Protein 4FUK (pdb70)

Radius of gyration: 26.74 Å; Cα contacts (8 Å, |Δi|>4): 1663; chains: 2; bounding box: 51×77×83 Å

Solvent-accessible surface area: 25919 Å² total; per-residue (Å²): 10,31,91,51,52,127,65,40,16,122,20,116,60,22,70,71,53,117,72,64,88,22,57,100,126,5,66,78,8,74,3,14,118,107,68,36,0,47,2,54,49,15,80,94,48,175,82,56,99,45,91,88,13,78,21,122,27,16,147,72,100,102,56,71,63,4,28,56,0,9,56,0,0,102,43,0,12,76,0,0,41,63,0,16,65,32,8,125,55,38,25,32,7,15,73,0,1,78,32,2,10,88,6,1,16,136,58,81,0,3,1,0,8,10,15,21,59,21,5,21,1,2,0,12,7,6,7,14,5,5,2,4,21,2,15,0,14,53,52,100,3,96,123,17,8,1,0,7,0,14,2,4,0,32,27,93,28,17,3,0,4,0,2,0,1,2,2,0,10,148,16,74,122,60,0,7,51,0,0,10,0,0,31,38,0,0,54,25,0,34,70,28,8,32,35,90,18,77,8,80,81,0,0,64,31,0,60,61,4,0,70,58,6,108,14,27,8,0,93,29,3,1,0,0,0,1,0,77,20,14,29,32,38,7,63,0,42,0,44,43,114,134,45,95,0,26,47,0,11,6,0,0,0,0,0,0,0,0,19,18,38,101,63,30,33,40,12,69,43,46,30,3,0,1,0,112,63,11,112,54,4,3,3,0,1,5,0,0,0,0,19,114,69,17,40,51,47,14,0,59,12,136,88,33,56,5,30,0,40,73,36,3,79,149,72,63,48,176,86,36,92,105,50,144,160,102,127,103,202,11,33,78,50,50,128,63,45,17,116,17,122,63,25,136,61,56,111,64,80,91,18,49,114,121,4,125,74,9,68,4,14,119,104,70,31,0,51,2,54,39,6,79,141,38,152,80,61,148,42,98,92,16,104,30,128,71,2,144,51,60,86,82,110,104,26,72,1,2,65,0,30,40,0,0,87,40,0,10,80,0,0,45,68,0,12,73,29,6,116,48,43,52,16,6,22,82,0,0,129,50,2,6,75,6,1,21,134,58,84,0,4,1,0,8,10,15,18,43,22,4,27,1,1,0,14,6,5,7,12,4,6,3,3,18,3,13,0,16,56,47,101,3,98,125,23,5,1,0,6,0,15,1,4,0,23,27,78,17,13,3,0,4,0,1,0,1,4,4,1,14,150,14,87,125,63,1,5,47,0,0,12,0,0,29,34,0,1,51,26,0,27,52,21,4,103,35,113,11,71,5,67,71,0,0,52,29,0,58,60,3,0,67,63,5,98,12,24,6,0,101,28,4,0,0,0,0,1,0,99,20,15,31,26,36,9,56,0,11,0,49,22,135,9,118,19,169,45,71,0,109,44,0,10,5,0,0,0,0,0,0,0,0,15,23,70,76,62,28,30,43,16,72,46,47,37,3,0,2,0,106,62,13,101,54,5,3,2,0,1,6,0,0,0,0,16,127,68,19,48,36,47,7,0,61,12,140,86,32,56,4,32,0,41,87,35,3,132,114,74,62,48,164,87,35,94,112,185

B-factor: mean 33.9, std 15.57, range [10.21, 88.0]

InterPro domains:
  IPR000994 Peptidase M24 [PF00557] (129-356)
  IPR001714 Peptidase M24, methionine aminopeptidase [PR00599] (184-197)
  IPR001714 Peptidase M24, methionine aminopeptidase [PR00599] (206-222)
  IPR001714 Peptidase M24, methionine aminopeptidase [PR00599] (276-288)
  IPR001714 Peptidase M24, methionine aminopeptidase [PR00599] (307-319)
  IPR002467 Peptidase M24A, methionine aminopeptidase, subfamily 1 [MF_01974] (119-365)
  IPR002467 Peptidase M24A, methionine aminopeptidase, subfamily 1 [PS00680] (282-300)
  IPR002467 Peptidase M24A, methionine aminopeptidase, subfamily 1 [TIGR00500] (122-364)
  IPR002467 Peptidase M24A, methionine aminopeptidase, subfamily 1 [cd01086] (127-364)
  IPR031615 MYND-like zinc finger [PF15801] (4-46)
  IPR031615 MYND-like zinc finger [PS52013] (1-52)
  IPR036005 Creatinase/aminopeptidase-like [G3DSA:3.90.230.10] (64-370)
  IPR036005 Creatinase/aminopeptidase-like [SSF55920] (62-363)

Foldseek 3Di:
DDDDDDDQADDDFAAADAFDDFDPPFDDAPQQPDVQSDHVVQVVFPPPDFDFADCPCVVVCPDHQNNQQLVQLALQLVLVVQLVVPQEFQAFLVNSLVSSRCSQSVVSWQLVQPSNSYLRTSKWKAKWQWLTQHHGHPDGHHAQIKIKIWTWIGDPQFIFTWIAIAHHHDHDPLVLLQRVLQVVLQVQLLVQFAFFGFLQVSLVRSQVSLVQSQKHWAFPQFKAFTGSDRHHDDTRGNHHDDDTAHFRRKIKGKIKIFNDDNAWDADPVRGTIGHNNHGTITITMFIWGHHNGGIDTSNANPVNDRPNVVVCVVVPHDRDDTHDPDDDD/DDDDDDDQADDDFAAADFADDFDPVFDDAQQQPDDQSEHPVQVVFAPDDFDFADCPCVPPLVPCVGQNNVQLVQLQLQLVLQVQLVVPQAFFQFLVNSLVSSCVSQSVVSWQQVQPCNSYLGYRKWKAKFQWQTQHHGHGDGDHAAIKIKIWTWIGHPQFIFIKIAIAHHHDHDPLVLLQRLLQVVLQVQLQVQFAFFRWLQVSQVRSQVSLVQSQKGWAFPDFKAATGSHRHHDDTRGNHHPDPGGDTAHFRGKIKGKIKIFNDYNDWDDDPVRGTIGHNNHGTITITMFIWGHHNGGIDTSNANPVNDDVNVVVCVVVVNDRDDTD

Sequence (657 aa):
AMMKTFDFTGPLRPGKITTPRRAVPSHILRPDYADRAGGVSASEEKDRGSKVKVYNIQFLHDDSKAEIQRIKTVCQLSREVLDIATAAAKPGITTDELDRIVHEATVERNMYPSPLNYYGFPKSVCTSVNEVICHGIPDSRRELEEGDILNIDVSSYLNGFHGDLNETVFIGRPDDDSVRLVHAAYECLCAGIGVVKPEALYKQVGDAIEACASQYQCSSVVRTYTGHGVGHLFHTSPTVCHYANLGMMRPGHVFTIEPMINLGTWQDVTWPDKWTSTTKDGRRSAQFEHTMVVTNGGVEIFTDWVDGVPTYQKQLKEWGIMLPQRKESATAVAMKTTFDFTGPLRPGKKITPRRAVPSHILRRPDYADRAGGVSASEEKDRGSKVKVYNIQFLHDDSKKTAEIQRRIKTVCQLSREVLDIATAAAKKPGITTDELDRIVHEATVERNMMYPSPLNYYGFPKSVCTSVNEVICHGIPDSRELEEGDILNIDVSSYLNGFHGDLNETVFIGRPDDDSVRLVHAAYECLCAGIGVVKPEALYKQVGDAIEACASQYQCSVVRTYTGHGVGHLFHTSPTVCHYANNKSLGMMRPGHVFTIEPMINLGTWQDVTWPDKWTSTTKDGRRRSAQFEHTMVVTNGGVEIFTDWVDGVPTYQKQLKEWGIMLPQRK

Nearest PDB structures (foldseek):
  4fuk-assembly1_A  TM=1.003E+00  e=2.151E-70  Trypanosoma brucei brucei TREU927
  4fuk-assembly1_B  TM=1.001E+00  e=5.564E-64  Trypanosoma brucei brucei TREU927
  3mr1-assembly2_B  TM=9.571E-01  e=1.205E-31  Rickettsia prowazekii
  5cdl-assembly1_A  TM=8.784E-01  e=1.317E-17  Deinococcus radiodurans R1 = ATCC 13939 = DSM 20539
  5giq-assembly1_A-2  TM=8.749E-01  e=3.892E-17  Deinococcus radiodurans R1 = ATCC 13939 = DSM 20539

CATH classification: 3.90.230.10

Secondary structure (DSSP, 8-state):
-EE-----SS------PPPPP--TTS---TTSSSTT---HHHHHHTTPPPPPPP-TTTT-TT--HHHHHHHHHHHHHHHHHHHHHH--TT-BHHHHHHHHHHHHHHTT-EETTTTGGG--SSSEEEETTEEE-PPP-SPBP-TT-EEEEEEEEEETTEEEEEEEEEESSS--HHHHHHHHHHHHHHHHHHTT-STT-BTTHHHHHHHHHHHTTT-EE-SSEEEEE-SSSSSEEEEE--S----B--TT-EEEE--EEESS-S-EEE-TTSS-EEETT---EEE-BEEEEE-SSSEEESS--SSS--HHHHHHHHHT-PPPP--------/-EE----SSS------PPPPPPPTTSPPPTTSSSTT---HHHHHHTTPPPP----TTTT-TT-TTSHHHHHHHHHHHHHHHHHHHHHH--TT-BHHHHHHHHHHHHHHTT-EETTTTGGG--SSSEEEETTEEE-PPP-SPBP-TTEEEEEEEEEEETTEEEEEEEEEEESSPPHHHHHHHHHHHHHHHHHHTT-STT-BTHHHHHHHHHHHHHTT-EE-SSEEEEE-SSSSSEEEEE--SSS-----B--TT-EEEE--EEESS-S-EEE-TTSS-EEETT---EEE-BEEEEE-SSSEEESS--TTS--HHHHHHHHHTPPPPPP-

GO terms:
  GO:0005730 nucleolus (C, HTP)
  GO:0005737 cytoplasm (C, HTP)
  GO:0005730 nucleolus (C, IDA)
  GO:0005737 cytoplasm (C, IDA)

Organism: Trypanosoma brucei brucei (strain 927/4 GUTat10.1) (NCBI:txid185431)

Structure (mmCIF, N/CA/C/O backbone):
data_4FUK
#
_entry.id   4FUK
#
_cell.length_a   48.385
_cell.length_b   75.545
_cell.length_c   180.997
_cell.angle_alpha   90.000
_cell.angle_beta   90.000
_cell.angle_gamma   90.000
#
_symmetry.space_group_name_H-M   'P 21 21 21'
#
loop_
_entity.id
_entity.type
_entity.pdbx_description
1 polymer 'Methionine aminopeptidase'
2 non-polymer 'ZINC ION'
3 non-polymer 'UNKNOWN ATOM OR ION'
4 non-polymer GLYCEROL
5 water water
#
loop_
_atom_site.group_PDB
_atom_site.id
_atom_site.type_symbol
_atom_site.label_atom_id
_atom_site.label_alt_id
_atom_site.label_comp_id
_atom_site.label_asym_id
_atom_site.label_entity_id
_atom_site.label_seq_id
_atom_site.pdbx_PDB_ins_code
_atom_site.Cartn_x
_atom_site.Cartn_y
_atom_site.Cartn_z
_atom_site.occupancy
_atom_site.B_iso_or_equiv
_atom_site.auth_seq_id
_atom_site.auth_comp_id
_atom_site.auth_asym_id
_atom_site.auth_atom_id
_atom_site.pdbx_PDB_model_num
ATOM 1 N N . ALA A 1 2 ? 45.389 61.038 32.042 1.00 21.85 60 ALA A N 1
ATOM 2 C CA . ALA A 1 2 ? 44.866 62.138 31.185 1.00 22.01 60 ALA A CA 1
ATOM 3 C C . ALA A 1 2 ? 43.714 61.664 30.306 1.00 22.16 60 ALA A C 1
ATOM 4 O O . ALA A 1 2 ? 43.491 60.437 30.151 1.00 23.64 60 ALA A O 1
ATOM 6 N N . MET A 1 3 ? 43.010 62.625 29.705 1.00 21.92 61 MET A N 1
ATOM 7 C CA A MET A 1 3 ? 41.953 62.315 28.732 0.50 23.47 61 MET A CA 1
ATOM 8 C CA B MET A 1 3 ? 41.959 62.295 28.734 0.50 22.20 61 MET A CA 1
ATOM 9 C C . MET A 1 3 ? 42.598 62.125 27.361 1.00 23.33 61 MET A C 1
ATOM 10 O O . MET A 1 3 ? 43.495 62.872 27.004 1.00 24.45 61 MET A O 1
ATOM 19 N N . LYS A 1 4 ? 42.167 61.110 26.604 1.00 22.29 62 LYS A N 1
ATOM 20 C CA . LYS A 1 4 ? 42.728 60.879 25.268 1.00 23.52 62 LYS A CA 1
ATOM 21 C C . LYS A 1 4 ? 41.778 61.475 24.231 1.00 23.94 62 LYS A C 1
ATOM 22 O O . LYS A 1 4 ? 40.572 61.267 24.334 1.00 25.00 62 LYS A O 1
ATOM 28 N N . THR A 1 5 ? 42.317 62.220 23.266 1.00 24.88 63 THR A N 1
ATOM 29 C CA . THR A 1 5 ? 41.513 62.765 22.147 1.00 27.39 63 THR A CA 1
ATOM 30 C C . THR A 1 5 ? 41.788 61.978 20.885 1.00 25.46 63 THR A C 1
ATOM 31 O O . THR A 1 5 ? 42.857 61.431 20.735 1.00 25.76 63 THR A O 1
ATOM 35 N N . PHE A 1 6 ? 40.802 61.905 19.997 1.00 28.15 64 PHE A N 1
ATOM 36 C CA . PHE A 1 6 ? 40.975 61.189 18.733 1.00 28.20 64 PHE A CA 1
ATOM 37 C C . PHE A 1 6 ? 40.207 61.886 17.603 1.00 29.82 64 PHE A C 1
ATOM 38 O O . PHE A 1 6 ? 39.064 62.260 17.797 1.00 27.89 64 PHE A O 1
ATOM 46 N N . ASP A 1 7 ? 40.846 62.038 16.446 1.00 32.16 65 ASP A N 1
ATOM 47 C CA . ASP A 1 7 ? 40.179 62.577 15.240 1.00 36.77 65 ASP A CA 1
ATOM 48 C C . ASP A 1 7 ? 39.820 61.452 14.266 1.00 35.50 65 ASP A C 1
ATOM 49 O O . ASP A 1 7 ? 40.713 60.789 13.748 1.00 36.38 65 ASP A O 1
ATOM 54 N N . PHE A 1 8 ? 38.525 61.236 14.047 1.00 37.27 66 PHE A N 1
ATOM 55 C CA . PHE A 1 8 ? 38.062 60.243 13.069 1.00 40.45 66 PHE A CA 1
ATOM 56 C C . PHE A 1 8 ? 38.560 60.586 11.660 1.00 42.95 66 PHE A C 1
ATOM 57 O O . PHE A 1 8 ? 38.553 61.756 11.272 1.00 47.07 66 PHE A O 1
ATOM 65 N N . THR A 1 9 ? 39.047 59.583 10.924 1.00 43.17 67 THR A N 1
ATOM 66 C CA . THR A 1 9 ? 39.769 59.829 9.665 1.00 43.66 67 THR A CA 1
ATOM 67 C C . THR A 1 9 ? 38.885 59.653 8.426 1.00 45.85 67 THR A C 1
ATOM 68 O O . THR A 1 9 ? 39.284 60.003 7.318 1.00 47.50 67 THR A O 1
ATOM 72 N N . GLY A 1 10 ? 37.692 59.106 8.634 1.00 45.48 68 GLY A N 1
ATOM 73 C CA . GLY A 1 10 ? 36.734 58.847 7.570 1.00 49.82 68 GLY A CA 1
ATOM 74 C C . GLY A 1 10 ? 35.322 58.991 8.094 1.00 49.46 68 GLY A C 1
ATOM 75 O O . GLY A 1 10 ? 35.115 59.518 9.187 1.00 54.22 68 GLY A O 1
ATOM 76 N N . PRO A 1 11 ? 34.332 58.537 7.315 1.00 51.47 69 PRO A N 1
ATOM 77 C CA . PRO A 1 11 ? 32.937 58.749 7.710 1.00 50.14 69 PRO A CA 1
ATOM 78 C C . PRO A 1 11 ? 32.385 57.839 8.808 1.00 49.53 69 PRO A C 1
ATOM 79 O O . PRO A 1 11 ? 31.371 58.188 9.424 1.00 50.42 69 PRO A O 1
ATOM 83 N N . LEU A 1 12 ? 33.017 56.690 9.055 1.00 45.19 70 LEU A N 1
ATOM 84 C CA . LEU A 1 12 ? 32.463 55.737 10.018 1.00 46.60 70 LEU A CA 1
ATOM 85 C C . LEU A 1 12 ? 32.618 56.236 11.453 1.00 45.70 70 LEU A C 1
ATOM 86 O O . LEU A 1 12 ? 33.551 56.968 11.770 1.00 42.73 70 LEU A O 1
ATOM 91 N N . ARG A 1 13 ? 31.673 55.844 12.297 1.00 44.98 71 ARG A N 1
ATOM 92 C CA . ARG A 1 13 ? 31.657 56.234 13.691 1.00 46.39 71 ARG A CA 1
ATOM 93 C C . ARG A 1 13 ? 31.255 55.010 14.509 1.00 46.96 71 ARG A C 1
ATOM 94 O O . ARG A 1 13 ? 30.502 54.164 14.028 1.00 48.55 71 ARG A O 1
ATOM 102 N N . PRO A 1 14 ? 31.759 54.901 15.750 1.00 44.98 72 PRO A N 1
ATOM 103 C CA . PRO A 1 14 ? 31.327 53.781 16.565 1.00 46.96 72 PRO A CA 1
ATOM 104 C C . PRO A 1 14 ? 29.838 53.902 16.909 1.00 50.11 72 PRO A C 1
ATOM 105 O O . PRO A 1 14 ? 29.323 55.008 17.087 1.00 53.72 72 PRO A O 1
ATOM 109 N N . GLY A 1 15 ? 29.157 52.768 16.969 1.00 48.16 73 GLY A N 1
ATOM 110 C CA . GLY A 1 15 ? 27.779 52.717 17.418 1.00 50.58 73 GLY A CA 1
ATOM 111 C C . GLY A 1 15 ? 27.769 52.316 18.872 1.00 52.55 73 GLY A C 1
ATOM 112 O O . GLY A 1 15 ? 28.827 52.231 19.502 1.00 55.34 73 GLY A O 1
ATOM 113 N N . LYS A 1 16 ? 26.578 52.075 19.410 1.00 53.91 74 LYS A N 1
ATOM 114 C CA . LYS A 1 16 ? 26.441 51.526 20.753 1.00 53.63 74 LYS A CA 1
ATOM 115 C C . LYS A 1 16 ? 26.884 50.063 20.766 1.00 52.34 74 LYS A C 1
ATOM 116 O O . LYS A 1 16 ? 26.707 49.347 19.787 1.00 56.41 74 LYS A O 1
ATOM 118 N N . ILE A 1 17 ? 27.469 49.633 21.878 1.00 51.33 75 ILE A N 1
ATOM 119 C CA . ILE A 1 17 ? 27.982 48.270 22.030 1.00 49.37 75 ILE A CA 1
ATOM 120 C C . ILE A 1 17 ? 27.171 47.528 23.097 1.00 53.22 75 ILE A C 1
ATOM 121 O O . ILE A 1 17 ? 27.166 47.929 24.262 1.00 57.45 75 ILE A O 1
ATOM 126 N N . THR A 1 18 ? 26.484 46.459 22.682 1.00 52.51 76 THR A N 1
ATOM 127 C CA A THR A 1 18 ? 25.606 45.710 23.596 0.50 52.38 76 THR A CA 1
ATOM 128 C CA B THR A 1 18 ? 25.611 45.625 23.529 0.50 53.15 76 THR A CA 1
ATOM 129 C C . THR A 1 18 ? 26.380 44.980 24.701 1.00 52.26 76 THR A C 1
ATOM 130 O O . THR A 1 18 ? 27.596 44.831 24.616 1.00 51.59 76 THR A O 1
ATOM 137 N N . PRO A 1 19 ? 25.670 44.566 25.788 1.00 54.94 77 PRO A N 1
ATOM 138 C CA . PRO A 1 19 ? 26.351 43.797 26.842 1.00 54.37 77 PRO A CA 1
ATOM 139 C C . PRO A 1 19 ? 27.016 42.521 26.330 1.00 57.69 77 PRO A C 1
ATOM 140 O O . PRO A 1 19 ? 26.752 42.080 25.202 1.00 57.79 77 PRO A O 1
ATOM 144 N N . ARG A 1 20 ? 27.855 41.922 27.169 1.00 58.81 78 ARG A N 1
ATOM 145 C CA . ARG A 1 20 ? 28.638 40.763 26.761 1.00 62.00 78 ARG A CA 1
ATOM 146 C C . ARG A 1 20 ? 27.872 39.446 26.820 1.00 61.81 78 ARG A C 1
ATOM 147 O O . ARG A 1 20 ? 27.141 39.174 27.775 1.00 62.35 78 ARG A O 1
ATOM 155 N N . ARG A 1 21 ? 28.055 38.634 25.782 1.00 60.68 79 ARG A N 1
ATOM 156 C CA . ARG A 1 21 ? 27.350 37.362 25.650 1.00 60.54 79 ARG A CA 1
ATOM 157 C C . ARG A 1 21 ? 28.003 36.260 26.456 1.00 63.46 79 ARG A C 1
ATOM 158 O O . ARG A 1 21 ? 29.233 36.201 26.578 1.00 64.71 79 ARG A O 1
ATOM 166 N N . ALA A 1 22 ? 27.155 35.402 27.018 1.00 64.94 80 ALA A N 1
ATOM 167 C CA . ALA A 1 22 ? 27.594 34.265 27.811 1.00 61.25 80 ALA A CA 1
ATOM 168 C C . ALA A 1 22 ? 27.735 33.052 26.910 1.00 58.49 80 ALA A C 1
ATOM 169 O O . ALA A 1 22 ? 27.066 32.947 25.885 1.00 57.70 80 ALA A O 1
ATOM 171 N N . VAL A 1 23 ? 28.625 32.149 27.295 1.00 59.93 81 VAL A N 1
ATOM 172 C CA . VAL A 1 23 ? 28.830 30.894 26.584 1.00 63.47 81 VAL A CA 1
ATOM 173 C C . VAL A 1 23 ? 28.329 29.731 27.453 1.00 70.02 81 VAL A C 1
ATOM 174 O O . VAL A 1 23 ? 28.697 29.654 28.630 1.00 72.54 81 VAL A O 1
ATOM 178 N N . PRO A 1 24 ? 27.484 28.832 26.884 1.00 73.00 82 PRO A N 1
ATOM 179 C CA . PRO A 1 24 ? 26.956 27.679 27.624 1.00 72.58 82 PRO A CA 1
ATOM 180 C C . PRO A 1 24 ? 27.995 27.009 28.524 1.00 71.29 82 PRO A C 1
ATOM 181 O O . PRO A 1 24 ? 29.171 26.922 28.154 1.00 74.14 82 PRO A O 1
ATOM 185 N N . SER A 1 25 ? 27.550 26.550 29.694 1.00 70.16 83 SER A N 1
ATOM 186 C CA . SER A 1 25 ? 28.440 26.044 30.755 1.00 67.35 83 SER A CA 1
ATOM 187 C C . SER A 1 25 ? 29.373 24.896 30.335 1.00 63.26 83 SER A C 1
ATOM 188 O O . SER A 1 25 ? 30.506 24.805 30.821 1.00 61.57 83 SER A O 1
ATOM 190 N N . HIS A 1 26 ? 28.895 24.051 29.421 1.00 61.86 84 HIS A N 1
ATOM 191 C CA . HIS A 1 26 ? 29.572 22.811 29.020 1.00 58.57 84 HIS A CA 1
ATOM 192 C C . HIS A 1 26 ? 30.696 22.989 28.003 1.00 59.72 84 HIS A C 1
ATOM 193 O O . HIS A 1 26 ? 31.498 22.075 27.801 1.00 59.56 84 HIS A O 1
ATOM 200 N N . ILE A 1 27 ? 30.737 24.144 27.343 1.00 60.81 85 ILE A N 1
ATOM 201 C CA . ILE A 1 27 ? 31.773 24.417 26.345 1.00 58.43 85 ILE A CA 1
ATOM 202 C C . ILE A 1 27 ? 33.111 24.733 27.024 1.00 55.40 85 ILE A C 1
ATOM 203 O O . ILE A 1 27 ? 33.179 25.564 27.937 1.00 55.62 85 ILE A O 1
ATOM 208 N N . LEU A 1 28 ? 34.159 24.050 26.570 1.00 49.61 86 LEU A N 1
ATOM 209 C CA . LEU A 1 28 ? 35.528 24.276 27.027 1.00 48.23 86 LEU A CA 1
ATOM 210 C C . LEU A 1 28 ? 35.996 25.700 26.662 1.00 49.68 86 LEU A C 1
ATOM 211 O O . LEU A 1 28 ? 35.749 26.178 25.551 1.00 44.69 86 LEU A O 1
ATOM 213 N N . ARG A 1 29 ? 36.660 26.358 27.610 1.00 49.82 87 ARG A N 1
ATOM 214 C CA . ARG A 1 29 ? 37.148 27.724 27.438 1.00 51.31 87 ARG A CA 1
ATOM 215 C C . ARG A 1 29 ? 38.675 27.760 27.421 1.00 45.63 87 ARG A C 1
ATOM 216 O O . ARG A 1 29 ? 39.306 27.027 28.177 1.00 48.01 87 ARG A O 1
ATOM 224 N N . PRO A 1 30 ? 39.276 28.608 26.551 1.00 43.20 88 PRO A N 1
ATOM 225 C CA . PRO A 1 30 ? 40.720 28.862 26.602 1.00 39.31 88 PRO A CA 1
ATOM 226 C C . PRO A 1 30 ? 41.067 29.689 27.851 1.00 37.86 88 PRO A C 1
ATOM 227 O O . PRO A 1 30 ? 40.181 30.319 28.426 1.00 40.70 88 PRO A O 1
ATOM 231 N N . ASP A 1 31 ? 42.332 29.694 28.259 1.00 38.36 89 ASP A N 1
ATOM 232 C CA . ASP A 1 31 ? 42.720 30.259 29.566 1.00 41.66 89 ASP A CA 1
ATOM 233 C C . ASP A 1 31 ? 42.318 31.712 29.829 1.00 43.10 89 ASP A C 1
ATOM 234 O O . ASP A 1 31 ? 41.999 32.079 30.966 1.00 48.11 89 ASP A O 1
ATOM 239 N N . TYR A 1 32 ? 42.295 32.531 28.787 1.00 39.27 90 TYR A N 1
ATOM 240 C CA . TYR A 1 32 ? 41.971 33.956 28.934 1.00 38.30 90 TYR A CA 1
ATOM 241 C C . TYR A 1 32 ? 40.483 34.274 29.117 1.00 38.90 90 TYR A C 1
ATOM 242 O O . TYR A 1 32 ? 40.133 35.419 29.400 1.00 38.51 90 TYR A O 1
ATOM 251 N N . ALA A 1 33 ? 39.610 33.271 28.968 1.00 40.06 91 ALA A N 1
ATOM 252 C CA . ALA A 1 33 ? 38.154 33.496 28.851 1.00 40.81 91 ALA A CA 1
ATOM 253 C C . ALA A 1 33 ? 37.464 34.103 30.068 1.00 41.45 91 ALA A C 1
ATOM 254 O O . ALA A 1 33 ? 36.552 34.917 29.917 1.00 40.61 91 ALA A O 1
ATOM 256 N N . ASP A 1 34 ? 37.879 33.700 31.263 1.00 45.57 92 ASP A N 1
ATOM 257 C CA . ASP A 1 34 ? 37.145 34.094 32.471 1.00 50.59 92 ASP A CA 1
ATOM 258 C C . ASP A 1 34 ? 37.945 35.077 33.308 1.00 51.20 92 ASP A C 1
ATOM 259 O O . ASP A 1 34 ? 37.478 35.547 34.346 1.00 53.70 92 ASP A O 1
ATOM 264 N N . ARG A 1 35 ? 39.139 35.393 32.816 1.00 47.25 93 ARG A N 1
ATOM 265 C CA . ARG A 1 35 ? 40.110 36.236 33.494 1.00 47.54 93 ARG A CA 1
ATOM 266 C C . ARG A 1 35 ? 39.867 37.719 33.200 1.00 46.69 93 ARG A C 1
ATOM 267 O O . ARG A 1 35 ? 39.735 38.102 32.032 1.00 42.67 93 ARG A O 1
ATOM 275 N N . ALA A 1 36 ? 39.792 38.546 34.254 1.00 43.32 94 ALA A N 1
ATOM 276 C CA . ALA A 1 36 ? 39.627 39.999 34.086 1.00 40.58 94 ALA A CA 1
ATOM 277 C C . ALA A 1 36 ? 40.814 40.551 33.301 1.00 41.33 94 ALA A C 1
ATOM 278 O O . ALA A 1 36 ? 41.969 40.289 33.640 1.00 43.50 94 ALA A O 1
ATOM 280 N N . GLY A 1 37 ? 40.520 41.276 32.225 1.00 38.97 95 GLY A N 1
ATOM 281 C CA . GLY A 1 37 ? 41.550 41.742 31.298 1.00 37.91 95 GLY A CA 1
ATOM 282 C C . GLY A 1 37 ? 41.884 40.783 30.162 1.00 38.18 95 GLY A C 1
ATOM 283 O O . GLY A 1 37 ? 42.631 41.139 29.240 1.00 35.85 95 GLY A O 1
ATOM 284 N N . GLY A 1 38 ? 41.368 39.557 30.250 1.00 37.60 96 GLY A N 1
ATOM 285 C CA . GLY A 1 38 ? 41.594 38.524 29.234 1.00 34.57 96 GLY A CA 1
ATOM 286 C C . GLY A 1 38 ? 43.025 38.205 28.852 1.00 32.30 96 GLY A C 1
ATOM 287 O O . GLY A 1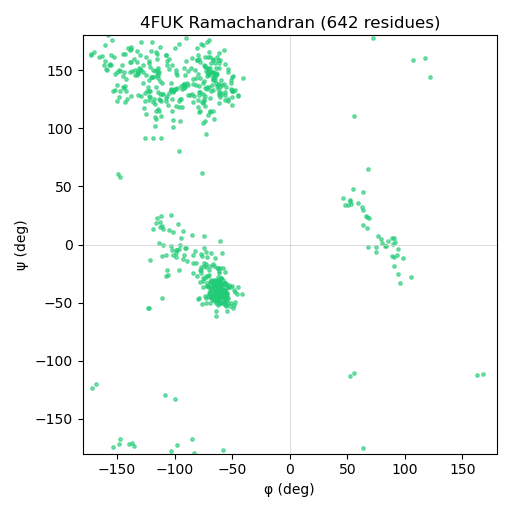 38 ? 43.306 37.910 27.683 1.00 35.10 96 GLY A O 1
ATOM 288 N N . VAL A 1 39 ? 43.956 38.273 29.805 1.00 31.06 97 VAL A N 1
ATOM 289 C CA . VAL A 1 39 ? 45.328 37.878 29.508 1.00 32.66 97 VAL A CA 1
ATOM 290 C C . VAL A 1 39 ? 45.368 36.363 29.352 1.00 33.20 97 VAL A C 1
ATOM 291 O O . VAL A 1 39 ? 44.578 35.672 29.989 1.00 33.76 97 VAL A O 1
ATOM 295 N N . SER A 1 40 ? 46.277 35.874 28.507 1.00 35.92 98 SER A N 1
ATOM 296 C CA . SER A 1 40 ? 46.473 34.445 28.312 1.00 35.88 98 SER A CA 1
ATOM 297 C C . SER A 1 40 ? 47.840 34.060 28.830 1.00 34.23 98 SER A C 1
ATOM 298 O O . SER A 1 40 ? 48.856 34.499 28.301 1.00 32.77 98 SER A O 1
ATOM 301 N N . ALA A 1 41 ? 47.869 33.240 29.876 1.00 38.25 99 ALA A N 1
ATOM 302 C CA . ALA A 1 41 ? 49.150 32.826 30.469 1.00 38.74 99 ALA A CA 1
ATOM 303 C C . ALA A 1 41 ? 49.981 31.968 29.522 1.00 40.55 99 ALA A C 1
ATOM 304 O O . ALA A 1 41 ? 51.215 32.091 29.472 1.00 41.69 99 ALA A O 1
ATOM 306 N N . SER A 1 42 ? 49.306 31.104 28.763 1.00 43.31 100 SER A N 1
ATOM 307 C CA . SER A 1 42 ? 49.988 30.251 27.782 1.00 43.75 100 SER A CA 1
ATOM 308 C C . SER A 1 42 ? 50.724 31.054 26.712 1.00 43.51 100 SER A C 1
ATOM 309 O O . SER A 1 42 ? 51.876 30.746 26.377 1.00 42.45 100 SER A O 1
ATOM 312 N N . GLU A 1 43 ? 50.065 32.086 26.180 1.00 44.14 101 GLU A N 1
ATOM 313 C CA . GLU A 1 43 ? 50.724 33.002 25.250 1.00 42.90 101 GLU A CA 1
ATOM 314 C C . GLU A 1 43 ? 51.845 33.791 25.915 1.00 44.44 101 GLU A C 1
ATOM 315 O O . GLU A 1 43 ? 52.863 34.061 25.276 1.00 45.17 101 GLU A O 1
ATOM 321 N N . GLU A 1 44 ? 51.679 34.137 27.191 1.00 45.82 102 GLU A N 1
ATOM 322 C CA . GLU A 1 44 ? 52.727 34.901 27.889 1.00 49.06 102 GLU A CA 1
ATOM 323 C C . GLU A 1 44 ? 53.987 34.052 28.092 1.00 48.59 102 GLU A C 1
ATOM 324 O O . GLU A 1 44 ? 55.090 34.524 27.824 1.00 51.23 102 GLU A O 1
ATOM 330 N N . LYS A 1 45 ? 53.806 32.803 28.533 1.00 48.49 103 LYS A N 1
ATOM 331 C CA . LYS A 1 45 ? 54.901 31.833 28.702 1.00 50.44 103 LYS A CA 1
ATOM 332 C C . LYS A 1 45 ? 55.613 31.504 27.386 1.00 53.74 103 LYS A C 1
ATOM 333 O O . LYS A 1 45 ? 56.825 31.289 27.357 1.00 54.35 103 LYS A O 1
ATOM 335 N N . ASP A 1 46 ? 54.854 31.477 26.291 1.00 59.88 104 ASP A N 1
ATOM 336 C CA . ASP A 1 46 ? 55.391 31.091 24.986 1.00 61.54 104 ASP A CA 1
ATOM 337 C C . ASP A 1 46 ? 56.259 32.156 24.305 1.00 64.20 104 ASP A C 1
ATOM 338 O O . ASP A 1 46 ? 57.184 31.809 23.572 1.00 66.60 104 ASP A O 1
ATOM 343 N N . ARG A 1 47 ? 55.968 33.436 24.548 1.00 65.28 105 ARG A N 1
ATOM 344 C CA . ARG A 1 47 ? 56.561 34.544 23.770 1.00 68.78 105 ARG A CA 1
ATOM 345 C C . ARG A 1 47 ? 58.087 34.486 23.646 1.00 66.87 105 ARG A C 1
ATOM 346 O O . ARG A 1 47 ? 58.804 34.527 24.647 1.00 67.05 105 ARG A O 1
ATOM 354 N N . GLY A 1 48 ? 58.564 34.401 22.408 1.00 65.01 106 GLY A N 1
ATOM 355 C CA . GLY A 1 48 ? 59.995 34.325 22.126 1.00 66.31 106 GLY A CA 1
ATOM 356 C C . GLY A 1 48 ? 60.462 32.940 21.711 1.00 68.31 106 GLY A C 1
ATOM 357 O O . GLY A 1 48 ? 61.433 32.816 20.967 1.00 67.64 106 GLY A O 1
ATOM 358 N N . SER A 1 49 ? 59.762 31.905 22.184 1.00 66.78 107 SER A N 1
ATOM 359 C CA . SER A 1 49 ? 60.123 30.506 21.922 1.00 66.67 107 SER A CA 1
ATOM 360 C C . SER A 1 49 ? 60.080 30.137 20.431 1.00 70.07 107 SER A C 1
ATOM 361 O O . SER A 1 49 ? 59.419 30.815 19.633 1.00 66.78 107 SER A O 1
ATOM 363 N N . LYS A 1 50 ? 60.788 29.063 20.067 1.00 68.48 108 LYS A N 1
ATOM 364 C CA . LYS A 1 50 ? 60.876 28.609 18.672 1.00 64.41 108 LYS A CA 1
ATOM 365 C C . LYS A 1 50 ? 59.516 28.155 18.133 1.00 59.08 108 LYS A C 1
ATOM 366 O O . LYS A 1 50 ? 58.696 27.610 18.876 1.00 58.13 108 LYS A O 1
ATOM 368 N N . VAL A 1 51 ? 59.283 28.395 16.845 1.00 57.50 109 VAL A N 1
ATOM 369 C CA . VAL A 1 51 ? 58.066 27.935 16.147 1.00 51.88 109 VAL A CA 1
ATOM 370 C C . VAL A 1 51 ? 57.810 26.432 16.379 1.00 53.32 109 VAL A C 1
ATOM 371 O O . VAL A 1 51 ? 58.729 25.622 16.284 1.00 53.75 109 VAL A O 1
ATOM 375 N N . LYS A 1 52 ? 56.572 26.052 16.691 1.00 55.02 110 LYS A N 1
ATOM 376 C CA . LYS A 1 52 ? 56.254 24.630 16.844 1.00 56.98 110 LYS A CA 1
ATOM 377 C C . LYS A 1 52 ? 56.094 23.927 15.490 1.00 58.74 110 LYS A C 1
ATOM 378 O O . LYS A 1 52 ? 55.392 24.415 14.602 1.00 56.24 110 LYS A O 1
ATOM 384 N N . VAL A 1 53 ? 56.765 22.786 15.342 1.00 60.21 111 VAL A N 1
ATOM 385 C CA . VAL A 1 53 ? 56.568 21.906 14.193 1.00 55.48 111 VAL A CA 1
ATOM 386 C C . VAL A 1 53 ? 55.523 20.861 14.594 1.00 54.98 111 VAL A C 1
ATOM 387 O O . VAL A 1 53 ? 55.733 20.102 15.540 1.00 56.09 111 VAL A O 1
ATOM 391 N N . TYR A 1 54 ? 54.388 20.845 13.895 1.00 55.84 112 TYR A N 1
ATOM 392 C CA . TYR A 1 54 ? 53.348 19.837 14.128 1.00 54.19 112 TYR A CA 1
ATOM 393 C C . TYR A 1 54 ? 53.634 18.562 13.322 1.00 57.23 112 TYR A C 1
ATOM 394 O O . TYR A 1 54 ? 54.266 18.623 12.261 1.00 55.29 112 TYR A O 1
ATOM 403 N N . ASN A 1 55 ? 53.170 17.418 13.824 1.00 58.06 113 ASN A N 1
ATOM 404 C CA . ASN A 1 55 ? 53.360 16.137 13.134 1.00 59.48 113 ASN A CA 1
ATOM 405 C C . ASN A 1 55 ? 52.343 16.002 12.011 1.00 59.64 113 ASN A C 1
ATOM 406 O O . ASN A 1 55 ? 51.137 16.010 12.268 1.00 63.06 113 ASN A O 1
ATOM 408 N N . ILE A 1 56 ? 52.821 15.904 10.769 1.00 57.79 114 ILE A N 1
ATOM 409 C CA . ILE A 1 56 ? 51.908 15.822 9.619 1.00 56.26 114 ILE A CA 1
ATOM 410 C C . ILE A 1 56 ? 51.680 14.419 9.019 1.00 59.19 114 ILE A C 1
ATOM 411 O O . ILE A 1 56 ? 51.068 14.298 7.950 1.00 55.58 114 ILE A O 1
ATOM 416 N N . GLN A 1 57 ? 52.138 13.374 9.713 1.00 61.75 115 GLN A N 1
ATOM 417 C CA . GLN A 1 57 ? 51.925 11.989 9.260 1.00 61.26 115 GLN A CA 1
ATOM 418 C C . GLN A 1 57 ? 50.442 11.685 9.000 1.00 60.31 115 GLN A C 1
ATOM 419 O O . GLN A 1 57 ? 50.116 10.965 8.057 1.00 58.57 115 GLN A O 1
ATOM 422 N N . PHE A 1 58 ? 49.558 12.251 9.826 1.00 58.50 116 PHE A N 1
ATOM 423 C CA . PHE A 1 58 ? 48.118 12.017 9.720 1.00 54.38 116 PHE A CA 1
ATOM 424 C C . PHE A 1 58 ? 47.355 13.189 9.066 1.00 55.51 116 PHE A C 1
ATOM 425 O O . PHE A 1 58 ? 46.147 13.362 9.288 1.00 51.75 116 PHE A O 1
ATOM 428 N N . LEU A 1 59 ? 48.064 13.966 8.243 1.00 54.73 117 LEU A N 1
ATOM 429 C CA . LEU A 1 59 ? 47.512 15.165 7.593 1.00 55.42 117 LEU A CA 1
ATOM 430 C C . LEU A 1 59 ? 46.331 14.857 6.670 1.00 60.93 117 LEU A C 1
ATOM 431 O O . LEU A 1 59 ? 45.332 15.583 6.669 1.00 60.30 117 LEU A O 1
ATOM 436 N N . HIS A 1 60 ? 46.437 13.781 5.893 1.00 64.72 118 HIS A N 1
ATOM 437 C CA . HIS A 1 60 ? 45.324 13.358 5.039 1.00 68.16 118 HIS A CA 1
ATOM 438 C C . HIS A 1 60 ? 44.559 12.132 5.549 1.00 69.30 118 HIS A C 1
ATOM 439 O O . HIS A 1 60 ? 43.740 11.557 4.829 1.00 70.82 118 HIS A O 1
ATOM 446 N N . ASP A 1 61 ? 44.813 11.750 6.798 1.00 69.46 119 ASP A N 1
ATOM 447 C CA . ASP A 1 61 ? 44.071 10.662 7.419 1.00 70.30 119 ASP A CA 1
ATOM 448 C C . ASP A 1 61 ? 42.926 11.222 8.261 1.00 69.56 119 ASP A C 1
ATOM 449 O O . ASP A 1 61 ? 43.034 11.327 9.485 1.00 66.87 119 ASP A O 1
ATOM 454 N N . ASP A 1 62 ? 41.829 11.571 7.590 1.00 70.49 120 ASP A N 1
ATOM 455 C CA . ASP A 1 62 ? 40.657 12.179 8.238 1.00 72.35 120 ASP A CA 1
ATOM 456 C C . ASP A 1 62 ? 40.005 11.299 9.326 1.00 72.67 120 ASP A C 1
ATOM 457 O O . ASP A 1 62 ? 38.988 11.680 9.916 1.00 71.68 120 ASP A O 1
ATOM 459 N N . SER A 1 63 ? 40.601 10.135 9.587 1.00 73.35 121 SER A N 1
ATOM 460 C CA . SER A 1 63 ? 40.167 9.242 10.664 1.00 73.76 121 SER A CA 1
ATOM 461 C C . SER A 1 63 ? 41.146 9.253 11.842 1.00 72.48 121 SER A C 1
ATOM 462 O O . SER A 1 63 ? 40.769 8.910 12.963 1.00 72.68 121 SER A O 1
ATOM 464 N N . LYS A 1 64 ? 42.395 9.644 11.581 1.00 70.67 122 LYS A N 1
ATOM 465 C CA . LYS A 1 64 ? 43.449 9.644 12.600 1.00 71.74 122 LYS A CA 1
ATOM 466 C C . LYS A 1 64 ? 43.657 11.022 13.220 1.00 73.85 122 LYS A C 1
ATOM 467 O O . LYS A 1 64 ? 42.785 11.542 13.922 1.00 77.28 122 LYS A O 1
ATOM 469 N N . ALA A 1 67 ? 44.243 13.570 16.949 1.00 51.05 125 ALA A N 1
ATOM 470 C CA . ALA A 1 67 ? 45.492 14.069 16.367 1.00 55.62 125 ALA A CA 1
ATOM 471 C C . ALA A 1 67 ? 45.492 15.600 16.209 1.00 56.08 125 ALA A C 1
ATOM 472 O O . ALA A 1 67 ? 44.458 16.204 15.883 1.00 56.77 125 ALA A O 1
ATOM 474 N N . GLU A 1 68 ? 46.660 16.210 16.419 1.00 54.38 126 GLU A N 1
ATOM 475 C CA . GLU A 1 68 ? 46.783 17.668 16.505 1.00 54.06 126 GLU A CA 1
ATOM 476 C C . GLU A 1 68 ? 46.417 18.366 15.196 1.00 51.70 126 GLU A C 1
ATOM 477 O O . GLU A 1 68 ? 45.506 19.197 15.184 1.00 53.15 126 GLU A O 1
ATOM 483 N N . ILE A 1 69 ? 47.102 18.010 14.107 1.00 49.03 127 ILE A N 1
ATOM 484 C CA . ILE A 1 69 ? 46.788 18.550 12.770 1.00 47.47 127 ILE A CA 1
ATOM 485 C C . ILE A 1 69 ? 45.317 18.395 12.357 1.00 47.64 127 ILE A C 1
ATOM 486 O O . ILE A 1 69 ? 44.776 19.272 11.676 1.00 48.52 127 ILE A O 1
ATOM 488 N N . GLN A 1 70 ? 44.676 17.297 12.771 1.00 44.02 128 GLN A N 1
ATOM 489 C CA . GLN A 1 70 ? 43.251 17.062 12.480 1.00 45.42 128 GLN A CA 1
ATOM 490 C C . GLN A 1 70 ? 42.312 17.872 13.385 1.00 45.80 128 GLN A C 1
ATOM 491 O O . GLN A 1 70 ? 41.218 18.252 12.970 1.00 44.85 128 GLN A O 1
ATOM 497 N N . ARG A 1 71 ? 42.726 18.106 14.626 1.00 45.83 129 ARG A N 1
ATOM 498 C CA . ARG A 1 71 ? 41.961 18.976 15.530 1.00 48.59 129 ARG A CA 1
ATOM 499 C C . ARG A 1 71 ? 41.953 20.406 14.980 1.00 46.58 129 ARG A C 1
ATOM 500 O O . ARG A 1 71 ? 40.921 21.084 15.006 1.00 49.22 129 ARG A O 1
ATOM 505 N N . ILE A 1 72 ? 43.104 20.833 14.456 1.00 44.98 130 ILE A N 1
ATOM 506 C CA . ILE A 1 72 ? 43.243 22.120 13.780 1.00 43.22 130 ILE A CA 1
ATOM 507 C C . ILE A 1 72 ? 42.390 22.189 12.511 1.00 46.20 130 ILE A C 1
ATOM 508 O O . ILE A 1 72 ? 41.646 23.158 12.306 1.00 42.66 130 ILE A O 1
ATOM 513 N N . LYS A 1 73 ? 42.469 21.143 11.684 1.00 46.82 131 LYS A N 1
ATOM 514 C CA . LYS A 1 73 ? 41.631 21.057 10.487 1.00 46.84 131 LYS A CA 1
ATOM 515 C C . LYS A 1 73 ? 40.151 21.131 10.833 1.00 44.85 131 LYS A C 1
ATOM 516 O O . LYS A 1 73 ? 39.413 21.892 10.201 1.00 44.20 131 LYS A O 1
ATOM 519 N N . THR A 1 74 ? 39.737 20.381 11.861 1.00 42.64 132 THR A N 1
ATOM 520 C CA . THR A 1 74 ? 38.339 20.346 12.304 1.00 43.77 132 THR A CA 1
ATOM 521 C C . THR A 1 74 ? 37.807 21.729 12.674 1.00 42.52 132 THR A C 1
ATOM 522 O O . THR A 1 74 ? 36.748 22.132 12.203 1.00 41.51 132 THR A O 1
ATOM 526 N N . VAL A 1 75 ? 38.544 22.445 13.527 1.00 42.67 133 VAL A N 1
ATOM 527 C CA . VAL A 1 75 ? 38.045 23.716 14.060 1.00 40.63 133 VAL A CA 1
ATOM 528 C C . VAL A 1 75 ? 38.061 24.765 12.955 1.00 39.64 133 VAL A C 1
ATOM 529 O O . VAL A 1 75 ? 37.155 25.599 12.869 1.00 42.04 133 VAL A O 1
ATOM 533 N N . CYS A 1 76 ? 39.067 24.679 12.089 1.00 38.76 134 CYS A N 1
ATOM 534 C CA . CYS A 1 76 ? 39.093 25.437 10.838 1.00 39.82 134 CYS A CA 1
ATOM 535 C C . CYS A 1 76 ? 37.865 25.194 9.943 1.00 42.59 134 CYS A C 1
ATOM 536 O O . CYS A 1 76 ? 37.273 26.152 9.433 1.00 40.91 134 CYS A O 1
ATOM 539 N N . GLN A 1 77 ? 37.480 23.922 9.751 1.00 44.27 135 GLN A N 1
ATOM 540 C CA . GLN A 1 77 ? 36.333 23.592 8.874 1.00 43.37 135 GLN A CA 1
ATOM 541 C C . GLN A 1 77 ? 35.021 24.031 9.488 1.00 42.48 135 GLN A C 1
ATOM 542 O O . GLN A 1 77 ? 34.165 24.585 8.802 1.00 43.11 135 GLN A O 1
ATOM 548 N N . LEU A 1 78 ? 34.879 23.806 10.790 1.00 43.40 136 LEU A N 1
ATOM 549 C CA . LEU A 1 78 ? 33.697 24.253 11.516 1.00 45.44 136 LEU A CA 1
ATOM 550 C C . LEU A 1 78 ? 33.619 25.781 11.554 1.00 45.26 136 LEU A C 1
ATOM 551 O O . LEU A 1 78 ? 32.526 26.364 11.556 1.00 44.07 136 LEU A O 1
ATOM 556 N N . SER A 1 79 ? 34.788 26.424 11.567 1.00 44.04 137 SER A N 1
ATOM 557 C CA . SER A 1 79 ? 34.863 27.889 11.566 1.00 44.48 137 SER A CA 1
ATOM 558 C C . SER A 1 79 ? 34.460 28.473 10.222 1.00 42.53 137 SER A C 1
ATOM 559 O O . SER A 1 79 ? 33.863 29.547 10.161 1.00 44.94 137 SER A O 1
ATOM 562 N N . ARG A 1 80 ? 34.770 27.747 9.149 1.00 45.53 138 ARG A N 1
ATOM 563 C CA . ARG A 1 80 ? 34.267 28.069 7.815 1.00 42.00 138 ARG A CA 1
ATOM 564 C C . ARG A 1 80 ? 32.734 28.058 7.772 1.00 43.51 138 ARG A C 1
ATOM 565 O O . ARG A 1 80 ? 32.118 28.931 7.146 1.00 43.03 138 ARG A O 1
ATOM 573 N N . GLU A 1 81 ? 32.128 27.077 8.440 1.00 45.46 139 GLU A N 1
ATOM 574 C CA . GLU A 1 81 ? 30.671 26.963 8.488 1.00 47.00 139 GLU A CA 1
ATOM 575 C C . GLU A 1 81 ? 30.078 28.204 9.131 1.00 50.19 139 GLU A C 1
ATOM 576 O O . GLU A 1 81 ? 29.091 28.770 8.633 1.00 51.31 139 GLU A O 1
ATOM 582 N N . VAL A 1 82 ? 30.698 28.620 10.241 1.00 49.63 140 VAL A N 1
ATOM 583 C CA . VAL A 1 82 ? 30.207 29.742 11.042 1.00 48.22 140 VAL A CA 1
ATOM 584 C C . VAL A 1 82 ? 30.306 31.032 10.239 1.00 45.75 140 VAL A C 1
ATOM 585 O O . VAL A 1 82 ? 29.370 31.845 10.245 1.00 49.40 140 VAL A O 1
ATOM 589 N N . LEU A 1 83 ? 31.424 31.200 9.531 1.00 42.44 141 LEU A N 1
ATOM 590 C CA . LEU A 1 83 ? 31.647 32.371 8.699 1.00 41.55 141 LEU A CA 1
ATOM 591 C C . LEU A 1 83 ? 30.687 32.414 7.511 1.00 44.69 141 LEU A C 1
ATOM 592 O O . LEU A 1 83 ? 30.288 33.492 7.064 1.00 46.09 141 LEU A O 1
ATOM 597 N N . ASP A 1 84 ? 30.327 31.239 6.998 1.00 47.88 142 ASP A N 1
ATOM 598 C CA . ASP A 1 84 ? 29.331 31.135 5.930 1.00 45.53 142 ASP A CA 1
ATOM 599 C C . ASP A 1 84 ? 27.938 31.533 6.429 1.00 45.35 142 ASP A C 1
ATOM 600 O O . ASP A 1 84 ? 27.236 32.280 5.744 1.00 47.17 142 ASP A O 1
ATOM 605 N N . ILE A 1 85 ? 27.550 31.045 7.613 1.00 46.91 143 ILE A N 1
ATOM 606 C CA . ILE A 1 85 ? 26.278 31.440 8.234 1.00 48.60 143 ILE A CA 1
ATOM 607 C C . ILE A 1 85 ? 26.243 32.952 8.457 1.00 49.57 143 ILE A C 1
ATOM 608 O O . ILE A 1 85 ? 25.200 33.588 8.274 1.00 52.79 143 ILE A O 1
ATOM 613 N N . ALA A 1 86 ? 27.396 33.514 8.838 1.00 49.44 144 ALA A N 1
ATOM 614 C CA . ALA A 1 86 ? 27.533 34.944 9.138 1.00 46.03 144 ALA A CA 1
ATOM 615 C C . ALA A 1 86 ? 27.485 35.817 7.896 1.00 41.77 144 ALA A C 1
ATOM 616 O O . ALA A 1 86 ? 26.796 36.833 7.886 1.00 42.76 144 ALA A O 1
ATOM 618 N N . THR A 1 87 ? 28.212 35.432 6.851 1.00 42.02 145 THR A N 1
ATOM 619 C CA . THR A 1 87 ? 28.172 36.183 5.593 1.00 42.22 145 THR A CA 1
ATOM 620 C C . THR A 1 87 ? 26.773 36.107 4.940 1.00 45.71 145 THR A C 1
ATOM 621 O O . THR A 1 87 ? 26.303 37.094 4.378 1.00 46.59 145 THR A O 1
ATOM 625 N N . ALA A 1 88 ? 26.106 34.953 5.039 1.00 46.77 146 ALA A N 1
ATOM 626 C CA . ALA A 1 88 ? 24.713 34.828 4.561 1.00 51.44 146 ALA A CA 1
ATOM 627 C C . ALA A 1 88 ? 23.799 35.898 5.184 1.00 54.98 146 ALA A C 1
ATOM 628 O O . ALA A 1 88 ? 23.027 36.548 4.474 1.00 56.77 146 ALA A O 1
ATOM 630 N N . ALA A 1 89 ? 23.921 36.093 6.502 1.00 56.19 147 ALA A N 1
ATOM 631 C CA . ALA A 1 89 ? 23.108 37.062 7.252 1.00 56.11 147 ALA A CA 1
ATOM 632 C C . ALA A 1 89 ? 23.432 38.533 6.953 1.00 56.32 147 ALA A C 1
ATOM 633 O O . ALA A 1 89 ? 22.597 39.411 7.173 1.00 57.56 147 ALA A O 1
ATOM 635 N N . ALA A 1 90 ? 24.630 38.803 6.441 1.00 55.79 148 ALA A N 1
ATOM 636 C CA . ALA A 1 90 ? 25.091 40.180 6.267 1.00 56.86 148 ALA A CA 1
ATOM 637 C C . ALA A 1 90 ? 24.390 40.918 5.121 1.00 59.27 148 ALA A C 1
ATOM 638 O O . ALA A 1 90 ? 24.805 40.821 3.964 1.00 61.29 148 ALA A O 1
ATOM 640 N N . LYS A 1 91 ? 23.332 41.659 5.457 1.00 61.51 149 LYS A N 1
ATOM 641 C CA . LYS A 1 91 ? 22.577 42.465 4.481 1.00 64.00 149 LYS A CA 1
ATOM 642 C C . LYS A 1 91 ? 22.508 43.932 4.923 1.00 65.82 149 LYS A C 1
ATOM 643 O O . LYS A 1 91 ? 22.722 44.233 6.106 1.00 65.32 149 LYS A O 1
ATOM 649 N N . PRO A 1 92 ? 22.197 44.853 3.984 1.00 66.46 150 PRO A N 1
ATOM 650 C CA . PRO A 1 92 ? 21.957 46.244 4.388 1.00 67.67 150 PRO A CA 1
ATOM 651 C C . PRO A 1 92 ? 20.807 46.326 5.394 1.00 71.52 150 PRO A C 1
ATOM 652 O O . PRO A 1 92 ? 19.795 45.637 5.229 1.00 74.63 150 PRO A O 1
ATOM 656 N N . GLY A 1 93 ? 20.975 47.141 6.435 1.00 70.87 151 GLY A N 1
ATOM 657 C CA . GLY A 1 93 ? 19.989 47.238 7.515 1.00 67.46 151 GLY A CA 1
ATOM 658 C C . GLY A 1 93 ? 20.259 46.349 8.725 1.00 65.29 151 GLY A C 1
ATOM 659 O O . GLY A 1 93 ? 19.800 46.654 9.830 1.00 67.53 151 GLY A O 1
ATOM 660 N N . ILE A 1 94 ? 20.983 45.245 8.521 1.00 58.95 152 ILE A N 1
ATOM 661 C CA . ILE A 1 94 ? 21.390 44.360 9.617 1.00 57.91 152 ILE A CA 1
ATOM 662 C C . ILE A 1 94 ? 22.544 45.005 10.396 1.00 55.85 152 ILE A C 1
ATOM 663 O O . ILE A 1 94 ? 23.440 45.604 9.798 1.00 52.95 152 ILE A O 1
ATOM 665 N N . THR A 1 95 ? 22.508 44.907 11.723 1.00 56.19 153 THR A N 1
ATOM 666 C CA . THR A 1 95 ? 23.599 45.453 12.548 1.00 55.28 153 THR A CA 1
ATOM 667 C C . THR A 1 95 ? 24.701 44.421 12.759 1.00 57.72 153 THR A C 1
ATOM 668 O O . THR A 1 95 ? 24.434 43.209 12.798 1.00 56.80 153 THR A O 1
ATOM 672 N N . THR A 1 96 ? 25.934 44.909 12.903 1.00 59.07 154 THR A N 1
ATOM 673 C CA . THR A 1 96 ? 27.072 44.033 13.193 1.00 53.56 154 THR A CA 1
ATOM 674 C C . THR A 1 96 ? 26.885 43.325 14.527 1.00 51.83 154 THR A C 1
ATOM 675 O O . THR A 1 96 ? 27.376 42.210 14.697 1.00 51.72 154 THR A O 1
ATOM 679 N N . ASP A 1 97 ? 26.151 43.944 15.459 1.00 50.19 155 ASP A N 1
ATOM 680 C CA . ASP A 1 97 ? 25.829 43.254 16.714 1.00 54.69 155 ASP A CA 1
ATOM 681 C C . ASP A 1 97 ? 24.917 42.051 16.471 1.00 53.28 155 ASP A C 1
ATOM 682 O O . ASP A 1 97 ? 25.111 40.993 17.078 1.00 50.88 155 ASP A O 1
ATOM 687 N N . GLU A 1 98 ? 23.938 42.212 15.576 1.00 56.39 156 GLU A N 1
ATOM 688 C CA . GLU A 1 98 ? 23.108 41.087 15.114 1.00 55.80 156 GLU A CA 1
ATOM 689 C C . GLU A 1 98 ? 23.993 39.957 14.591 1.00 51.96 156 GLU A C 1
ATOM 690 O O . GLU A 1 98 ? 23.831 38.802 15.000 1.00 49.95 156 GLU A O 1
ATOM 696 N N . LEU A 1 99 ? 24.932 40.297 13.701 1.00 47.68 157 LEU A N 1
ATOM 697 C CA . LEU A 1 99 ? 25.952 39.339 13.242 1.00 47.65 157 LEU A CA 1
ATOM 698 C C . LEU A 1 99 ? 26.769 38.715 14.384 1.00 47.59 157 LEU A C 1
ATOM 699 O O . LEU A 1 99 ? 27.046 37.515 14.363 1.00 49.85 157 LEU A O 1
ATOM 704 N N . ASP A 1 100 ? 27.151 39.514 15.386 1.00 47.99 158 ASP A N 1
ATOM 705 C CA . ASP A 1 100 ? 27.837 38.949 16.556 1.00 47.99 158 ASP A CA 1
ATOM 706 C C . ASP A 1 100 ? 26.960 37.878 17.224 1.00 46.68 158 ASP A C 1
ATOM 707 O O . ASP A 1 100 ? 27.421 36.759 17.472 1.00 46.92 158 ASP A O 1
ATOM 712 N N . ARG A 1 101 ? 25.696 38.215 17.485 1.00 45.07 159 ARG A N 1
ATOM 713 C CA . ARG A 1 101 ? 24.730 37.222 17.964 1.00 48.85 159 ARG A CA 1
ATOM 714 C C . ARG A 1 101 ? 24.738 35.931 17.125 1.00 48.10 159 ARG A C 1
ATOM 715 O O . ARG A 1 101 ? 24.868 34.835 17.675 1.00 52.01 159 ARG A O 1
ATOM 723 N N . ILE A 1 102 ? 24.620 36.069 15.805 1.00 48.61 160 ILE A N 1
ATOM 724 C CA . ILE A 1 102 ? 24.565 34.899 14.916 1.00 52.24 160 ILE A CA 1
ATOM 725 C C . ILE A 1 102 ? 25.845 34.045 14.983 1.00 51.95 160 ILE A C 1
ATOM 726 O O . ILE A 1 102 ? 25.766 32.830 15.186 1.00 53.16 160 ILE A O 1
ATOM 731 N N . VAL A 1 103 ? 27.010 34.680 14.853 1.00 51.37 161 VAL A N 1
ATOM 732 C CA . VAL A 1 103 ? 28.296 33.979 15.033 1.00 45.63 161 VAL A CA 1
ATOM 733 C C . VAL A 1 103 ? 28.383 33.308 16.404 1.00 47.71 161 VAL A C 1
ATOM 734 O O . VAL A 1 103 ? 28.708 32.122 16.490 1.00 47.39 161 VAL A O 1
ATOM 738 N N . HIS A 1 104 ? 28.092 34.057 17.469 1.00 47.69 162 HIS A N 1
ATOM 739 C CA . HIS A 1 104 ? 28.175 33.498 18.822 1.00 50.75 162 HIS A CA 1
ATOM 740 C C . HIS A 1 104 ? 27.312 32.238 18.913 1.00 53.12 162 HIS A C 1
ATOM 741 O O . HIS A 1 104 ? 27.791 31.171 19.319 1.00 50.77 162 HIS A O 1
ATOM 748 N N . GLU A 1 105 ? 26.048 32.378 18.508 1.00 52.91 163 GLU A N 1
ATOM 749 C CA . GLU A 1 105 ? 25.079 31.281 18.553 1.00 52.38 163 GLU A CA 1
ATOM 750 C C . GLU A 1 105 ? 25.484 30.080 17.685 1.00 50.33 163 GLU A C 1
ATOM 751 O O . GLU A 1 105 ? 25.443 28.944 18.160 1.00 49.79 163 GLU A O 1
ATOM 757 N N . ALA A 1 106 ? 25.895 30.348 16.441 1.00 45.35 164 ALA A N 1
ATOM 758 C CA . ALA A 1 106 ? 26.408 29.324 15.523 1.00 44.27 164 ALA A CA 1
ATOM 759 C C . ALA A 1 106 ? 27.636 28.579 16.056 1.00 45.32 164 ALA A C 1
ATOM 760 O O . ALA A 1 106 ? 27.789 27.382 15.823 1.00 44.16 164 ALA A O 1
ATOM 762 N N . THR A 1 107 ? 28.509 29.299 16.770 1.00 47.85 165 THR A N 1
ATOM 763 C CA . THR A 1 107 ? 29.736 28.751 17.367 1.00 42.23 165 THR A CA 1
ATOM 764 C C . THR A 1 107 ? 29.435 27.884 18.593 1.00 44.75 165 THR A C 1
ATOM 765 O O . THR A 1 107 ? 30.022 26.805 18.768 1.00 45.98 165 THR A O 1
ATOM 769 N N . VAL A 1 108 ? 28.543 28.380 19.450 1.00 47.94 166 VAL A N 1
ATOM 770 C CA . VAL A 1 108 ? 28.085 27.645 20.630 1.00 52.19 166 VAL A CA 1
ATOM 771 C C . VAL A 1 108 ? 27.333 26.391 20.164 1.00 55.61 166 VAL A C 1
ATOM 772 O O . VAL A 1 108 ? 27.555 25.287 20.684 1.00 56.75 166 VAL A O 1
ATOM 774 N N . GLU A 1 109 ? 26.467 26.580 19.164 1.00 58.85 167 GLU A N 1
ATOM 775 C CA . GLU A 1 109 ? 25.730 25.497 18.497 1.00 61.23 167 GLU A CA 1
ATOM 776 C C . GLU A 1 109 ? 26.627 24.296 18.165 1.00 57.89 167 GLU A C 1
ATOM 777 O O . GLU A 1 109 ? 26.187 23.156 18.278 1.00 57.08 167 GLU A O 1
ATOM 783 N N . ARG A 1 110 ? 27.881 24.565 17.782 1.00 56.22 168 ARG A N 1
ATOM 784 C CA . ARG A 1 110 ? 28.866 23.531 17.421 1.00 54.05 168 ARG A CA 1
ATOM 785 C C . ARG A 1 110 ? 29.812 23.167 18.566 1.00 52.24 168 ARG A C 1
ATOM 786 O O . ARG A 1 110 ? 30.874 22.578 18.340 1.00 49.66 168 ARG A O 1
ATOM 794 N N . ASN A 1 111 ? 29.415 23.520 19.792 1.00 55.66 169 ASN A N 1
ATOM 795 C CA . ASN A 1 111 ? 30.199 23.260 21.017 1.00 55.99 169 ASN A CA 1
ATOM 796 C C . ASN A 1 111 ? 31.668 23.753 20.995 1.00 50.40 169 ASN A C 1
ATOM 797 O O . ASN A 1 111 ? 32.572 23.079 21.509 1.00 48.15 169 ASN A O 1
ATOM 802 N N . MET A 1 112 ? 31.880 24.925 20.389 1.00 49.33 170 MET A N 1
ATOM 803 C CA . MET A 1 112 ? 33.190 25.600 20.371 1.00 44.74 170 MET A CA 1
ATOM 804 C C . MET A 1 112 ? 33.122 26.930 21.139 1.00 46.54 170 MET A C 1
ATOM 805 O O . MET A 1 112 ? 32.029 27.496 21.341 1.00 47.23 170 MET A O 1
ATOM 810 N N . TYR A 1 113 ? 34.285 27.428 21.556 1.00 43.68 171 TYR A N 1
ATOM 811 C CA . TYR A 1 113 ? 34.388 28.779 22.130 1.00 42.01 171 TYR A CA 1
ATOM 812 C C . TYR A 1 113 ? 34.763 29.791 21.035 1.00 38.38 171 TYR A C 1
ATOM 813 O O . TYR A 1 113 ? 35.670 29.519 20.237 1.00 36.77 171 TYR A O 1
ATOM 822 N N . PRO A 1 114 ? 34.065 30.953 20.981 1.00 36.95 172 PRO A N 1
ATOM 823 C CA . PRO A 1 114 ? 34.477 31.989 20.036 1.00 35.00 172 PRO A CA 1
ATOM 824 C C . PRO A 1 114 ? 35.738 32.706 20.531 1.00 36.25 172 PRO A C 1
ATOM 825 O O . PRO A 1 114 ? 35.657 33.535 21.448 1.00 34.52 172 PRO A O 1
ATOM 829 N N . SER A 1 115 ? 36.870 32.372 19.908 1.00 33.16 173 SER A N 1
ATOM 830 C CA . SER A 1 115 ? 38.216 32.838 20.287 1.00 33.70 173 SER A CA 1
ATOM 831 C C . SER A 1 115 ? 38.386 34.336 20.597 1.00 32.57 173 SER A C 1
ATOM 832 O O . SER A 1 115 ? 39.068 34.662 21.571 1.00 33.80 173 SER A O 1
ATOM 835 N N . PRO A 1 116 ? 37.776 35.245 19.801 1.00 30.73 174 PRO A N 1
ATOM 836 C CA . PRO A 1 116 ? 37.972 36.666 20.139 1.00 29.65 174 PRO A CA 1
ATOM 837 C C . PRO A 1 116 ? 37.369 37.095 21.474 1.00 32.21 174 PRO A C 1
ATOM 838 O O . PRO A 1 116 ? 37.772 38.132 22.007 1.00 31.94 174 PRO A O 1
ATOM 842 N N . LEU A 1 117 ? 36.428 36.321 22.021 1.00 32.60 175 LEU A N 1
ATOM 843 C CA . LEU A 1 117 ? 35.644 36.795 23.167 1.00 32.31 175 LEU A CA 1
ATOM 844 C C . LEU A 1 117 ? 36.497 36.890 24.430 1.00 31.32 175 LEU A C 1
ATOM 845 O O . LEU A 1 117 ? 36.978 35.891 24.948 1.00 30.07 175 LEU A O 1
ATOM 850 N N . ASN A 1 118 ? 36.678 38.123 24.902 1.00 32.24 176 ASN A N 1
ATOM 851 C CA . ASN A 1 118 ? 37.538 38.443 26.051 1.00 32.27 176 ASN A CA 1
ATOM 852 C C . ASN A 1 118 ? 39.024 38.213 25.801 1.00 30.26 176 ASN A C 1
ATOM 853 O O . ASN A 1 118 ? 39.813 38.214 26.737 1.00 33.46 176 ASN A O 1
ATOM 858 N N . TYR A 1 119 ? 39.418 38.034 24.541 1.00 29.69 177 TYR A N 1
ATOM 859 C CA . TYR A 1 119 ? 40.833 37.951 24.218 1.00 25.54 177 TYR A CA 1
ATOM 860 C C . TYR A 1 119 ? 41.479 39.307 24.509 1.00 26.81 177 TYR A C 1
ATOM 861 O O . TYR A 1 119 ? 41.234 40.288 23.807 1.00 26.09 177 TYR A O 1
ATOM 870 N N . TYR A 1 120 ? 42.281 39.368 25.564 1.00 27.85 178 TYR A N 1
ATOM 871 C CA . TYR A 1 120 ? 42.870 40.644 26.008 1.00 29.27 178 TYR A CA 1
ATOM 872 C C . TYR A 1 120 ? 41.835 41.749 26.159 1.00 29.10 178 TYR A C 1
ATOM 873 O O . TYR A 1 120 ? 42.117 42.924 25.923 1.00 31.30 178 TYR A O 1
ATOM 882 N N . GLY A 1 121 ? 40.633 41.348 26.572 1.00 29.00 179 GLY A N 1
ATOM 883 C CA . GLY A 1 121 ? 39.533 42.252 26.851 1.00 28.61 179 GLY A CA 1
ATOM 884 C C . GLY A 1 121 ? 38.622 42.581 25.691 1.00 30.55 179 GLY A C 1
ATOM 885 O O . GLY A 1 121 ? 37.689 43.374 25.841 1.00 32.68 179 GLY A O 1
ATOM 886 N N . PHE A 1 122 ? 38.890 42.009 24.515 1.00 30.71 180 PHE A N 1
ATOM 887 C CA . PHE A 1 122 ? 38.027 42.269 23.349 1.00 31.10 180 PHE A CA 1
ATOM 888 C C . PHE A 1 122 ? 36.580 41.889 23.707 1.00 29.62 180 PHE A C 1
ATOM 889 O O . PHE A 1 122 ? 36.364 40.798 24.199 1.00 29.96 180 PHE A O 1
ATOM 897 N N . PRO A 1 123 ? 35.598 42.798 23.490 1.00 32.79 181 PRO A N 1
ATOM 898 C CA . PRO A 1 123 ? 34.253 42.638 24.078 1.00 34.85 181 PRO A CA 1
ATOM 899 C C . PRO A 1 123 ? 33.266 41.719 23.347 1.00 37.69 181 PRO A C 1
ATOM 900 O O . PRO A 1 123 ? 32.169 41.447 23.871 1.00 40.82 181 PRO A O 1
ATOM 904 N N . LYS A 1 124 ? 33.649 41.226 22.173 1.00 35.11 182 LYS A N 1
ATOM 905 C CA . LYS A 1 124 ? 32.704 40.526 21.292 1.00 35.76 182 LYS A CA 1
ATOM 906 C C . LYS A 1 124 ? 33.244 39.172 20.829 1.00 36.20 182 LYS A C 1
ATOM 907 O O . LYS A 1 124 ? 34.380 38.830 21.139 1.00 31.96 182 LYS A O 1
ATOM 913 N N . SER A 1 125 ? 32.416 38.390 20.121 1.00 34.89 183 SER A N 1
ATOM 914 C CA . SER A 1 125 ? 32.760 37.000 19.774 1.00 35.03 183 SER A CA 1
ATOM 915 C C . SER A 1 125 ? 33.358 36.905 18.362 1.00 34.24 183 SER A C 1
ATOM 916 O O . SER A 1 125 ? 33.765 35.841 17.916 1.00 34.00 183 SER A O 1
ATOM 919 N N . VAL A 1 126 ? 33.393 38.036 17.672 1.00 34.93 184 VAL A N 1
ATOM 920 C CA . VAL A 1 126 ? 33.790 38.105 16.277 1.00 32.64 184 VAL A CA 1
ATOM 921 C C . VAL A 1 126 ? 34.225 39.540 15.979 1.00 32.91 184 VAL A C 1
ATOM 922 O O . VAL A 1 126 ? 33.738 40.488 16.630 1.00 34.17 184 VAL A O 1
ATOM 926 N N . CYS A 1 127 ? 35.155 39.712 15.039 1.00 30.56 185 CYS A N 1
ATOM 927 C CA . CYS A 1 127 ? 35.500 41.043 14.533 1.00 30.31 185 CYS A CA 1
ATOM 928 C C . CYS A 1 127 ? 34.741 41.382 13.249 1.00 33.69 185 CYS A C 1
ATOM 929 O O . CYS A 1 127 ? 34.797 40.629 12.270 1.00 31.81 185 CYS A O 1
ATOM 932 N N . THR A 1 128 ? 34.049 42.520 13.273 1.00 34.47 186 THR A N 1
ATOM 933 C CA . THR A 1 128 ? 33.291 43.021 12.129 1.00 35.73 186 THR A CA 1
ATOM 934 C C . THR A 1 128 ? 33.880 44.348 11.696 1.00 35.75 186 THR A C 1
ATOM 935 O O . THR A 1 128 ? 33.640 45.386 12.317 1.00 36.54 186 THR A O 1
ATOM 939 N N . SER A 1 129 ? 34.670 44.311 10.627 1.00 34.65 187 SER A N 1
ATOM 940 C CA . SER A 1 129 ? 35.364 45.487 10.135 1.00 33.95 187 SER A CA 1
ATOM 941 C C . SER A 1 129 ? 34.702 46.007 8.856 1.00 37.80 187 SER A C 1
ATOM 942 O O . SER A 1 129 ? 34.638 45.292 7.861 1.00 38.34 187 SER A O 1
ATOM 945 N N . VAL A 1 130 ? 34.236 47.252 8.900 1.00 39.57 188 VAL A N 1
ATOM 946 C CA . VAL A 1 130 ? 33.475 47.889 7.812 1.00 41.94 188 VAL A CA 1
ATOM 947 C C . VAL A 1 130 ? 34.265 49.058 7.192 1.00 42.90 188 VAL A C 1
ATOM 948 O O . VAL A 1 130 ? 34.789 49.908 7.924 1.00 42.82 188 VAL A O 1
ATOM 952 N N . ASN A 1 131 ? 34.348 49.090 5.856 1.00 41.80 189 ASN A N 1
ATOM 953 C CA . ASN A 1 131 ? 34.948 50.205 5.082 1.00 39.77 189 ASN A CA 1
ATOM 954 C C . ASN A 1 131 ? 36.401 50.596 5.430 1.00 41.06 189 ASN A C 1
ATOM 955 O O . ASN A 1 131 ? 37.321 49.840 5.147 1.00 39.44 189 ASN A O 1
ATOM 960 N N . GLU A 1 132 ? 36.606 51.776 6.030 1.00 39.29 190 GLU A N 1
ATOM 961 C CA . GLU A 1 132 ? 37.952 52.261 6.372 1.00 37.22 190 GLU A CA 1
ATOM 962 C C . GLU A 1 132 ? 38.613 51.488 7.555 1.00 35.42 190 GLU A C 1
ATOM 963 O O . GLU A 1 132 ? 39.803 51.642 7.813 1.00 32.89 190 GLU A O 1
ATOM 969 N N . VAL A 1 133 ? 37.825 50.658 8.234 1.00 35.59 191 VAL A N 1
ATOM 970 C CA . VAL A 1 133 ? 38.317 49.788 9.313 1.00 34.88 191 VAL A CA 1
ATOM 971 C C . VAL A 1 133 ? 39.211 48.691 8.727 1.00 34.76 191 VAL A C 1
ATOM 972 O O . VAL A 1 133 ? 38.761 47.868 7.951 1.00 35.13 191 VAL A O 1
ATOM 976 N N . ILE A 1 134 ? 40.486 48.725 9.095 1.00 33.66 192 ILE A N 1
ATOM 977 C CA . ILE A 1 134 ? 41.507 47.755 8.686 1.00 31.40 192 ILE A CA 1
ATOM 978 C C . ILE A 1 134 ? 41.307 46.385 9.344 1.00 31.51 192 ILE A C 1
ATOM 979 O O . ILE A 1 134 ? 41.432 45.335 8.677 1.00 30.29 192 ILE A O 1
ATOM 984 N N . CYS A 1 135 ? 41.026 46.407 10.652 1.00 27.95 193 CYS A N 1
ATOM 985 C CA . CYS A 1 135 ? 40.831 45.201 11.454 1.00 27.48 193 CYS A CA 1
ATOM 986 C C . CYS A 1 135 ? 40.347 45.516 12.868 1.00 27.51 193 CYS A C 1
ATOM 987 O O . CYS A 1 135 ? 40.368 46.681 13.317 1.00 27.91 193 CYS A O 1
ATOM 990 N N . HIS A 1 136 ? 39.842 44.475 13.525 1.00 25.27 194 HIS A N 1
ATOM 991 C CA . HIS A 1 136 ? 39.466 44.498 14.929 1.00 27.55 194 HIS A CA 1
ATOM 992 C C . HIS A 1 136 ? 38.245 45.360 15.212 1.00 28.17 194 HIS A C 1
ATOM 993 O O . HIS A 1 136 ? 38.043 45.806 16.332 1.00 26.80 194 HIS A O 1
ATOM 1000 N N . GLY A 1 137 ? 37.418 45.582 14.188 1.00 29.62 195 GLY A N 1
ATOM 1001 C CA . GLY A 1 137 ? 36.124 46.241 14.385 1.00 28.63 195 GLY A CA 1
ATOM 1002 C C . GLY A 1 137 ? 35.264 45.534 15.427 1.00 32.94 195 GLY A C 1
ATOM 1003 O O . GLY A 1 137 ? 35.154 44.297 15.459 1.00 31.22 195 GLY A O 1
ATOM 1004 N N . ILE A 1 138 ? 34.649 46.325 16.304 1.00 32.17 196 ILE A N 1
ATOM 1005 C CA . ILE A 1 138 ? 33.773 45.780 17.331 1.00 33.83 196 ILE A CA 1
ATOM 1006 C C . ILE A 1 138 ? 32.325 45.843 16.856 1.00 34.67 196 ILE A C 1
ATOM 1007 O O . ILE A 1 138 ? 31.831 46.918 16.530 1.00 34.51 196 ILE A O 1
ATOM 1012 N N . PRO A 1 139 ? 31.645 44.688 16.833 1.00 36.28 197 PRO A N 1
ATOM 1013 C CA . PRO A 1 139 ? 30.218 44.651 16.512 1.00 37.76 197 PRO A CA 1
ATOM 1014 C C . PRO A 1 139 ? 29.444 45.673 17.350 1.00 40.83 197 PRO A C 1
ATOM 1015 O O . PRO A 1 139 ? 29.571 45.686 18.590 1.00 37.37 197 PRO A O 1
ATOM 1019 N N . ASP A 1 140 ? 28.675 46.525 16.668 1.00 46.83 198 ASP A N 1
ATOM 1020 C CA . ASP A 1 140 ? 27.955 47.625 17.325 1.00 51.77 198 ASP A CA 1
ATOM 1021 C C . ASP A 1 140 ? 26.502 47.833 16.839 1.00 55.22 198 ASP A C 1
ATOM 1022 O O . ASP A 1 140 ? 25.955 47.009 16.096 1.00 57.79 198 ASP A O 1
ATOM 1027 N N . SER A 1 141 ? 25.901 48.941 17.275 1.00 55.09 199 SER A N 1
ATOM 1028 C CA . SER A 1 141 ? 24.493 49.270 17.022 1.00 52.78 199 SER A CA 1
ATOM 1029 C C . SER A 1 141 ? 24.222 49.691 15.586 1.00 51.63 199 SER A C 1
ATOM 1030 O O . SER A 1 141 ? 23.067 49.672 15.145 1.00 51.16 199 SER A O 1
ATOM 1033 N N . ARG A 1 142 ? 25.284 50.097 14.882 1.00 48.95 200 ARG A N 1
ATOM 1034 C CA A ARG A 1 142 ? 25.176 50.592 13.515 0.50 47.99 200 ARG A CA 1
ATOM 1035 C CA B ARG A 1 142 ? 25.182 50.590 13.511 0.50 50.08 200 ARG A CA 1
ATOM 1036 C C . ARG A 1 142 ? 24.588 49.538 12.583 1.00 51.81 200 ARG A C 1
ATOM 1037 O O . ARG A 1 142 ? 24.947 48.357 12.660 1.00 51.23 200 ARG A O 1
ATOM 1052 N N . GLU A 1 143 ? 23.675 49.981 11.716 1.00 55.32 201 GLU A N 1
ATOM 1053 C CA . GLU A 1 143 ? 23.140 49.144 10.650 1.00 56.87 201 GLU A CA 1
ATOM 1054 C C . GLU A 1 143 ? 24.102 49.213 9.481 1.00 54.03 201 GLU A C 1
ATOM 1055 O O . GLU A 1 143 ? 24.625 50.283 9.163 1.00 53.39 201 GLU A O 1
ATOM 1061 N N . LEU A 1 144 ? 24.348 48.063 8.854 1.00 55.85 202 LEU A N 1
ATOM 1062 C CA . LEU A 1 144 ? 25.156 48.010 7.640 1.00 54.48 202 LEU A CA 1
ATOM 1063 C C . LEU A 1 144 ? 24.412 48.745 6.542 1.00 59.48 202 LEU A C 1
ATOM 1064 O O . LEU A 1 144 ? 23.178 48.726 6.500 1.00 62.25 202 LEU A O 1
ATOM 1069 N N . GLU A 1 145 ? 25.158 49.406 5.667 1.00 60.81 203 GLU A N 1
ATOM 1070 C CA . GLU A 1 145 ? 24.556 50.278 4.679 1.00 61.32 203 GLU A CA 1
ATOM 1071 C C . GLU A 1 145 ? 24.904 49.853 3.258 1.00 65.86 203 GLU A C 1
ATOM 1072 O O . GLU A 1 145 ? 25.950 49.233 3.018 1.00 62.08 203 GLU A O 1
ATOM 1078 N N . GLU A 1 146 ? 24.005 50.188 2.330 1.00 62.39 204 GLU A N 1
ATOM 1079 C CA . GLU A 1 146 ? 24.214 49.984 0.900 1.00 57.36 204 GLU A CA 1
ATOM 1080 C C . GLU A 1 146 ? 25.521 50.617 0.436 1.00 51.32 204 GLU A C 1
ATOM 1081 O O . GLU A 1 146 ? 25.731 51.810 0.634 1.00 52.00 204 GLU A O 1
ATOM 1087 N N . GLY A 1 147 ? 26.392 49.813 -0.175 1.00 46.36 205 GLY A N 1
ATOM 1088 C CA . GLY A 1 147 ? 27.680 50.294 -0.668 1.00 44.81 205 GLY A CA 1
ATOM 1089 C C . GLY A 1 147 ? 28.848 50.003 0.274 1.00 45.61 205 GLY A C 1
ATOM 1090 O O . GLY A 1 147 ? 30.012 50.163 -0.105 1.00 46.22 205 GLY A O 1
ATOM 1091 N N . ASP A 1 148 ? 28.538 49.584 1.501 1.00 48.57 206 ASP A N 1
ATOM 1092 C CA . ASP A 1 148 ? 29.575 49.202 2.477 1.00 50.88 206 ASP A CA 1
ATOM 1093 C C . ASP A 1 148 ? 30.280 47.918 2.058 1.00 52.33 206 ASP A C 1
ATOM 1094 O O . ASP A 1 148 ? 29.729 47.104 1.299 1.00 52.33 206 ASP A O 1
ATOM 1099 N N . ILE A 1 149 ? 31.502 47.742 2.555 1.00 51.41 207 ILE A N 1
ATOM 1100 C CA . ILE A 1 149 ? 32.159 46.436 2.532 1.00 46.38 207 ILE A CA 1
ATOM 1101 C C . ILE A 1 149 ? 32.334 45.974 3.981 1.00 47.57 207 ILE A C 1
ATOM 1102 O O . ILE A 1 149 ? 32.536 46.807 4.872 1.00 47.81 207 ILE A O 1
ATOM 1107 N N . LEU A 1 150 ? 32.238 44.665 4.213 1.00 41.60 208 LEU A N 1
ATOM 1108 C CA . LEU A 1 150 ? 32.309 44.091 5.558 1.00 41.34 208 LEU A CA 1
ATOM 1109 C C . LEU A 1 150 ? 33.276 42.924 5.592 1.00 41.29 208 LEU A C 1
ATOM 1110 O O . LEU A 1 150 ? 33.180 42.027 4.756 1.00 41.57 208 LEU A O 1
ATOM 1115 N N . ASN A 1 151 ? 34.212 42.953 6.547 1.00 37.23 209 ASN A N 1
ATOM 1116 C CA . ASN A 1 151 ? 35.060 41.807 6.839 1.00 34.62 209 ASN A CA 1
ATOM 1117 C C . ASN A 1 151 ? 34.560 41.184 8.137 1.00 37.11 209 ASN A C 1
ATOM 1118 O O . ASN A 1 151 ? 34.328 41.894 9.127 1.00 33.86 209 ASN A O 1
ATOM 1123 N N . ILE A 1 152 ? 34.359 39.870 8.109 1.00 32.80 210 ILE A N 1
ATOM 1124 C CA . ILE A 1 152 ? 34.036 39.103 9.291 1.00 36.63 210 ILE A CA 1
ATOM 1125 C C . ILE A 1 152 ? 35.249 38.213 9.549 1.00 36.38 210 ILE A C 1
ATOM 1126 O O . ILE A 1 152 ? 35.682 37.477 8.655 1.00 33.74 210 ILE A O 1
ATOM 1131 N N . ASP A 1 153 ? 35.825 38.317 10.752 1.00 32.81 211 ASP A N 1
ATOM 1132 C CA . ASP A 1 153 ? 37.037 37.561 11.075 1.00 32.30 211 ASP A CA 1
ATOM 1133 C C . ASP A 1 153 ? 36.688 36.612 12.192 1.00 33.62 211 ASP A C 1
ATOM 1134 O O . ASP A 1 153 ? 36.456 37.032 13.320 1.00 33.84 211 ASP A O 1
ATOM 1139 N N . VAL A 1 154 ? 36.612 35.329 11.857 1.00 32.12 212 VAL A N 1
ATOM 1140 C CA . VAL A 1 154 ? 36.130 34.299 12.789 1.00 32.05 212 VAL A CA 1
ATOM 1141 C C . VAL A 1 154 ? 37.320 33.518 13.333 1.00 32.12 212 VAL A C 1
ATOM 1142 O O . VAL A 1 154 ? 38.279 33.215 12.614 1.00 32.03 212 VAL A O 1
ATOM 1146 N N . SER A 1 155 ? 37.279 33.230 14.626 1.00 34.13 213 SER A N 1
ATOM 1147 C CA . SER A 1 155 ? 38.222 32.312 15.211 1.00 32.27 213 SER A CA 1
ATOM 1148 C C . SER A 1 155 ? 37.496 31.520 16.267 1.00 34.65 213 SER A C 1
ATOM 1149 O O . SER A 1 155 ? 36.706 32.058 17.049 1.00 34.26 213 SER A O 1
ATOM 1152 N N . SER A 1 156 ? 37.759 30.222 16.259 1.00 33.69 214 SER A N 1
ATOM 1153 C CA . SER A 1 156 ? 37.071 29.296 17.137 1.00 35.54 214 SER A CA 1
ATOM 1154 C C . SER A 1 156 ? 38.052 28.433 17.885 1.00 35.39 214 SER A C 1
ATOM 1155 O O . SER A 1 156 ? 39.144 28.148 17.413 1.00 36.89 214 SER A O 1
ATOM 1158 N N . TYR A 1 157 ? 37.643 28.027 19.074 1.00 39.76 215 TYR A N 1
ATOM 1159 C CA . TYR A 1 157 ? 38.471 27.221 19.923 1.00 40.30 215 TYR A CA 1
ATOM 1160 C C . TYR A 1 157 ? 37.710 25.945 20.233 1.00 41.43 215 TYR A C 1
ATOM 1161 O O . TYR A 1 157 ? 36.572 25.983 20.726 1.00 38.09 215 TYR A O 1
ATOM 1170 N N . LEU A 1 158 ? 38.338 24.816 19.934 1.00 39.87 216 LEU A N 1
ATOM 1171 C CA . LEU A 1 158 ? 37.688 23.527 20.150 1.00 44.14 216 LEU A CA 1
ATOM 1172 C C . LEU A 1 158 ? 38.744 22.461 20.374 1.00 41.68 216 LEU A C 1
ATOM 1173 O O . LEU A 1 158 ? 39.735 22.385 19.637 1.00 43.68 216 LEU A O 1
ATOM 1178 N N . ASN A 1 159 ? 38.528 21.664 21.418 1.00 42.25 217 ASN A N 1
ATOM 1179 C CA . ASN A 1 159 ? 39.468 20.620 21.844 1.00 43.91 217 ASN A CA 1
ATOM 1180 C C . ASN A 1 159 ? 40.936 21.036 21.921 1.00 44.32 217 ASN A C 1
ATOM 1181 O O . ASN A 1 159 ? 41.837 20.282 21.559 1.00 41.40 217 ASN A O 1
ATOM 1186 N N . GLY A 1 160 ? 41.168 22.248 22.413 1.00 44.05 218 GLY A N 1
ATOM 1187 C CA . GLY A 1 160 ? 42.523 22.722 22.667 1.00 44.67 218 GLY A CA 1
ATOM 1188 C C . GLY A 1 160 ? 43.189 23.466 21.530 1.00 42.83 218 GLY A C 1
ATOM 1189 O O . GLY A 1 160 ? 44.360 23.871 21.644 1.00 43.78 218 GLY A O 1
ATOM 1190 N N . PHE A 1 161 ? 42.471 23.650 20.425 1.00 42.66 219 PHE A N 1
ATOM 1191 C CA . PHE A 1 161 ? 43.077 24.316 19.268 1.00 42.19 219 PHE A CA 1
ATOM 1192 C C . PHE A 1 161 ? 42.216 25.410 18.679 1.00 39.21 219 PHE A C 1
ATOM 1193 O O . PHE A 1 161 ? 40.984 25.322 18.720 1.00 41.31 219 PHE A O 1
ATOM 1201 N N . HIS A 1 162 ? 42.875 26.440 18.148 1.00 37.03 220 HIS A N 1
ATOM 1202 C CA . HIS A 1 162 ? 42.188 27.531 17.453 1.00 37.07 220 HIS A CA 1
ATOM 1203 C C . HIS A 1 162 ? 42.227 27.362 15.941 1.00 34.23 220 HIS A C 1
ATOM 1204 O O . HIS A 1 162 ? 43.193 26.849 15.404 1.00 35.82 220 HIS A O 1
ATOM 1211 N N . GLY A 1 163 ? 41.179 27.824 15.271 1.00 34.30 221 GLY A N 1
ATOM 1212 C CA . GLY A 1 163 ? 41.184 27.957 13.819 1.00 36.31 221 GLY A CA 1
ATOM 1213 C C . GLY A 1 163 ? 40.837 29.394 13.492 1.00 36.04 221 GLY A C 1
ATOM 1214 O O . GLY A 1 163 ? 40.040 30.006 14.204 1.00 37.35 221 GLY A O 1
ATOM 1215 N N . ASP A 1 164 ? 41.410 29.941 12.419 1.00 33.06 222 ASP A N 1
ATOM 1216 C CA . ASP A 1 164 ? 41.333 31.383 12.192 1.00 32.35 222 ASP A CA 1
ATOM 1217 C C . ASP A 1 164 ? 41.146 31.711 10.708 1.00 30.22 222 ASP A C 1
ATOM 1218 O O . ASP A 1 164 ? 41.933 31.283 9.891 1.00 32.18 222 ASP A O 1
ATOM 1223 N N . LEU A 1 165 ? 40.110 32.477 10.370 1.00 30.57 223 LEU A N 1
ATOM 1224 C CA . LEU A 1 165 ? 39.849 32.827 8.976 1.00 31.30 223 LEU A CA 1
ATOM 1225 C C . LEU A 1 165 ? 38.981 34.054 8.861 1.00 31.15 223 LEU A C 1
ATOM 1226 O O . LEU A 1 165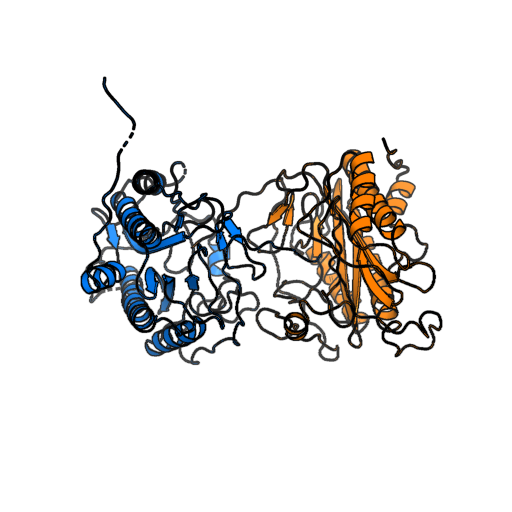 ? 38.138 34.339 9.731 1.00 30.77 223 LEU A O 1
ATOM 1231 N N . ASN A 1 166 ? 39.165 34.772 7.765 1.00 29.60 224 ASN A N 1
ATOM 1232 C CA . ASN A 1 166 ? 38.318 35.923 7.491 1.00 31.87 224 ASN A CA 1
ATOM 1233 C C . ASN A 1 166 ? 38.181 36.222 6.014 1.00 32.28 224 ASN A C 1
ATOM 1234 O O . ASN A 1 166 ? 38.997 35.790 5.193 1.00 33.62 224 ASN A O 1
ATOM 1239 N N . GLU A 1 167 ? 37.144 36.981 5.690 1.00 33.08 225 GLU A N 1
ATOM 1240 C CA . GLU A 1 167 ? 36.915 37.423 4.327 1.00 35.67 225 GLU A CA 1
ATOM 1241 C C . GLU A 1 167 ? 36.083 38.682 4.366 1.00 35.76 225 GLU A C 1
ATOM 1242 O O . GLU A 1 167 ? 35.336 38.923 5.327 1.00 37.03 225 GLU A O 1
ATOM 1248 N N . THR A 1 168 ? 36.224 39.459 3.301 1.00 33.85 226 THR A N 1
ATOM 1249 C CA . THR A 1 168 ? 35.461 40.660 3.067 1.00 36.74 226 THR A CA 1
ATOM 1250 C C . THR A 1 168 ? 34.387 40.340 2.013 1.00 41.22 226 THR A C 1
ATOM 1251 O O . THR A 1 168 ? 34.685 39.721 0.979 1.00 38.28 226 THR A O 1
ATOM 1255 N N . VAL A 1 169 ? 33.147 40.753 2.286 1.00 40.66 227 VAL A N 1
ATOM 1256 C CA . VAL A 1 169 ? 32.053 40.676 1.320 1.00 43.77 227 VAL A CA 1
ATOM 1257 C C . VAL A 1 169 ? 31.488 42.073 1.013 1.00 48.28 227 VAL A C 1
ATOM 1258 O O . VAL A 1 169 ? 31.891 43.076 1.632 1.00 48.88 227 VAL A O 1
ATOM 1262 N N . PHE A 1 170 ? 30.564 42.153 0.057 1.00 47.93 228 PHE A N 1
ATOM 1263 C CA . PHE A 1 170 ? 29.904 43.431 -0.237 1.00 46.44 228 PHE A CA 1
ATOM 1264 C C . PHE A 1 170 ? 28.553 43.512 0.467 1.00 48.99 228 PHE A C 1
ATOM 1265 O O . PHE A 1 170 ? 27.880 42.492 0.667 1.00 49.07 228 PHE A O 1
ATOM 1273 N N . ILE A 1 171 ? 28.180 44.717 0.883 1.00 50.04 229 ILE A N 1
ATOM 1274 C CA . ILE A 1 171 ? 26.849 44.960 1.435 1.00 54.43 229 ILE A CA 1
ATOM 1275 C C . ILE A 1 171 ? 26.116 45.833 0.428 1.00 56.03 229 ILE A C 1
ATOM 1276 O O . ILE A 1 171 ? 26.469 46.996 0.226 1.00 57.71 229 ILE A O 1
ATOM 1281 N N . GLY A 1 172 ? 25.114 45.250 -0.227 1.00 64.33 230 GLY A N 1
ATOM 1282 C CA . GLY A 1 172 ? 24.488 45.874 -1.403 1.00 61.29 230 GLY A CA 1
ATOM 1283 C C . GLY A 1 172 ? 25.483 46.002 -2.551 1.00 58.94 230 GLY A C 1
ATOM 1284 O O . GLY A 1 172 ? 26.630 45.531 -2.455 1.00 54.32 230 GLY A O 1
ATOM 1285 N N . ARG A 1 173 ? 25.057 46.652 -3.630 1.00 60.72 231 ARG A N 1
ATOM 1286 C CA . ARG A 1 173 ? 25.861 46.687 -4.848 1.00 62.68 231 ARG A CA 1
ATOM 1287 C C . ARG A 1 173 ? 27.072 47.614 -4.739 1.00 64.19 231 ARG A C 1
ATOM 1288 O O . ARG A 1 173 ? 26.923 48.802 -4.448 1.00 69.08 231 ARG A O 1
ATOM 1296 N N . PRO A 1 174 ? 28.277 47.060 -4.968 1.00 65.26 232 PRO A N 1
ATOM 1297 C CA . PRO A 1 174 ? 29.559 47.746 -4.808 1.00 67.18 232 PRO A CA 1
ATOM 1298 C C . PRO A 1 174 ? 29.960 48.683 -5.942 1.00 71.49 232 PRO A C 1
ATOM 1299 O O . PRO A 1 174 ? 29.838 48.332 -7.115 1.00 73.44 232 PRO A O 1
ATOM 1303 N N . ASP A 1 175 ? 30.472 49.853 -5.569 1.00 69.69 233 ASP A N 1
ATOM 1304 C CA . ASP A 1 175 ? 31.052 50.799 -6.514 1.00 68.64 233 ASP A CA 1
ATOM 1305 C C . ASP A 1 175 ? 32.365 50.248 -7.062 1.00 66.60 233 ASP A C 1
ATOM 1306 O O . ASP A 1 175 ? 32.823 49.188 -6.630 1.00 68.12 233 ASP A O 1
ATOM 1311 N N . ASP A 1 176 ? 32.967 50.977 -8.001 1.00 66.40 234 ASP A N 1
ATOM 1312 C CA . ASP A 1 176 ? 34.167 50.525 -8.707 1.00 66.60 234 ASP A CA 1
ATOM 1313 C C . ASP A 1 176 ? 35.366 50.360 -7.790 1.00 64.46 234 ASP A C 1
ATOM 1314 O O . ASP A 1 176 ? 36.133 49.404 -7.925 1.00 60.44 234 ASP A O 1
ATOM 1319 N N . ASP A 1 177 ? 35.523 51.302 -6.865 1.00 64.15 235 ASP A N 1
ATOM 1320 C CA . ASP A 1 177 ? 36.671 51.315 -5.960 1.00 59.93 235 ASP A CA 1
ATOM 1321 C C . ASP A 1 177 ? 36.680 50.160 -4.958 1.00 53.24 235 ASP A C 1
ATOM 1322 O O . ASP A 1 177 ? 37.701 49.496 -4.793 1.00 52.00 235 ASP A O 1
ATOM 1327 N N . SER A 1 178 ? 35.538 49.913 -4.319 1.00 52.51 236 SER A N 1
ATOM 1328 C CA . SER A 1 178 ? 35.395 48.784 -3.394 1.00 55.08 236 SER A CA 1
ATOM 1329 C C . SER A 1 178 ? 35.629 47.455 -4.106 1.00 57.05 236 SER A C 1
ATOM 1330 O O . SER A 1 178 ? 36.138 46.498 -3.512 1.00 57.66 236 SER A O 1
ATOM 1333 N N . VAL A 1 179 ? 35.254 47.410 -5.386 1.00 56.69 237 VAL A N 1
ATOM 1334 C CA . VAL A 1 179 ? 35.468 46.238 -6.229 1.00 51.87 237 VAL A CA 1
ATOM 1335 C C . VAL A 1 179 ? 36.961 45.933 -6.395 1.00 45.99 237 VAL A C 1
ATOM 1336 O O . VAL A 1 179 ? 37.387 44.807 -6.142 1.00 41.79 237 VAL A O 1
ATOM 1340 N N . ARG A 1 180 ? 37.747 46.932 -6.792 1.00 45.86 238 ARG A N 1
ATOM 1341 C CA . ARG A 1 180 ? 39.175 46.736 -6.990 1.00 45.99 238 ARG A CA 1
ATOM 1342 C C . ARG A 1 180 ? 39.913 46.435 -5.663 1.00 48.57 238 ARG A C 1
ATOM 1343 O O . ARG A 1 180 ? 40.888 45.672 -5.639 1.00 47.04 238 ARG A O 1
ATOM 1351 N N . LEU A 1 181 ? 39.442 47.043 -4.576 1.00 46.48 239 LEU A N 1
ATOM 1352 C CA . LEU A 1 181 ? 40.011 46.815 -3.240 1.00 44.02 239 LEU A CA 1
ATOM 1353 C C . LEU A 1 181 ? 39.826 45.363 -2.797 1.00 40.58 239 LEU A C 1
ATOM 1354 O O . LEU A 1 181 ? 40.806 44.642 -2.555 1.00 44.53 239 LEU A O 1
ATOM 1359 N N . VAL A 1 182 ? 38.566 44.945 -2.694 1.00 41.10 240 VAL A N 1
ATOM 1360 C CA . VAL A 1 182 ? 38.219 43.612 -2.197 1.00 40.32 240 VAL A CA 1
ATOM 1361 C C . VAL A 1 182 ? 38.917 42.554 -3.051 1.00 40.98 240 VAL A C 1
ATOM 1362 O O . VAL A 1 182 ? 39.462 41.589 -2.526 1.00 39.18 240 VAL A O 1
ATOM 1366 N N . HIS A 1 183 ? 38.948 42.766 -4.369 1.00 45.35 241 HIS A N 1
ATOM 1367 C CA . HIS A 1 183 ? 39.628 41.813 -5.255 1.00 44.26 241 HIS A CA 1
ATOM 1368 C C . HIS A 1 183 ? 41.145 41.816 -5.084 1.00 41.06 241 HIS A C 1
ATOM 1369 O O . HIS A 1 183 ? 41.759 40.747 -5.060 1.00 37.82 241 HIS A O 1
ATOM 1376 N N . ALA A 1 184 ? 41.738 43.008 -4.959 1.00 40.66 242 ALA A N 1
ATOM 1377 C CA . ALA A 1 184 ? 43.175 43.136 -4.655 1.00 40.99 242 ALA A CA 1
ATOM 1378 C C . ALA A 1 184 ? 43.555 42.415 -3.355 1.00 41.13 242 ALA A C 1
ATOM 1379 O O . ALA A 1 184 ? 44.537 41.655 -3.322 1.00 40.50 242 ALA A O 1
ATOM 1381 N N . ALA A 1 185 ? 42.767 42.650 -2.298 1.00 45.09 243 ALA A N 1
ATOM 1382 C CA . ALA A 1 185 ? 42.985 41.974 -1.008 1.00 41.88 243 ALA A CA 1
ATOM 1383 C C . ALA A 1 185 ? 43.017 40.463 -1.197 1.00 43.47 243 ALA A C 1
ATOM 1384 O O . ALA A 1 185 ? 43.936 39.804 -0.704 1.00 38.99 243 ALA A O 1
ATOM 1386 N N . TYR A 1 186 ? 42.033 39.921 -1.927 1.00 42.29 244 TYR A N 1
ATOM 1387 C CA . TYR A 1 186 ? 41.997 38.477 -2.179 1.00 42.42 244 TYR A CA 1
ATOM 1388 C C . TYR A 1 186 ? 43.194 38.001 -2.999 1.00 42.33 244 TYR A C 1
ATOM 1389 O O . TYR A 1 186 ? 43.809 36.989 -2.676 1.00 41.20 244 TYR A O 1
ATOM 1398 N N . GLU A 1 187 ? 43.519 38.746 -4.050 1.00 44.26 245 GLU A N 1
ATOM 1399 C CA . GLU A 1 187 ? 44.658 38.419 -4.903 1.00 44.05 245 GLU A CA 1
ATOM 1400 C C . GLU A 1 187 ? 45.968 38.435 -4.121 1.00 41.77 245 GLU A C 1
ATOM 1401 O O . GLU A 1 187 ? 46.859 37.605 -4.348 1.00 40.23 245 GLU A O 1
ATOM 1407 N N . CYS A 1 188 ? 46.062 39.362 -3.171 1.00 40.45 246 CYS A N 1
ATOM 1408 C CA . CYS A 1 188 ? 47.220 39.441 -2.275 1.00 40.52 246 CYS A CA 1
ATOM 1409 C C . CYS A 1 188 ? 47.336 38.225 -1.379 1.00 35.71 246 CYS A C 1
ATOM 1410 O O . CYS A 1 188 ? 48.442 37.730 -1.144 1.00 36.12 246 CYS A O 1
ATOM 1413 N N . LEU A 1 189 ? 46.201 37.726 -0.897 1.00 36.13 247 LEU A N 1
ATOM 1414 C CA . LEU A 1 189 ? 46.249 36.513 -0.102 1.00 36.36 247 LEU A CA 1
ATOM 1415 C C . LEU A 1 189 ? 46.811 35.354 -0.936 1.00 40.68 247 LEU A C 1
ATOM 1416 O O . LEU A 1 189 ? 47.707 34.632 -0.483 1.00 41.24 247 LEU A O 1
ATOM 1421 N N . CYS A 1 190 ? 46.289 35.194 -2.153 1.00 39.67 248 CYS A N 1
ATOM 1422 C CA . CYS A 1 190 ? 46.778 34.144 -3.057 1.00 41.66 248 CYS A CA 1
ATOM 1423 C C . CYS A 1 190 ? 48.268 34.304 -3.343 1.00 41.18 248 CYS A C 1
ATOM 1424 O O . CYS A 1 190 ? 49.017 33.320 -3.322 1.00 41.23 248 CYS A O 1
ATOM 1427 N N . ALA A 1 191 ? 48.694 35.542 -3.599 1.00 43.67 249 ALA A N 1
ATOM 1428 C CA . ALA A 1 191 ? 50.111 35.838 -3.849 1.00 42.08 249 ALA A CA 1
ATOM 1429 C C . ALA A 1 191 ? 50.995 35.399 -2.683 1.00 44.06 249 ALA A C 1
ATOM 1430 O O . ALA A 1 191 ? 52.063 34.809 -2.871 1.00 40.55 249 ALA A O 1
ATOM 1432 N N . GLY A 1 192 ? 50.546 35.687 -1.465 1.00 44.35 250 GLY A N 1
ATOM 1433 C CA . GLY A 1 192 ? 51.277 35.259 -0.278 1.00 40.91 250 GLY A CA 1
ATOM 1434 C C . GLY A 1 192 ? 51.284 33.752 -0.116 1.00 38.36 250 GLY A C 1
ATOM 1435 O O . GLY A 1 192 ? 52.323 33.156 0.187 1.00 33.85 250 GLY A O 1
ATOM 1436 N N . ILE A 1 193 ? 50.122 33.133 -0.317 1.00 36.88 251 ILE A N 1
ATOM 1437 C CA . ILE A 1 193 ? 50.016 31.684 -0.171 1.00 39.23 251 ILE A CA 1
ATOM 1438 C C . ILE A 1 193 ? 50.955 30.989 -1.174 1.00 41.98 251 ILE A C 1
ATOM 1439 O O . ILE A 1 193 ? 51.489 29.912 -0.894 1.00 38.79 251 ILE A O 1
ATOM 1444 N N . GLY A 1 194 ? 51.176 31.650 -2.311 1.00 43.86 252 GLY A N 1
ATOM 1445 C CA . GLY A 1 194 ? 51.983 31.098 -3.401 1.00 49.29 252 GLY A CA 1
ATOM 1446 C C . GLY A 1 194 ? 53.483 31.092 -3.171 1.00 49.45 252 GLY A C 1
ATOM 1447 O O . GLY A 1 194 ? 54.236 30.785 -4.086 1.00 55.51 252 GLY A O 1
ATOM 1448 N N . VAL A 1 195 ? 53.932 31.440 -1.969 1.00 48.72 253 VAL A N 1
ATOM 1449 C CA . VAL A 1 195 ? 55.354 31.337 -1.622 1.00 45.27 253 VAL A CA 1
ATOM 1450 C C . VAL A 1 195 ? 55.587 30.228 -0.596 1.00 43.79 253 VAL A C 1
ATOM 1451 O O . VAL A 1 195 ? 56.726 29.850 -0.325 1.00 41.73 253 VAL A O 1
ATOM 1453 N N . VAL A 1 196 ? 54.501 29.700 -0.037 1.00 44.08 254 VAL A N 1
ATOM 1454 C CA . VAL A 1 196 ? 54.584 28.793 1.114 1.00 43.32 254 VAL A CA 1
ATOM 1455 C C . VAL A 1 196 ? 54.972 27.374 0.671 1.00 48.50 254 VAL A C 1
ATOM 1456 O O . VAL A 1 196 ? 54.213 26.713 -0.043 1.00 49.21 254 VAL A O 1
ATOM 1460 N N . LYS A 1 197 ? 56.158 26.932 1.091 1.00 48.69 255 LYS A N 1
ATOM 1461 C CA . LYS A 1 197 ? 56.656 25.574 0.844 1.00 49.40 255 LYS A CA 1
ATOM 1462 C C . LYS A 1 197 ? 57.845 25.364 1.764 1.00 51.43 255 LYS A C 1
ATOM 1463 O O . LYS A 1 197 ? 58.413 26.343 2.248 1.00 50.64 255 LYS A O 1
ATOM 1465 N N . PRO A 1 198 ? 58.236 24.095 2.014 1.00 53.79 256 PRO A N 1
ATOM 1466 C CA . PRO A 1 198 ? 59.440 23.860 2.824 1.00 53.05 256 PRO A CA 1
ATOM 1467 C C . PRO A 1 198 ? 60.651 24.666 2.354 1.00 52.59 256 PRO A C 1
ATOM 1468 O O . PRO A 1 198 ? 60.800 24.913 1.158 1.00 53.19 256 PRO A O 1
ATOM 1472 N N . GLU A 1 199 ? 61.468 25.105 3.314 1.00 52.59 257 GLU A N 1
ATOM 1473 C CA . GLU A 1 199 ? 62.715 25.856 3.079 1.00 52.62 257 GLU A CA 1
ATOM 1474 C C . GLU A 1 199 ? 62.573 27.289 2.511 1.00 53.64 257 GLU A C 1
ATOM 1475 O O . GLU A 1 199 ? 63.574 27.995 2.350 1.00 57.97 257 GLU A O 1
ATOM 1478 N N . ALA A 1 200 ? 61.344 27.726 2.228 1.00 56.14 258 ALA A N 1
ATOM 1479 C CA . ALA A 1 200 ? 61.094 29.136 1.889 1.00 53.43 258 ALA A CA 1
ATOM 1480 C C . ALA A 1 200 ? 61.262 30.026 3.138 1.00 53.22 258 ALA A C 1
ATOM 1481 O O . ALA A 1 200 ? 61.074 29.569 4.270 1.00 50.38 258 ALA A O 1
ATOM 1483 N N . LEU A 1 201 ? 61.651 31.280 2.933 1.00 52.09 259 LEU A N 1
ATOM 1484 C CA . LEU A 1 201 ? 61.821 32.212 4.047 1.00 53.61 259 LEU A CA 1
ATOM 1485 C C . LEU A 1 201 ? 60.516 32.937 4.330 1.00 53.76 259 LEU A C 1
ATOM 1486 O O . LEU A 1 201 ? 59.804 33.337 3.394 1.00 51.15 259 LEU A O 1
ATOM 1491 N N . TYR A 1 202 ? 60.208 33.113 5.618 1.00 48.03 260 TYR A N 1
ATOM 1492 C CA . TYR A 1 202 ? 58.985 33.813 6.008 1.00 45.48 260 TYR A CA 1
ATOM 1493 C C . TYR A 1 202 ? 58.911 35.210 5.379 1.00 45.99 260 TYR A C 1
ATOM 1494 O O . TYR A 1 202 ? 57.832 35.646 4.975 1.00 47.16 260 TYR A O 1
ATOM 1503 N N . LYS A 1 203 ? 60.060 35.866 5.211 1.00 46.38 261 LYS A N 1
ATOM 1504 C CA . LYS A 1 203 ? 60.108 37.214 4.615 1.00 48.65 261 LYS A CA 1
ATOM 1505 C C . LYS A 1 203 ? 59.586 37.332 3.170 1.00 49.65 261 LYS A C 1
ATOM 1506 O O . LYS A 1 203 ? 59.135 38.407 2.741 1.00 47.76 261 LYS A O 1
ATOM 1510 N N . GLN A 1 204 ? 59.621 36.231 2.428 1.00 50.98 262 GLN A N 1
ATOM 1511 C CA . GLN A 1 204 ? 59.253 36.282 1.017 1.00 51.33 262 GLN A CA 1
ATOM 1512 C C . GLN A 1 204 ? 57.745 36.458 0.815 1.00 51.63 262 GLN A C 1
ATOM 1513 O O . GLN A 1 204 ? 57.298 36.838 -0.264 1.00 50.11 262 GLN A O 1
ATOM 1519 N N . VAL A 1 205 ? 56.971 36.193 1.866 1.00 48.62 263 VAL A N 1
ATOM 1520 C CA . VAL A 1 205 ? 55.517 36.362 1.825 1.00 47.48 263 VAL A CA 1
ATOM 1521 C C . VAL A 1 205 ? 55.112 37.822 1.511 1.00 47.69 263 VAL A C 1
ATOM 1522 O O . VAL A 1 205 ? 54.223 38.073 0.683 1.00 44.91 263 VAL A O 1
ATOM 1526 N N . GLY A 1 206 ? 55.769 38.777 2.169 1.00 45.25 264 GLY A N 1
ATOM 1527 C CA . GLY A 1 206 ? 55.451 40.194 2.001 1.00 43.84 264 GLY A CA 1
ATOM 1528 C C . GLY A 1 206 ? 55.964 40.747 0.691 1.00 46.16 264 GLY A C 1
ATOM 1529 O O . GLY A 1 206 ? 55.406 41.699 0.141 1.00 45.32 264 GLY A O 1
ATOM 1530 N N . ASP A 1 207 ? 57.053 40.152 0.209 1.00 50.29 265 ASP A N 1
ATOM 1531 C CA . ASP A 1 207 ? 57.581 40.445 -1.123 1.00 53.44 265 ASP A CA 1
ATOM 1532 C C . ASP A 1 207 ? 56.482 40.234 -2.155 1.00 49.14 265 ASP A C 1
ATOM 1533 O O . ASP A 1 207 ? 56.108 41.173 -2.859 1.00 49.38 265 ASP A O 1
ATOM 1538 N N . ALA A 1 208 ? 55.929 39.020 -2.179 1.00 45.82 266 ALA A N 1
ATOM 1539 C CA . ALA A 1 208 ? 54.847 38.667 -3.095 1.00 46.22 266 ALA A CA 1
ATOM 1540 C C . ALA A 1 208 ? 53.587 39.517 -2.884 1.00 47.01 266 ALA A C 1
ATOM 1541 O O . ALA A 1 208 ? 52.965 39.985 -3.859 1.00 46.95 266 ALA A O 1
ATOM 1543 N N . ILE A 1 209 ? 53.216 39.735 -1.617 1.00 46.30 267 ILE A N 1
ATOM 1544 C CA . ILE A 1 209 ? 51.972 40.450 -1.314 1.00 42.19 267 ILE A CA 1
ATOM 1545 C C . ILE A 1 209 ? 52.034 41.882 -1.820 1.00 43.09 267 ILE A C 1
ATOM 1546 O O . ILE A 1 209 ? 51.111 42.340 -2.512 1.00 39.21 267 ILE A O 1
ATOM 1551 N N . GLU A 1 210 ? 53.119 42.582 -1.481 1.00 44.26 268 GLU A N 1
ATOM 1552 C CA . GLU A 1 210 ? 53.265 43.985 -1.884 1.00 50.15 268 GLU A CA 1
ATOM 1553 C C . GLU A 1 210 ? 53.348 44.130 -3.408 1.00 49.87 268 GLU A C 1
ATOM 1554 O O . GLU A 1 210 ? 52.681 44.997 -3.993 1.00 50.03 268 GLU A O 1
ATOM 1560 N N . ALA A 1 211 ? 54.156 43.276 -4.039 1.00 51.64 269 ALA A N 1
ATOM 1561 C CA . ALA A 1 211 ? 54.253 43.240 -5.498 1.00 50.87 269 ALA A CA 1
ATOM 1562 C C . ALA A 1 211 ? 52.849 43.186 -6.099 1.00 50.68 269 ALA A C 1
ATOM 1563 O O . ALA A 1 211 ? 52.483 44.049 -6.904 1.00 51.48 269 ALA A O 1
ATOM 1565 N N . CYS A 1 212 ? 52.053 42.204 -5.670 1.00 49.71 270 CYS A N 1
ATOM 1566 C CA . CYS A 1 212 ? 50.666 42.063 -6.121 1.00 49.81 270 CYS A CA 1
ATOM 1567 C C . CYS A 1 212 ? 49.787 43.272 -5.761 1.00 52.47 270 CYS A C 1
ATOM 1568 O O . CYS A 1 212 ? 48.928 43.688 -6.563 1.00 48.43 270 CYS A O 1
ATOM 1571 N N . ALA A 1 213 ? 50.006 43.836 -4.568 1.00 51.21 271 ALA A N 1
ATOM 1572 C CA . ALA A 1 213 ? 49.231 44.992 -4.108 1.00 51.29 271 ALA A CA 1
ATOM 1573 C C . ALA A 1 213 ? 49.429 46.222 -4.992 1.00 52.32 271 ALA A C 1
ATOM 1574 O O . ALA A 1 213 ? 48.454 46.911 -5.326 1.00 52.33 271 ALA A O 1
ATOM 1576 N N . SER A 1 214 ? 50.682 46.496 -5.357 1.00 53.60 272 SER A N 1
ATOM 1577 C CA . SER A 1 214 ? 51.004 47.602 -6.275 1.00 62.53 272 SER A CA 1
ATOM 1578 C C . SER A 1 214 ? 50.094 47.594 -7.508 1.00 63.35 272 SER A C 1
ATOM 1579 O O . SER A 1 214 ? 49.485 48.613 -7.845 1.00 63.98 272 SER A O 1
ATOM 1582 N N . GLN A 1 215 ? 49.982 46.424 -8.138 1.00 66.04 273 GLN A N 1
ATOM 1583 C CA . GLN A 1 215 ? 49.243 46.237 -9.395 1.00 66.91 273 GLN A CA 1
ATOM 1584 C C . GLN A 1 215 ? 47.754 46.602 -9.356 1.00 67.76 273 GLN A C 1
ATOM 1585 O O . GLN A 1 215 ? 47.086 46.607 -10.396 1.00 64.37 273 GLN A O 1
ATOM 1591 N N . TYR A 1 216 ? 47.235 46.903 -8.168 1.00 64.13 274 TYR A N 1
ATOM 1592 C CA . TYR A 1 216 ? 45.857 47.381 -8.047 1.00 63.51 274 TYR A CA 1
ATOM 1593 C C . TYR A 1 216 ? 45.761 48.797 -7.454 1.00 60.62 274 TYR A C 1
ATOM 1594 O O . TYR A 1 216 ? 44.668 49.245 -7.081 1.00 61.81 274 TYR A O 1
ATOM 1603 N N . GLN A 1 217 ? 46.900 49.493 -7.398 1.00 56.10 275 GLN A N 1
ATOM 1604 C CA . GLN A 1 217 ? 47.005 50.858 -6.841 1.00 59.26 275 GLN A CA 1
ATOM 1605 C C . GLN A 1 217 ? 46.669 50.874 -5.341 1.00 56.05 275 GLN A C 1
ATOM 1606 O O . GLN A 1 217 ? 45.928 51.742 -4.858 1.00 56.11 275 GLN A O 1
ATOM 1612 N N . CYS A 1 218 ? 47.226 49.904 -4.619 1.00 51.75 276 CYS A N 1
ATOM 1613 C CA . CYS A 1 218 ? 46.885 49.673 -3.215 1.00 46.72 276 CYS A CA 1
ATOM 1614 C C . CYS A 1 218 ? 48.146 49.529 -2.362 1.00 45.95 276 CYS A C 1
ATOM 1615 O O . CYS A 1 218 ? 49.170 49.015 -2.839 1.00 47.06 276 CYS A O 1
ATOM 1618 N N . SER A 1 219 ? 48.067 49.979 -1.103 1.00 43.59 277 SER A N 1
ATOM 1619 C CA A SER A 1 219 ? 49.175 49.890 -0.144 0.50 41.60 277 SER A CA 1
ATOM 1620 C CA B SER A 1 219 ? 49.201 49.845 -0.182 0.50 43.12 277 SER A CA 1
ATOM 1621 C C . SER A 1 219 ? 48.944 48.742 0.843 1.00 40.40 277 SER A C 1
ATOM 1622 O O . SER A 1 219 ? 47.810 48.266 0.984 1.00 41.21 277 SER A O 1
ATOM 1627 N N . VAL A 1 220 ? 50.005 48.330 1.539 1.00 39.15 278 VAL A N 1
ATOM 1628 C CA . VAL A 1 220 ? 49.929 47.234 2.514 1.00 39.21 278 VAL A CA 1
ATOM 1629 C C . VAL A 1 220 ? 50.162 47.692 3.968 1.00 41.14 278 VAL A C 1
ATOM 1630 O O . VAL A 1 220 ? 51.184 48.309 4.280 1.00 42.27 278 VAL A O 1
ATOM 1634 N N . VAL A 1 221 ? 49.204 47.370 4.844 1.00 41.28 279 VAL A N 1
ATOM 1635 C CA . VAL A 1 221 ? 49.296 47.602 6.304 1.00 36.42 279 VAL A CA 1
ATOM 1636 C C . VAL A 1 221 ? 50.572 46.984 6.902 1.00 36.94 279 VAL A C 1
ATOM 1637 O O . VAL A 1 221 ? 50.863 45.801 6.717 1.00 36.52 279 VAL A O 1
ATOM 1641 N N . ARG A 1 222 ? 51.350 47.812 7.593 1.00 37.63 280 ARG A N 1
ATOM 1642 C CA . ARG A 1 222 ? 52.605 47.381 8.210 1.00 38.07 280 ARG A CA 1
ATOM 1643 C C . ARG A 1 222 ? 52.487 46.998 9.692 1.00 36.67 280 ARG A C 1
ATOM 1644 O O . ARG A 1 222 ? 53.311 46.250 10.210 1.00 38.16 280 ARG A O 1
ATOM 1652 N N . THR A 1 223 ? 51.458 47.498 10.374 1.00 33.61 281 THR A N 1
ATOM 1653 C CA . THR A 1 223 ? 51.375 47.359 11.835 1.00 32.71 281 THR A CA 1
ATOM 1654 C C . THR A 1 223 ? 50.855 45.995 12.243 1.00 31.49 281 THR A C 1
ATOM 1655 O O . THR A 1 223 ? 51.168 45.520 13.316 1.00 31.21 281 THR A O 1
ATOM 1659 N N . TYR A 1 224 ? 50.069 45.368 11.378 1.00 31.26 282 TYR A N 1
ATOM 1660 C CA . TYR A 1 224 ? 49.384 44.114 11.730 1.00 29.25 282 TYR A CA 1
ATOM 1661 C C . TYR A 1 224 ? 49.818 42.986 10.785 1.00 29.65 282 TYR A C 1
ATOM 1662 O O . TYR A 1 224 ? 50.049 43.216 9.604 1.00 28.45 282 TYR A O 1
ATOM 1671 N N . THR A 1 225 ? 49.933 41.775 11.316 1.00 27.87 283 THR A N 1
ATOM 1672 C CA . THR A 1 225 ? 50.595 40.700 10.569 1.00 30.61 283 THR A CA 1
ATOM 1673 C C . THR A 1 225 ? 49.834 39.402 10.710 1.00 30.39 283 THR A C 1
ATOM 1674 O O . THR A 1 225 ? 48.950 39.268 11.578 1.00 29.69 283 THR A O 1
ATOM 1678 N N . GLY A 1 226 ? 50.196 38.424 9.880 1.00 30.59 284 GLY A N 1
ATOM 1679 C CA . GLY A 1 226 ? 49.781 37.035 10.107 1.00 30.89 284 GLY A CA 1
ATOM 1680 C C . GLY A 1 226 ? 50.551 36.477 11.287 1.00 31.22 284 GLY A C 1
ATOM 1681 O O . GLY A 1 226 ? 51.467 37.130 11.805 1.00 32.14 284 GLY A O 1
ATOM 1682 N N . HIS A 1 227 ? 50.205 35.263 11.702 1.00 30.41 285 HIS A N 1
ATOM 1683 C CA . HIS A 1 227 ? 50.709 34.704 12.962 1.00 30.24 285 HIS A CA 1
ATOM 1684 C C . HIS A 1 227 ? 50.571 33.191 13.018 1.00 32.92 285 HIS A C 1
ATOM 1685 O O . HIS A 1 227 ? 49.660 32.607 12.405 1.00 33.90 285 HIS A O 1
ATOM 1692 N N . GLY A 1 228 ? 51.426 32.564 13.824 1.00 32.73 286 GLY A N 1
ATOM 1693 C CA . GLY A 1 228 ? 51.145 31.220 14.296 1.00 30.65 286 GLY A CA 1
ATOM 1694 C C . GLY A 1 228 ? 49.785 31.117 14.966 1.00 33.06 286 GLY A C 1
ATOM 1695 O O . GLY A 1 228 ? 49.286 32.072 15.573 1.00 31.07 286 GLY A O 1
ATOM 1696 N N . VAL A 1 229 ? 49.174 29.943 14.842 1.00 32.32 287 VAL A N 1
ATOM 1697 C CA . VAL A 1 229 ? 47.880 29.649 15.424 1.00 33.38 287 VAL A CA 1
ATOM 1698 C C . VAL A 1 229 ? 47.865 28.142 15.672 1.00 36.99 287 VAL A C 1
ATOM 1699 O O . VAL A 1 229 ? 48.490 27.384 14.911 1.00 37.35 287 VAL A O 1
ATOM 1703 N N . GLY A 1 230 ? 47.179 27.717 16.731 1.00 34.88 288 GLY A N 1
ATOM 1704 C CA . GLY A 1 230 ? 47.125 26.299 17.094 1.00 36.60 288 GLY A CA 1
ATOM 1705 C C . GLY A 1 230 ? 46.658 26.125 18.519 1.00 34.81 288 GLY A C 1
ATOM 1706 O O . GLY A 1 230 ? 45.482 26.386 18.816 1.00 35.52 288 GLY A O 1
ATOM 1707 N N . HIS A 1 231 ? 47.563 25.660 19.386 1.00 36.90 289 HIS A N 1
ATOM 1708 C CA . HIS A 1 231 ? 47.348 25.662 20.835 1.00 38.40 289 HIS A CA 1
ATOM 1709 C C . HIS A 1 231 ? 46.994 27.088 21.262 1.00 39.07 289 HIS A C 1
ATOM 1710 O O . HIS A 1 231 ? 46.120 27.301 22.112 1.00 37.02 289 HIS A O 1
ATOM 1717 N N . LEU A 1 232 ? 47.718 28.045 20.682 1.00 34.99 290 LEU A N 1
ATOM 1718 C CA . LEU A 1 232 ? 47.557 29.464 21.015 1.00 34.65 290 LEU A CA 1
ATOM 1719 C C . LEU A 1 232 ? 46.845 30.192 19.891 1.00 34.23 290 LEU A C 1
ATOM 1720 O O . LEU A 1 232 ? 46.820 29.720 18.748 1.00 36.09 290 LEU A O 1
ATOM 1725 N N . PHE A 1 233 ? 46.241 31.328 20.223 1.00 32.80 291 PHE A N 1
ATOM 1726 C CA . PHE A 1 233 ? 45.512 32.139 19.259 1.00 32.78 291 PHE A CA 1
ATOM 1727 C C . PHE A 1 233 ? 46.511 32.897 18.385 1.00 33.26 291 PHE A C 1
ATOM 1728 O O . PHE A 1 233 ? 46.461 32.820 17.149 1.00 32.46 291 PHE A O 1
ATOM 1736 N N . HIS A 1 234 ? 47.457 33.591 19.025 1.00 32.18 292 HIS A N 1
ATOM 1737 C CA . HIS A 1 234 ? 48.551 34.221 18.302 1.00 33.20 292 HIS A CA 1
ATOM 1738 C C . HIS A 1 234 ? 49.884 33.760 18.876 1.00 34.08 292 HIS A C 1
ATOM 1739 O O . HIS A 1 234 ? 50.100 33.822 20.078 1.00 34.93 292 HIS A O 1
ATOM 1746 N N . THR A 1 235 ? 50.772 33.330 17.989 1.00 34.80 293 THR A N 1
ATOM 1747 C CA . THR A 1 235 ? 52.088 32.818 18.335 1.00 34.60 293 THR A CA 1
ATOM 1748 C C . THR A 1 235 ? 52.983 32.960 17.093 1.00 34.44 293 THR A C 1
ATOM 1749 O O . THR A 1 235 ? 52.537 33.477 16.050 1.00 32.60 293 THR A O 1
ATOM 1753 N N . SER A 1 236 ? 54.244 32.544 17.206 1.00 33.11 294 SER A N 1
ATOM 1754 C CA . SER A 1 236 ? 55.159 32.607 16.081 1.00 34.82 294 SER A CA 1
ATOM 1755 C C . SER A 1 236 ? 54.751 31.551 15.036 1.00 31.86 294 SER A C 1
ATOM 1756 O O . SER A 1 236 ? 54.160 30.535 15.383 1.00 32.68 294 SER A O 1
ATOM 1759 N N . PRO A 1 237 ? 55.053 31.802 13.745 1.00 32.74 295 PRO A N 1
ATOM 1760 C CA . PRO A 1 237 ? 55.848 32.920 13.245 1.00 33.02 295 PRO A CA 1
ATOM 1761 C C . PRO A 1 237 ? 55.057 34.241 13.136 1.00 33.44 295 PRO A C 1
ATOM 1762 O O . PRO A 1 237 ? 53.822 34.228 13.052 1.00 32.31 295 PRO A O 1
ATOM 1766 N N . THR A 1 238 ? 55.787 35.352 13.126 1.00 32.48 296 THR A N 1
ATOM 1767 C CA . THR A 1 238 ? 55.228 36.628 12.731 1.00 35.96 296 THR A CA 1
ATOM 1768 C C . THR A 1 238 ? 55.316 36.685 11.209 1.00 36.08 296 THR A C 1
ATOM 1769 O O . THR A 1 238 ? 56.409 36.533 10.657 1.00 38.61 296 THR A O 1
ATOM 1773 N N . VAL A 1 239 ? 54.167 36.874 10.548 1.00 34.37 297 VAL A N 1
ATOM 1774 C CA . VAL A 1 239 ? 54.091 36.882 9.083 1.00 32.89 297 VAL A CA 1
ATOM 1775 C C . VAL A 1 239 ? 53.760 38.263 8.511 1.00 33.12 297 VAL A C 1
ATOM 1776 O O . VAL A 1 239 ? 52.580 38.626 8.355 1.00 31.51 297 VAL A O 1
ATOM 1780 N N . CYS A 1 240 ? 54.807 39.027 8.207 1.00 32.71 298 CYS A N 1
ATOM 1781 C CA . CYS A 1 240 ? 54.653 40.390 7.688 1.00 38.25 298 CYS A CA 1
ATOM 1782 C C . CYS A 1 240 ? 54.135 40.359 6.266 1.00 37.17 298 CYS A C 1
ATOM 1783 O O . CYS A 1 240 ? 54.462 39.459 5.496 1.00 36.08 298 CYS A O 1
ATOM 1786 N N . HIS A 1 241 ? 53.311 41.337 5.934 1.00 37.42 299 HIS A N 1
ATOM 1787 C CA . HIS A 1 241 ? 52.630 41.349 4.656 1.00 38.40 299 HIS A CA 1
ATOM 1788 C C . HIS A 1 241 ? 53.280 42.321 3.666 1.00 43.41 299 HIS A C 1
ATOM 1789 O O . HIS A 1 241 ? 52.878 42.381 2.504 1.00 43.31 299 HIS A O 1
ATOM 1796 N N . TYR A 1 242 ? 54.283 43.067 4.122 1.00 44.09 300 TYR A N 1
ATOM 1797 C CA . TYR A 1 242 ? 54.968 44.064 3.288 1.00 51.19 300 TYR A CA 1
ATOM 1798 C C . TYR A 1 242 ? 56.375 43.585 2.913 1.00 50.45 300 TYR A C 1
ATOM 1799 O O . TYR A 1 242 ? 56.906 42.681 3.550 1.00 55.23 300 TYR A O 1
ATOM 1808 N N . ALA A 1 243 ? 56.975 44.198 1.893 1.00 55.32 301 ALA A N 1
ATOM 1809 C CA . ALA A 1 243 ? 58.308 43.797 1.411 1.00 63.50 301 ALA A CA 1
ATOM 1810 C C . ALA A 1 243 ? 59.431 44.113 2.411 1.00 67.62 301 ALA A C 1
ATOM 1811 O O . ALA A 1 243 ? 59.495 45.222 2.949 1.00 70.66 301 ALA A O 1
ATOM 1813 N N . ASN A 1 244 ? 60.299 43.125 2.652 1.00 71.88 302 ASN A N 1
ATOM 1814 C CA . ASN A 1 244 ? 61.444 43.235 3.577 1.00 70.85 302 ASN A CA 1
ATOM 1815 C C . ASN A 1 244 ? 61.076 43.646 5.006 1.00 72.13 302 ASN A C 1
ATOM 1816 O O . ASN A 1 244 ? 61.172 42.848 5.946 1.00 70.79 302 ASN A O 1
ATOM 1818 N N . LEU A 1 248 ? 62.291 37.203 9.736 1.00 63.83 306 LEU A N 1
ATOM 1819 C CA . LEU A 1 248 ? 63.254 36.248 10.265 1.00 65.72 306 LEU A CA 1
ATOM 1820 C C . LEU A 1 248 ? 62.644 34.848 10.358 1.00 67.86 306 LEU A C 1
ATOM 1821 O O . LEU A 1 248 ? 61.530 34.680 10.866 1.00 72.64 306 LEU A O 1
ATOM 1823 N N . GLY A 1 249 ? 63.375 33.852 9.857 1.00 64.42 307 GLY A N 1
ATOM 1824 C CA . GLY A 1 249 ? 62.940 32.461 9.917 1.00 60.22 307 GLY A CA 1
ATOM 1825 C C . GLY A 1 249 ? 62.712 31.800 8.567 1.00 59.75 307 GLY A C 1
ATOM 1826 O O . GLY A 1 249 ? 62.533 32.465 7.546 1.00 59.49 307 GLY A O 1
ATOM 1827 N N . MET A 1 250 ? 62.711 30.473 8.574 1.00 58.76 308 MET A N 1
ATOM 1828 C CA . MET A 1 250 ? 62.537 29.685 7.361 1.00 58.69 308 MET A CA 1
ATOM 1829 C C . MET A 1 250 ? 61.403 28.689 7.592 1.00 56.58 308 MET A C 1
ATOM 1830 O O . MET A 1 250 ? 61.304 28.104 8.679 1.00 56.50 308 MET A O 1
ATOM 1835 N N . MET A 1 251 ? 60.548 28.505 6.583 1.00 53.04 309 MET A N 1
ATOM 1836 C CA . MET A 1 251 ? 59.419 27.572 6.685 1.00 51.23 309 MET A CA 1
ATOM 1837 C C . MET A 1 251 ? 59.876 26.113 6.756 1.00 52.16 309 MET A C 1
ATOM 1838 O O . MET A 1 251 ? 60.904 25.743 6.185 1.00 56.54 309 MET A O 1
ATOM 1843 N N . ARG A 1 252 ? 59.102 25.297 7.459 1.00 50.79 310 ARG A N 1
ATOM 1844 C CA . ARG A 1 252 ? 59.388 23.876 7.599 1.00 50.41 310 ARG A CA 1
ATOM 1845 C C . ARG A 1 252 ? 58.075 23.089 7.626 1.00 54.93 310 ARG A C 1
ATOM 1846 O O . ARG A 1 252 ? 57.043 23.610 8.085 1.00 49.03 310 ARG A O 1
ATOM 1848 N N . PRO A 1 253 ? 58.097 21.837 7.110 1.00 54.86 311 PRO A N 1
ATOM 1849 C CA . PRO A 1 253 ? 56.899 21.004 7.204 1.00 54.60 311 PRO A CA 1
ATOM 1850 C C . PRO A 1 253 ? 56.331 20.996 8.631 1.00 54.39 311 PRO A C 1
ATOM 1851 O O . PRO A 1 253 ? 57.076 20.848 9.606 1.00 55.50 311 PRO A O 1
ATOM 1855 N N . GLY A 1 254 ? 55.025 21.205 8.746 1.00 50.48 312 GLY A N 1
ATOM 1856 C CA . GLY A 1 254 ? 54.364 21.212 10.046 1.00 53.10 312 GLY A CA 1
ATOM 1857 C C . GLY A 1 254 ? 54.275 22.566 10.749 1.00 51.64 312 GLY A C 1
ATOM 1858 O O . GLY A 1 254 ? 53.831 22.635 11.896 1.00 54.19 312 GLY A O 1
ATOM 1859 N N . HIS A 1 255 ? 54.705 23.636 10.080 1.00 49.28 313 HIS A N 1
ATOM 1860 C CA . HIS A 1 255 ? 54.426 24.991 10.567 1.00 43.89 313 HIS A CA 1
ATOM 1861 C C . HIS A 1 255 ? 53.000 25.368 10.209 1.00 44.39 313 HIS A C 1
ATOM 1862 O O . HIS A 1 255 ? 52.601 25.250 9.042 1.00 41.62 313 HIS A O 1
ATOM 1869 N N . VAL A 1 256 ? 52.247 25.821 11.216 1.00 43.26 314 VAL A N 1
ATOM 1870 C CA . VAL A 1 256 ? 50.852 26.240 11.051 1.00 40.13 314 VAL A CA 1
ATOM 1871 C C . VAL A 1 256 ? 50.709 27.735 11.373 1.00 39.84 314 VAL A C 1
ATOM 1872 O O . VAL A 1 256 ? 51.037 28.177 12.478 1.00 38.83 314 VAL A O 1
ATOM 1876 N N . PHE A 1 257 ? 50.247 28.499 10.389 1.00 38.15 315 PHE A N 1
ATOM 1877 C CA . PHE A 1 257 ? 50.170 29.945 10.510 1.00 36.27 315 PHE A CA 1
ATOM 1878 C C . PHE A 1 257 ? 49.097 30.535 9.599 1.00 36.70 315 PHE A C 1
ATOM 1879 O O . PHE A 1 257 ? 48.446 29.809 8.821 1.00 30.95 315 PHE A O 1
ATOM 1887 N N . THR A 1 258 ? 48.905 31.852 9.720 1.00 32.04 316 THR A N 1
ATOM 1888 C CA . THR A 1 258 ? 47.960 32.569 8.892 1.00 30.97 316 THR A CA 1
ATOM 1889 C C . THR A 1 258 ? 48.716 33.538 8.005 1.00 33.09 316 THR A C 1
ATOM 1890 O O . THR A 1 258 ? 49.816 33.988 8.351 1.00 32.65 316 THR A O 1
ATOM 1894 N N . ILE A 1 259 ? 48.126 33.824 6.844 1.00 30.17 317 ILE A N 1
ATOM 1895 C CA . ILE A 1 259 ? 48.514 34.927 5.998 1.00 32.16 317 ILE A CA 1
ATOM 1896 C C . ILE A 1 259 ? 47.227 35.700 5.913 1.00 32.41 317 ILE A C 1
ATOM 1897 O O . ILE A 1 259 ? 46.192 35.114 5.642 1.00 33.37 317 ILE A O 1
ATOM 1902 N N . GLU A 1 260 ? 47.273 36.996 6.229 1.00 33.72 318 GLU A N 1
ATOM 1903 C CA . GLU A 1 260 ? 46.037 37.788 6.343 1.00 31.48 318 GLU A CA 1
ATOM 1904 C C . GLU A 1 260 ? 46.191 39.260 5.934 1.00 33.50 318 GLU A C 1
ATOM 1905 O O . GLU A 1 260 ? 45.928 40.163 6.736 1.00 32.03 318 GLU A O 1
ATOM 1911 N N . PRO A 1 261 ? 46.619 39.499 4.670 1.00 31.47 319 PRO A N 1
ATOM 1912 C CA . PRO A 1 261 ? 46.986 40.819 4.177 1.00 30.96 319 PRO A CA 1
ATOM 1913 C C . PRO A 1 261 ? 45.822 41.786 4.288 1.00 32.13 319 PRO A C 1
ATOM 1914 O O . PRO A 1 261 ? 44.682 41.461 3.923 1.00 32.85 319 PRO A O 1
ATOM 1918 N N . MET A 1 262 ? 46.118 42.942 4.876 1.00 30.45 320 MET A N 1
ATOM 1919 C CA . MET A 1 262 ? 45.174 44.028 4.982 1.00 31.10 320 MET A CA 1
ATOM 1920 C C . MET A 1 262 ? 45.685 45.060 4.000 1.00 33.60 320 MET A C 1
ATOM 1921 O O . MET A 1 262 ? 46.863 45.466 4.052 1.00 33.57 320 MET A O 1
ATOM 1926 N N . ILE A 1 263 ? 44.800 45.433 3.075 1.00 33.42 321 ILE A N 1
ATOM 1927 C CA . ILE A 1 263 ? 45.153 46.214 1.900 1.00 36.66 321 ILE A CA 1
ATOM 1928 C C . ILE A 1 263 ? 44.293 47.454 1.923 1.00 34.85 321 ILE A C 1
ATOM 1929 O O . ILE A 1 263 ? 43.085 47.359 2.180 1.00 35.17 321 ILE A O 1
ATOM 1934 N N . ASN A 1 264 ? 44.917 48.604 1.646 1.00 36.64 322 ASN A N 1
ATOM 1935 C CA . ASN A 1 264 ? 44.244 49.909 1.627 1.00 37.51 322 ASN A CA 1
ATOM 1936 C C . ASN A 1 264 ? 44.275 50.624 0.266 1.00 37.96 322 ASN A C 1
ATOM 1937 O O . ASN A 1 264 ? 45.291 50.577 -0.431 1.00 39.94 322 ASN A O 1
ATOM 1942 N N . LEU A 1 265 ? 43.185 51.324 -0.058 1.00 41.76 323 LEU A N 1
ATOM 1943 C CA . LEU A 1 265 ? 43.108 52.222 -1.234 1.00 45.89 323 LEU A CA 1
ATOM 1944 C C . LEU A 1 265 ? 44.032 53.450 -1.125 1.00 48.33 323 LEU A C 1
ATOM 1945 O O . LEU A 1 265 ? 44.593 53.907 -2.129 1.00 47.64 323 LEU A O 1
ATOM 1950 N N . GLY A 1 266 ? 44.181 53.990 0.085 1.00 45.37 324 GLY A N 1
ATOM 1951 C CA . GLY A 1 266 ? 45.040 55.157 0.295 1.00 43.29 324 GLY A CA 1
ATOM 1952 C C . GLY A 1 266 ? 46.411 54.813 0.846 1.00 46.04 324 GLY A C 1
ATOM 1953 O O . GLY A 1 266 ? 47.083 53.902 0.355 1.00 46.96 324 GLY A O 1
ATOM 1954 N N . THR A 1 267 ? 46.814 55.566 1.870 1.00 45.91 325 THR A N 1
ATOM 1955 C CA . THR A 1 267 ? 48.036 55.344 2.636 1.00 45.82 325 THR A CA 1
ATOM 1956 C C . THR A 1 267 ? 48.027 53.961 3.309 1.00 40.52 325 THR A C 1
ATOM 1957 O O . THR A 1 267 ? 46.956 53.377 3.512 1.00 37.78 325 THR A O 1
ATOM 1961 N N . TRP A 1 268 ? 49.223 53.479 3.650 1.00 39.07 326 TRP A N 1
ATOM 1962 C CA . TRP A 1 268 ? 49.411 52.241 4.412 1.00 40.85 326 TRP A CA 1
ATOM 1963 C C . TRP A 1 268 ? 49.144 52.417 5.905 1.00 40.58 326 TRP A C 1
ATOM 1964 O O . TRP A 1 268 ? 48.884 51.438 6.611 1.00 36.76 326 TRP A O 1
ATOM 1975 N N . GLN A 1 269 ? 49.229 53.662 6.370 1.00 39.47 327 GLN A N 1
ATOM 1976 C CA . GLN A 1 269 ? 49.210 53.984 7.801 1.00 38.17 327 GLN A CA 1
ATOM 1977 C C . GLN A 1 269 ? 47.871 53.775 8.478 1.00 35.94 327 GLN A C 1
ATOM 1978 O O . GLN A 1 269 ? 46.803 53.979 7.890 1.00 36.15 327 GLN A O 1
ATOM 1984 N N . ASP A 1 270 ? 47.949 53.392 9.748 1.00 33.93 328 ASP A N 1
ATOM 1985 C CA . ASP A 1 270 ? 46.784 53.058 10.545 1.00 33.06 328 ASP A CA 1
ATOM 1986 C C . ASP A 1 270 ? 46.734 53.940 11.777 1.00 31.52 328 ASP A C 1
ATOM 1987 O O . ASP A 1 270 ? 47.763 54.412 12.245 1.00 30.51 328 ASP A O 1
ATOM 1992 N N . VAL A 1 271 ? 45.532 54.099 12.310 1.00 31.75 329 VAL A N 1
ATOM 1993 C CA . VAL A 1 271 ? 45.320 54.701 13.629 1.00 30.43 329 VAL A CA 1
ATOM 1994 C C . VAL A 1 271 ? 44.359 53.785 14.370 1.00 30.58 329 VAL A C 1
ATOM 1995 O O . VAL A 1 271 ? 43.720 52.919 13.761 1.00 30.29 329 VAL A O 1
ATOM 1999 N N . THR A 1 272 ? 44.240 53.987 15.681 1.00 29.40 330 THR A N 1
ATOM 2000 C CA . THR A 1 272 ? 43.379 53.148 16.519 1.00 27.60 330 THR A CA 1
ATOM 2001 C C . THR A 1 272 ? 42.331 54.003 17.203 1.00 28.24 330 THR A C 1
ATOM 2002 O O . THR A 1 272 ? 42.656 55.046 17.766 1.00 30.55 330 THR A O 1
ATOM 2006 N N . TRP A 1 273 ? 41.080 53.569 17.153 1.00 28.21 331 TRP A N 1
ATOM 2007 C CA . TRP A 1 273 ? 39.973 54.234 17.849 1.00 28.99 331 TRP A CA 1
ATOM 2008 C C . TRP A 1 273 ? 40.130 54.238 19.393 1.00 29.66 331 TRP A C 1
ATOM 2009 O O . TRP A 1 273 ? 40.899 53.440 19.945 1.00 26.61 331 TRP A O 1
ATOM 2020 N N . PRO A 1 274 ? 39.397 55.143 20.077 1.00 31.94 332 PRO A N 1
ATOM 2021 C CA . PRO A 1 274 ? 39.372 55.209 21.540 1.00 31.58 332 PRO A CA 1
ATOM 2022 C C . PRO A 1 274 ? 38.959 53.907 22.203 1.00 30.63 332 PRO A C 1
ATOM 2023 O O . PRO A 1 274 ? 39.336 53.673 23.350 1.00 31.10 332 PRO A O 1
ATOM 2027 N N . ASP A 1 275 ? 38.225 53.041 21.503 1.00 27.05 333 ASP A N 1
ATOM 2028 C CA . ASP A 1 275 ? 37.847 51.744 22.081 1.00 25.17 333 ASP A CA 1
ATOM 2029 C C . ASP A 1 275 ? 39.046 50.811 22.253 1.00 22.91 333 ASP A C 1
ATOM 2030 O O . ASP A 1 275 ? 38.913 49.733 22.819 1.00 22.80 333 ASP A O 1
ATOM 2035 N N . LYS A 1 276 ? 40.201 51.240 21.724 1.00 23.23 334 LYS A N 1
ATOM 2036 C CA . LYS A 1 276 ? 41.488 50.577 21.899 1.00 23.88 334 LYS A CA 1
ATOM 2037 C C . LYS A 1 276 ? 41.722 49.405 20.940 1.00 25.93 334 LYS A C 1
ATOM 2038 O O . LYS A 1 276 ? 42.790 48.797 20.958 1.00 26.23 334 LYS A O 1
ATOM 2044 N N . TRP A 1 277 ? 40.737 49.118 20.090 1.00 24.13 335 TRP A N 1
ATOM 2045 C CA . TRP A 1 277 ? 40.786 47.924 19.229 1.00 25.74 335 TRP A CA 1
ATOM 2046 C C . TRP A 1 277 ? 40.665 48.303 17.761 1.00 25.27 335 TRP A C 1
ATOM 2047 O O . TRP A 1 277 ? 41.524 47.957 16.932 1.00 23.54 335 TRP A O 1
ATOM 2058 N N . THR A 1 278 ? 39.610 49.033 17.445 1.00 26.46 336 THR A N 1
ATOM 2059 C CA . THR A 1 278 ? 39.300 49.330 16.045 1.00 29.06 336 THR A CA 1
ATOM 2060 C C . THR A 1 278 ? 40.415 50.112 15.400 1.00 28.96 336 THR A C 1
ATOM 2061 O O . THR A 1 278 ? 40.764 51.204 15.862 1.00 28.06 336 THR A O 1
ATOM 2065 N N . SER A 1 279 ? 40.967 49.551 14.329 1.00 26.61 337 SER A N 1
ATOM 2066 C CA . SER A 1 279 ? 42.012 50.197 13.580 1.00 28.86 337 SER A CA 1
ATOM 2067 C C . SER A 1 279 ? 41.416 50.671 12.262 1.00 31.04 337 SER A C 1
ATOM 2068 O O . SER A 1 279 ? 40.741 49.892 11.556 1.00 30.08 337 SER A O 1
ATOM 2071 N N . THR A 1 280 ? 41.586 51.957 11.966 1.00 30.53 338 THR A N 1
ATOM 2072 C CA . THR A 1 280 ? 41.215 52.464 10.640 1.00 32.21 338 THR A CA 1
ATOM 2073 C C . THR A 1 280 ? 42.438 52.975 9.902 1.00 32.66 338 THR A C 1
ATOM 2074 O O . THR A 1 280 ? 43.513 53.179 10.482 1.00 32.02 338 THR A O 1
ATOM 2078 N N . THR A 1 281 ? 42.283 53.180 8.599 1.00 33.29 339 THR A N 1
ATOM 2079 C CA . THR A 1 281 ? 43.336 53.820 7.817 1.00 34.26 339 THR A CA 1
ATOM 2080 C C . THR A 1 281 ? 43.530 55.256 8.320 1.00 32.61 339 THR A C 1
ATOM 2081 O O . THR A 1 281 ? 42.576 55.892 8.742 1.00 32.02 339 THR A O 1
ATOM 2085 N N . LYS A 1 282 ? 44.755 55.750 8.258 1.00 34.47 340 LYS A N 1
ATOM 2086 C CA . LYS A 1 282 ? 45.030 57.132 8.649 1.00 40.29 340 LYS A CA 1
ATOM 2087 C C . LYS A 1 282 ? 44.299 58.154 7.764 1.00 44.41 340 LYS A C 1
ATOM 2088 O O . LYS A 1 282 ? 43.823 59.178 8.258 1.00 44.13 340 LYS A O 1
ATOM 2094 N N . ASP A 1 283 ? 44.203 57.876 6.462 1.00 45.92 341 ASP A N 1
ATOM 2095 C CA . ASP A 1 283 ? 43.556 58.820 5.540 1.00 46.58 341 ASP A CA 1
ATOM 2096 C C . ASP A 1 283 ? 42.046 58.599 5.358 1.00 47.60 341 ASP A C 1
ATOM 2097 O O . ASP A 1 283 ? 41.383 59.361 4.648 1.00 48.08 341 ASP A O 1
ATOM 2102 N N . GLY A 1 284 ? 41.504 57.558 5.987 1.00 42.93 342 GLY A N 1
ATOM 2103 C CA . GLY A 1 284 ? 40.063 57.338 5.966 1.00 41.98 342 GLY A CA 1
ATOM 2104 C C . GLY A 1 284 ? 39.564 56.611 4.724 1.00 41.36 342 GLY A C 1
ATOM 2105 O O . GLY A 1 284 ? 38.376 56.343 4.599 1.00 40.42 342 GLY A O 1
ATOM 2106 N N . ARG A 1 285 ? 40.478 56.286 3.817 1.00 42.93 343 ARG A N 1
ATOM 2107 C CA . ARG A 1 285 ? 40.124 55.520 2.616 1.00 48.35 343 ARG A CA 1
ATOM 2108 C C . ARG A 1 285 ? 39.795 54.079 3.029 1.00 48.07 343 ARG A C 1
ATOM 2109 O O . ARG A 1 285 ? 40.098 53.662 4.162 1.00 44.90 343 ARG A O 1
ATOM 2117 N N . ARG A 1 286 ? 39.174 53.319 2.127 1.00 45.67 344 ARG A N 1
ATOM 2118 C CA . ARG A 1 286 ? 38.710 51.979 2.487 1.00 43.07 344 ARG A CA 1
ATOM 2119 C C . ARG A 1 286 ? 39.844 50.936 2.612 1.00 40.42 344 ARG A C 1
ATOM 2120 O O . ARG A 1 286 ? 40.916 51.091 2.017 1.00 41.22 344 ARG A O 1
ATOM 2128 N N . SER A 1 287 ? 39.606 49.894 3.418 1.00 39.05 345 SER A N 1
ATOM 2129 C CA . SER A 1 287 ? 40.586 48.812 3.613 1.00 33.98 345 SER A CA 1
ATOM 2130 C C . SER A 1 287 ? 39.891 47.449 3.520 1.00 32.53 345 SER A C 1
ATOM 2131 O O . SER A 1 287 ? 38.716 47.328 3.899 1.00 34.48 345 SER A O 1
ATOM 2134 N N . ALA A 1 288 ? 40.615 46.427 3.064 1.00 32.28 346 ALA A N 1
ATOM 2135 C CA . ALA A 1 288 ? 40.036 45.076 2.919 1.00 33.69 346 ALA A CA 1
ATOM 2136 C C . ALA A 1 288 ? 41.055 43.987 3.206 1.00 29.08 346 ALA A C 1
ATOM 2137 O O . ALA A 1 288 ? 42.271 44.183 3.031 1.00 31.74 346 ALA A O 1
ATOM 2139 N N . GLN A 1 289 ? 40.546 42.826 3.609 1.00 28.72 347 GLN A N 1
ATOM 2140 C CA . GLN A 1 289 ? 41.377 41.743 4.115 1.00 30.82 347 GLN A CA 1
ATOM 2141 C C . GLN A 1 289 ? 40.758 40.380 3.827 1.00 31.22 347 GLN A C 1
ATOM 2142 O O . GLN A 1 289 ? 39.535 40.227 3.801 1.00 33.87 347 GLN A O 1
ATOM 2148 N N . PHE A 1 290 ? 41.621 39.397 3.628 1.00 33.19 348 PHE A N 1
ATOM 2149 C CA . PHE A 1 290 ? 41.207 37.991 3.555 1.00 33.91 348 PHE A CA 1
ATOM 2150 C C . PHE A 1 290 ? 42.203 37.196 4.338 1.00 31.75 348 PHE A C 1
ATOM 2151 O O . PHE A 1 290 ? 43.379 37.568 4.391 1.00 31.13 348 PHE A O 1
ATOM 2159 N N . GLU A 1 291 ? 41.753 36.094 4.931 1.00 31.34 349 GLU A N 1
ATOM 2160 C CA . GLU A 1 291 ? 42.662 35.273 5.718 1.00 32.73 349 GLU A CA 1
ATOM 2161 C C . GLU A 1 291 ? 42.405 33.766 5.615 1.00 33.72 349 GLU A C 1
ATOM 2162 O O . GLU A 1 291 ? 41.265 33.315 5.771 1.00 36.07 349 GLU A O 1
ATOM 2168 N N . HIS A 1 292 ? 43.483 33.002 5.437 1.00 33.22 350 HIS A N 1
ATOM 2169 C CA . HIS A 1 292 ? 43.441 31.543 5.651 1.00 33.67 350 HIS A CA 1
ATOM 2170 C C . HIS A 1 292 ? 44.386 31.082 6.758 1.00 32.92 350 HIS A C 1
ATOM 2171 O O . HIS A 1 292 ? 45.443 31.700 6.986 1.00 32.11 350 HIS A O 1
ATOM 2178 N N . THR A 1 293 ? 43.996 29.997 7.430 1.00 33.28 351 THR A N 1
ATOM 2179 C CA . THR A 1 293 ? 44.929 29.205 8.229 1.00 33.53 351 THR A CA 1
ATOM 2180 C C . THR A 1 293 ? 45.483 28.108 7.317 1.00 37.13 351 THR A C 1
ATOM 2181 O O . THR A 1 293 ? 44.741 27.529 6.511 1.00 35.91 351 THR A O 1
ATOM 2185 N N . MET A 1 294 ? 46.784 27.856 7.419 1.00 35.82 352 MET A N 1
ATOM 2186 C CA . MET A 1 294 ? 47.437 26.858 6.574 1.00 39.97 352 MET A CA 1
ATOM 2187 C C . MET A 1 294 ? 48.521 26.090 7.331 1.00 39.67 352 MET A C 1
ATOM 2188 O O . MET A 1 294 ? 48.957 26.503 8.420 1.00 37.80 352 MET A O 1
ATOM 2193 N N . VAL A 1 295 ? 48.929 24.959 6.756 1.00 40.70 353 VAL A N 1
ATOM 2194 C CA . VAL A 1 295 ? 50.127 24.234 7.191 1.00 43.40 353 VAL A CA 1
ATOM 2195 C C . VAL A 1 295 ? 51.113 24.134 6.022 1.00 44.20 353 VAL A C 1
ATOM 2196 O O . VAL A 1 295 ? 50.697 24.011 4.855 1.00 42.91 353 VAL A O 1
ATOM 2200 N N . VAL A 1 296 ? 52.409 24.216 6.329 1.00 43.37 354 VAL A N 1
ATOM 2201 C CA . VAL A 1 296 ? 53.443 23.926 5.336 1.00 45.00 354 VAL A CA 1
ATOM 2202 C C . VAL A 1 296 ? 53.542 22.397 5.215 1.00 48.74 354 VAL A C 1
ATOM 2203 O O . VAL A 1 296 ? 53.902 21.709 6.177 1.00 47.42 354 VAL A O 1
ATOM 2207 N N . THR A 1 297 ? 53.190 21.863 4.050 1.00 49.50 355 THR A N 1
ATOM 2208 C CA . THR A 1 297 ? 53.174 20.414 3.881 1.00 52.52 355 THR A CA 1
ATOM 2209 C C . THR A 1 297 ? 54.576 19.908 3.564 1.00 55.27 355 THR A C 1
ATOM 2210 O O . THR A 1 297 ? 55.531 20.690 3.502 1.00 56.39 355 THR A O 1
ATOM 2214 N N . ASN A 1 298 ? 54.697 18.597 3.376 1.00 59.36 356 ASN A N 1
ATOM 2215 C CA . ASN A 1 298 ? 55.948 17.995 2.927 1.00 60.22 356 ASN A CA 1
ATOM 2216 C C . ASN A 1 298 ? 56.396 18.570 1.589 1.00 57.95 356 ASN A C 1
ATOM 2217 O O . ASN A 1 298 ? 57.590 18.740 1.360 1.00 61.97 356 ASN A O 1
ATOM 2222 N N . GLY A 1 299 ? 55.426 18.898 0.735 1.00 58.82 357 GLY A N 1
ATOM 2223 C CA . GLY A 1 299 ? 55.691 19.442 -0.599 1.00 58.29 357 GLY A CA 1
ATOM 2224 C C . GLY A 1 299 ? 55.400 20.920 -0.831 1.00 57.70 357 GLY A C 1
ATOM 2225 O O . GLY A 1 299 ? 56.019 21.547 -1.695 1.00 56.28 357 GLY A O 1
ATOM 2226 N N . GLY A 1 300 ? 54.455 21.485 -0.081 1.00 55.89 358 GLY A N 1
ATOM 2227 C CA . GLY A 1 300 ? 54.077 22.889 -0.275 1.00 51.69 358 GLY A CA 1
ATOM 2228 C C . GLY A 1 300 ? 53.200 23.424 0.840 1.00 50.88 358 GLY A C 1
ATOM 2229 O O . GLY A 1 300 ? 53.599 23.421 2.011 1.00 46.51 358 GLY A O 1
ATOM 2230 N N . VAL A 1 301 ? 51.995 23.858 0.471 1.00 50.23 359 VAL A N 1
ATOM 2231 C CA . VAL A 1 301 ? 51.039 24.434 1.414 1.00 49.09 359 VAL A CA 1
ATOM 2232 C C . VAL A 1 301 ? 49.663 23.800 1.272 1.00 51.38 359 VAL A C 1
ATOM 2233 O O . VAL A 1 301 ? 49.291 23.330 0.193 1.00 49.02 359 VAL A O 1
ATOM 2235 N N . GLU A 1 302 ? 48.916 23.789 2.370 1.00 49.13 360 GLU A N 1
ATOM 2236 C CA . GLU A 1 302 ? 47.519 23.380 2.362 1.00 50.77 360 GLU A CA 1
ATOM 2237 C C . GLU A 1 302 ? 46.715 24.248 3.329 1.00 48.82 360 GLU A C 1
ATOM 2238 O O . GLU A 1 302 ? 47.010 24.315 4.531 1.00 41.48 360 GLU A O 1
ATOM 2244 N N . ILE A 1 303 ? 45.696 24.897 2.785 1.00 45.37 361 ILE A N 1
ATOM 2245 C CA . ILE A 1 303 ? 44.824 25.765 3.547 1.00 45.30 361 ILE A CA 1
ATOM 2246 C C . ILE A 1 303 ? 43.683 24.951 4.121 1.00 46.06 361 ILE A C 1
ATOM 2247 O O . ILE A 1 303 ? 43.130 24.084 3.442 1.00 47.74 361 ILE A O 1
ATOM 2252 N N . PHE A 1 304 ? 43.346 25.211 5.379 1.00 44.60 362 PHE A N 1
ATOM 2253 C CA . PHE A 1 304 ? 42.295 24.461 6.067 1.00 42.82 362 PHE A CA 1
ATOM 2254 C C . PHE A 1 304 ? 40.975 25.217 6.067 1.00 42.44 362 PHE A C 1
ATOM 2255 O O . PHE A 1 304 ? 39.938 24.708 6.528 1.00 42.09 362 PHE A O 1
ATOM 2263 N N . THR A 1 305 ? 41.008 26.439 5.556 1.00 38.15 363 THR A N 1
ATOM 2264 C CA . THR A 1 305 ? 39.868 27.330 5.716 1.00 39.74 363 THR A CA 1
ATOM 2265 C C . THR A 1 305 ? 39.205 27.710 4.400 1.00 39.65 363 THR A C 1
ATOM 2266 O O . THR A 1 305 ? 38.435 28.685 4.327 1.00 40.34 363 THR A O 1
ATOM 2270 N N . ASP A 1 306 ? 39.472 26.923 3.359 1.00 42.09 364 ASP A N 1
ATOM 2271 C CA . ASP A 1 306 ? 38.924 27.209 2.027 1.00 40.16 364 ASP A CA 1
ATOM 2272 C C . ASP A 1 306 ? 37.387 27.298 2.032 1.00 39.68 364 ASP A C 1
ATOM 2273 O O . ASP A 1 306 ? 36.725 26.741 2.922 1.00 40.61 364 ASP A O 1
ATOM 2278 N N . TRP A 1 307 ? 36.827 28.021 1.065 1.00 40.14 365 TRP A N 1
ATOM 2279 C CA . TRP A 1 307 ? 35.379 28.029 0.857 1.00 41.22 365 TRP A CA 1
ATOM 2280 C C . TRP A 1 307 ? 34.965 26.631 0.395 1.00 43.63 365 TRP A C 1
ATOM 2281 O O . TRP A 1 307 ? 35.819 25.849 -0.052 1.00 38.52 365 TRP A O 1
ATOM 2292 N N . VAL A 1 308 ? 33.677 26.322 0.552 1.00 46.61 366 VAL A N 1
ATOM 2293 C CA . VAL A 1 308 ? 33.132 24.988 0.266 1.00 51.91 366 VAL A CA 1
ATOM 2294 C C . VAL A 1 308 ? 33.474 24.551 -1.165 1.00 52.97 366 VAL A C 1
ATOM 2295 O O . VAL A 1 308 ? 33.801 23.391 -1.402 1.00 57.71 366 VAL A O 1
ATOM 2299 N N . ASP A 1 309 ? 33.443 25.497 -2.096 1.00 53.85 367 ASP A N 1
ATOM 2300 C CA . ASP A 1 309 ? 33.754 25.231 -3.495 1.00 56.29 367 ASP A CA 1
ATOM 2301 C C . ASP A 1 309 ? 35.022 25.934 -3.960 1.00 57.46 367 ASP A C 1
ATOM 2302 O O . ASP A 1 309 ? 35.394 25.828 -5.125 1.00 57.27 367 ASP A O 1
ATOM 2307 N N . GLY A 1 310 ? 35.687 26.658 -3.061 1.00 53.76 368 GLY A N 1
ATOM 2308 C CA . GLY A 1 310 ? 36.916 27.361 -3.436 1.00 48.68 368 GLY A CA 1
ATOM 2309 C C . GLY A 1 310 ? 36.647 28.666 -4.170 1.00 48.62 368 GLY A C 1
ATOM 2310 O O . GLY A 1 310 ? 37.581 29.330 -4.630 1.00 47.58 368 GLY A O 1
ATOM 2311 N N . VAL A 1 311 ? 35.369 29.031 -4.289 1.00 49.18 369 VAL A N 1
ATOM 2312 C CA . VAL A 1 311 ? 34.996 30.323 -4.859 1.00 51.60 369 VAL A CA 1
ATOM 2313 C C . VAL A 1 311 ? 34.777 31.288 -3.689 1.00 50.03 369 VAL A C 1
ATOM 2314 O O . VAL A 1 311 ? 33.882 31.057 -2.873 1.00 51.10 369 VAL A O 1
ATOM 2318 N N . PRO A 1 312 ? 35.583 32.372 -3.612 1.00 47.73 370 PRO A N 1
ATOM 2319 C CA . PRO A 1 312 ? 35.353 33.418 -2.599 1.00 47.61 370 PRO A CA 1
ATOM 2320 C C . PRO A 1 312 ? 33.940 34.001 -2.676 1.00 48.57 370 PRO A C 1
ATOM 2321 O O . PRO A 1 312 ? 33.489 34.368 -3.765 1.00 47.98 370 PRO A O 1
ATOM 2325 N N . THR A 1 313 ? 33.256 34.091 -1.533 1.00 47.38 371 THR A N 1
ATOM 2326 C CA . THR A 1 313 ? 31.879 34.604 -1.479 1.00 46.55 371 THR A CA 1
ATOM 2327 C C . THR A 1 313 ? 31.672 35.924 -2.241 1.00 49.53 371 THR A C 1
ATOM 2328 O O . THR A 1 313 ? 30.642 36.103 -2.902 1.00 53.53 371 THR A O 1
ATOM 2332 N N . TYR A 1 314 ? 32.640 36.838 -2.166 1.00 46.98 372 TYR A N 1
ATOM 2333 C CA . TYR A 1 314 ? 32.523 38.120 -2.872 1.00 45.63 372 TYR A CA 1
ATOM 2334 C C . TYR A 1 314 ? 32.438 37.936 -4.395 1.00 46.57 372 TYR A C 1
ATOM 2335 O O . TYR A 1 314 ? 31.779 38.723 -5.088 1.00 42.66 372 TYR A O 1
ATOM 2344 N N . GLN A 1 315 ? 33.110 36.903 -4.902 1.00 47.62 373 GLN A N 1
ATOM 2345 C CA . GLN A 1 315 ? 33.068 36.598 -6.340 1.00 51.02 373 GLN A CA 1
ATOM 2346 C C . GLN A 1 315 ? 31.683 36.102 -6.780 1.00 49.41 373 GLN A C 1
ATOM 2347 O O . GLN A 1 315 ? 31.157 36.573 -7.785 1.00 52.91 373 GLN A O 1
ATOM 2353 N N . LYS A 1 316 ? 31.101 35.189 -5.999 1.00 51.26 374 LYS A N 1
ATOM 2354 C CA . LYS A 1 316 ? 29.730 34.695 -6.200 1.00 53.18 374 LYS A CA 1
ATOM 2355 C C . LYS A 1 316 ? 28.708 35.822 -6.193 1.00 56.96 374 LYS A C 1
ATOM 2356 O O . LYS A 1 316 ? 27.750 35.802 -6.971 1.00 57.75 374 LYS A O 1
ATOM 2362 N N . GLN A 1 317 ? 28.909 36.792 -5.298 1.00 58.39 375 GLN A N 1
ATOM 2363 C CA . GLN A 1 317 ? 28.059 37.986 -5.206 1.00 58.02 375 GLN A CA 1
ATOM 2364 C C . GLN A 1 317 ? 28.171 38.837 -6.465 1.00 58.11 375 GLN A C 1
ATOM 2365 O O . GLN A 1 317 ? 27.169 39.384 -6.940 1.00 57.38 375 GLN A O 1
ATOM 2371 N N . LEU A 1 318 ? 29.402 38.958 -6.967 1.00 59.70 376 LEU A N 1
ATOM 2372 C CA . LEU A 1 318 ? 29.724 39.747 -8.162 1.00 62.19 376 LEU A CA 1
ATOM 2373 C C . LEU A 1 318 ? 29.163 39.118 -9.442 1.00 67.70 376 LEU A C 1
ATOM 2374 O O . LEU A 1 318 ? 28.519 39.802 -10.244 1.00 68.84 376 LEU A O 1
ATOM 2379 N N . LYS A 1 319 ? 29.423 37.823 -9.629 1.00 67.70 377 LYS A N 1
ATOM 2380 C CA . LYS A 1 319 ? 28.868 37.072 -10.753 1.00 67.01 377 LYS A CA 1
ATOM 2381 C C . LYS A 1 319 ? 27.341 37.161 -10.756 1.00 67.92 377 LYS A C 1
ATOM 2382 O O . LYS A 1 319 ? 26.745 37.459 -11.785 1.00 71.80 377 LYS A O 1
ATOM 2384 N N . GLU A 1 320 ? 26.715 36.933 -9.602 1.00 67.21 378 GLU A N 1
ATOM 2385 C CA . GLU A 1 320 ? 25.259 37.067 -9.473 1.00 68.85 378 GLU A CA 1
ATOM 2386 C C . GLU A 1 320 ? 24.723 38.470 -9.787 1.00 69.20 378 GLU A C 1
ATOM 2387 O O . GLU A 1 320 ? 23.582 38.612 -10.232 1.00 67.51 378 GLU A O 1
ATOM 2393 N N . TRP A 1 321 ? 25.539 39.496 -9.552 1.00 67.73 379 TRP A N 1
ATOM 2394 C CA . TRP A 1 321 ? 25.157 40.867 -9.898 1.00 69.56 379 TRP A CA 1
ATOM 2395 C C . TRP A 1 321 ? 25.652 41.251 -11.286 1.00 61.85 379 TRP A C 1
ATOM 2396 O O . TRP A 1 321 ? 25.236 42.267 -11.838 1.00 59.81 379 TRP A O 1
ATOM 2407 N N . GLY A 1 322 ? 26.537 40.430 -11.841 1.00 59.77 380 GLY A N 1
ATOM 2408 C CA . GLY A 1 322 ? 27.107 40.689 -13.155 1.00 60.79 380 GLY A CA 1
ATOM 2409 C C . GLY A 1 322 ? 28.015 41.897 -13.154 1.00 61.74 380 GLY A C 1
ATOM 2410 O O . GLY A 1 322 ? 27.718 42.907 -13.790 1.00 60.75 380 GLY A O 1
ATOM 2411 N N . ILE A 1 323 ? 29.123 41.794 -12.426 1.00 64.43 381 ILE A N 1
ATOM 2412 C CA . ILE A 1 323 ? 30.118 42.865 -12.376 1.00 64.53 381 ILE A CA 1
ATOM 2413 C C . ILE A 1 323 ? 31.464 42.299 -12.824 1.00 65.54 381 ILE A C 1
ATOM 2414 O O . ILE A 1 323 ? 31.865 41.225 -12.376 1.00 65.81 381 ILE A O 1
ATOM 2419 N N . MET A 1 324 ? 32.139 43.014 -13.725 1.00 71.22 382 MET A N 1
ATOM 2420 C CA . MET A 1 324 ? 33.446 42.597 -14.255 1.00 73.24 382 MET A CA 1
ATOM 2421 C C . MET A 1 324 ? 34.526 42.621 -13.171 1.00 76.99 382 MET A C 1
ATOM 2422 O O . MET A 1 324 ? 34.528 43.507 -12.308 1.00 79.54 382 MET A O 1
ATOM 2427 N N . LEU A 1 325 ? 35.431 41.643 -13.212 1.00 73.30 383 LEU A N 1
ATOM 2428 C CA . LEU A 1 325 ? 36.596 41.648 -12.335 1.00 72.37 383 LEU A CA 1
ATOM 2429 C C . LEU A 1 325 ? 37.638 42.597 -12.907 1.00 73.63 383 LEU A C 1
ATOM 2430 O O . LEU A 1 325 ? 38.037 42.451 -14.064 1.00 75.99 383 LEU A O 1
ATOM 2435 N N . PRO A 1 326 ? 38.084 43.579 -12.103 1.00 71.89 384 PRO A N 1
ATOM 2436 C CA . PRO A 1 326 ? 39.108 44.488 -12.608 1.00 68.97 384 PRO A CA 1
ATOM 2437 C C . PRO A 1 326 ? 40.419 43.741 -12.819 1.00 69.13 384 PRO A C 1
ATOM 2438 O O . PRO A 1 326 ? 40.835 42.961 -11.960 1.00 68.83 384 PRO A O 1
ATOM 2442 N N . GLN A 1 327 ? 41.040 43.960 -13.973 1.00 69.49 385 GLN A N 1
ATOM 2443 C CA . GLN A 1 327 ? 42.298 43.312 -14.307 1.00 68.90 385 GLN A CA 1
ATOM 2444 C C . GLN A 1 327 ? 43.441 44.027 -13.592 1.00 65.74 385 GLN A C 1
ATOM 2445 O O . GLN A 1 327 ? 43.284 45.173 -13.175 1.00 64.70 385 GLN A O 1
ATOM 2447 N N . ARG A 1 328 ? 44.575 43.337 -13.446 1.00 65.64 386 ARG A N 1
ATOM 2448 C CA . ARG A 1 328 ? 45.823 43.915 -12.935 1.00 62.37 386 ARG A CA 1
ATOM 2449 C C . ARG A 1 328 ? 46.292 45.103 -13.782 1.00 63.03 386 ARG A C 1
ATOM 2450 O O . ARG A 1 328 ? 45.618 45.499 -14.728 1.00 63.88 386 ARG A O 1
ATOM 2458 N N . LYS A 1 329 ? 47.453 45.658 -13.433 1.00 65.73 387 LYS A N 1
ATOM 2459 C CA . LYS A 1 329 ? 48.123 46.703 -14.217 1.00 68.42 387 LYS A CA 1
ATOM 2460 C C . LYS A 1 329 ? 49.646 46.480 -14.227 1.00 71.53 387 LYS A C 1
ATOM 2461 O O . LYS A 1 329 ? 50.165 45.644 -13.480 1.00 73.89 387 LYS A O 1
ATOM 2463 N N . GLU A 1 330 ? 50.357 47.220 -15.076 1.00 74.09 388 GLU A N 1
ATOM 2464 C CA . GLU A 1 330 ? 51.817 47.106 -15.166 1.00 76.70 388 GLU A CA 1
ATOM 2465 C C . GLU A 1 330 ? 52.513 48.079 -14.210 1.00 73.59 388 GLU A C 1
ATOM 2466 O O . GLU A 1 330 ? 53.744 48.161 -14.169 1.00 75.24 388 GLU A O 1
ATOM 2468 N N . SER A 1 333 ? 58.327 48.095 -13.804 1.00 49.42 391 SER A N 1
ATOM 2469 C CA . SER A 1 333 ? 59.729 48.360 -13.493 1.00 55.92 391 SER A CA 1
ATOM 2470 C C . SER A 1 333 ? 60.514 48.918 -14.697 1.00 57.97 391 SER A C 1
ATOM 2471 O O . SER A 1 333 ? 61.244 49.905 -14.567 1.00 57.84 391 SER A O 1
ATOM 2473 N N . ALA A 1 334 ? 60.338 48.294 -15.865 1.00 56.65 392 ALA A N 1
ATOM 2474 C CA . ALA A 1 334 ? 61.152 48.589 -17.055 1.00 52.19 392 ALA A CA 1
ATOM 2475 C C . ALA A 1 334 ? 60.341 49.184 -18.205 1.00 48.89 392 ALA A C 1
ATOM 2476 O O . ALA A 1 334 ? 59.141 48.922 -18.350 1.00 51.41 392 ALA A O 1
ATOM 2478 N N . THR A 1 335 ? 60.999 50.006 -19.014 1.00 42.91 393 THR A N 1
ATOM 2479 C CA . THR A 1 335 ? 60.405 50.489 -20.259 1.00 39.73 393 THR A CA 1
ATOM 2480 C C . THR A 1 335 ? 61.460 50.489 -21.390 1.00 37.34 393 THR A C 1
ATOM 2481 O O . THR A 1 335 ? 62.650 50.356 -21.118 1.00 34.59 393 THR A O 1
ATOM 2485 N N . ALA A 1 336 ? 61.014 50.655 -22.632 1.00 37.65 394 ALA A N 1
ATOM 2486 C CA . ALA A 1 336 ? 61.922 50.678 -23.799 1.00 38.28 394 ALA A CA 1
ATOM 2487 C C . ALA A 1 336 ? 61.371 51.590 -24.884 1.00 37.97 394 ALA A C 1
ATOM 2488 O O . ALA A 1 336 ? 60.209 51.445 -25.285 1.00 38.85 394 ALA A O 1
ATOM 2490 N N . VAL A 1 337 ? 62.198 52.537 -25.344 1.00 39.59 395 VAL A N 1
ATOM 2491 C CA . VAL A 1 337 ? 61.767 53.551 -26.327 1.00 38.50 395 VAL A CA 1
ATOM 2492 C C . VAL A 1 337 ? 62.732 53.703 -27.514 1.00 37.98 395 VAL A C 1
ATOM 2493 O O . VAL A 1 337 ? 63.950 53.444 -27.400 1.00 33.16 395 VAL A O 1
ATOM 2498 N N . ALA B 1 2 ? 43.965 39.983 13.589 1.00 33.52 60 ALA B N 1
ATOM 2499 C CA . ALA B 1 2 ? 45.393 40.062 13.152 1.00 30.70 60 ALA B CA 1
ATOM 2500 C C . ALA B 1 2 ? 46.293 40.272 14.359 1.00 31.66 60 ALA B C 1
ATOM 2501 O O . ALA B 1 2 ? 45.817 40.699 15.400 1.00 28.38 60 ALA B O 1
ATOM 2503 N N . MET B 1 3 ? 47.576 39.947 14.238 1.00 29.07 61 MET B N 1
ATOM 2504 C CA . MET B 1 3 ? 48.503 40.134 15.358 1.00 30.03 61 MET B CA 1
ATOM 2505 C C . MET B 1 3 ? 49.207 41.488 15.231 1.00 28.20 61 MET B C 1
ATOM 2506 O O . MET B 1 3 ? 49.626 41.880 14.156 1.00 25.75 61 MET B O 1
ATOM 2511 N N . LYS B 1 4 ? 49.328 42.206 16.340 1.00 29.07 62 LYS B N 1
ATOM 2512 C CA . LYS B 1 4 ? 49.877 43.557 16.338 1.00 29.71 62 LYS B CA 1
ATOM 2513 C C . LYS B 1 4 ? 51.376 43.555 16.571 1.00 29.78 62 LYS B C 1
ATOM 2514 O O . LYS B 1 4 ? 51.884 42.814 17.407 1.00 30.33 62 LYS B O 1
ATOM 2520 N N . THR B 1 5 ? 52.105 44.374 15.830 1.00 28.54 63 THR B N 1
ATOM 2521 C CA A THR B 1 5 ? 53.531 44.476 16.099 0.50 28.95 63 THR B CA 1
ATOM 2522 C CA B THR B 1 5 ? 53.563 44.509 15.988 0.50 29.39 63 THR B CA 1
ATOM 2523 C C . THR B 1 5 ? 53.882 45.876 16.591 1.00 28.00 63 THR B C 1
ATOM 2524 O O . THR B 1 5 ? 53.168 46.845 16.323 1.00 26.77 63 THR B O 1
ATOM 2531 N N . PHE B 1 6 ? 54.957 45.956 17.364 1.00 27.20 64 PHE B N 1
ATOM 2532 C CA . PHE B 1 6 ? 55.338 47.220 17.999 1.00 26.02 64 PHE B CA 1
ATOM 2533 C C . PHE B 1 6 ? 56.830 47.265 18.208 1.00 24.44 64 PHE B C 1
ATOM 2534 O O . PHE B 1 6 ? 57.418 46.323 18.723 1.00 25.81 64 PHE B O 1
ATOM 2542 N N . ASP B 1 7 ? 57.442 48.377 17.833 1.00 24.37 65 ASP B N 1
ATOM 2543 C CA . ASP B 1 7 ? 58.838 48.591 18.152 1.00 27.34 65 ASP B CA 1
ATOM 2544 C C . ASP B 1 7 ? 58.966 49.697 19.208 1.00 25.55 65 ASP B C 1
ATOM 2545 O O . ASP B 1 7 ? 58.385 50.779 19.057 1.00 26.39 65 ASP B O 1
ATOM 2550 N N . PHE B 1 8 ? 59.717 49.397 20.261 1.00 25.41 66 PHE B N 1
ATOM 2551 C CA . PHE B 1 8 ? 59.934 50.334 21.377 1.00 25.59 66 PHE B CA 1
ATOM 2552 C C . PHE B 1 8 ? 60.804 51.488 20.903 1.00 27.09 66 PHE B C 1
ATOM 2553 O O . PHE B 1 8 ? 61.668 51.305 20.053 1.00 25.55 66 PHE B O 1
ATOM 2561 N N . THR B 1 9 ? 60.564 52.679 21.435 1.00 24.12 67 THR B N 1
ATOM 2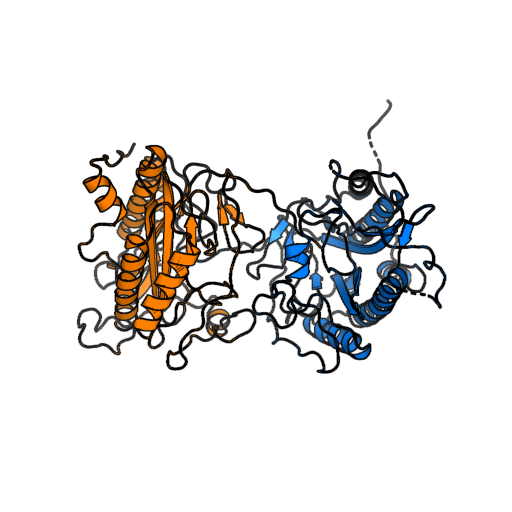562 C CA . THR B 1 9 ? 61.232 53.870 20.909 1.00 24.56 67 THR B CA 1
ATOM 2563 C C . THR B 1 9 ? 62.299 54.408 21.853 1.00 24.10 67 THR B C 1
ATOM 2564 O O . THR B 1 9 ? 63.052 55.302 21.497 1.00 23.29 67 THR B O 1
ATOM 2568 N N . GLY B 1 10 ? 62.364 53.865 23.064 1.00 23.30 68 GLY B N 1
ATOM 2569 C CA . GLY B 1 10 ? 63.374 54.284 24.043 1.00 22.92 68 GLY B CA 1
ATOM 2570 C C . GLY B 1 10 ? 63.877 53.051 24.766 1.00 23.28 68 GLY B C 1
ATOM 2571 O O . GLY B 1 10 ? 63.523 51.933 24.382 1.00 25.06 68 GLY B O 1
ATOM 2572 N N . PRO B 1 11 ? 64.691 53.229 25.826 1.00 23.88 69 PRO B N 1
ATOM 2573 C CA . PRO B 1 11 ? 65.230 52.042 26.519 1.00 23.31 69 PRO B CA 1
ATOM 2574 C C . PRO B 1 11 ? 64.249 51.327 27.447 1.00 22.34 69 PRO B C 1
ATOM 2575 O O . PRO B 1 11 ? 64.448 50.162 27.785 1.00 21.15 69 PRO B O 1
ATOM 2579 N N . LEU B 1 12 ? 63.211 52.021 27.892 1.00 19.53 70 LEU B N 1
ATOM 2580 C CA . LEU B 1 12 ? 62.271 51.407 28.810 1.00 21.31 70 LEU B CA 1
ATOM 2581 C C . LEU B 1 12 ? 61.554 50.199 28.197 1.00 20.41 70 LEU B C 1
ATOM 2582 O O . LEU B 1 12 ? 61.171 50.230 27.036 1.00 20.15 70 LEU B O 1
ATOM 2587 N N . ARG B 1 13 ? 61.421 49.136 28.986 1.00 21.23 71 ARG B N 1
ATOM 2588 C CA . ARG B 1 13 ? 60.613 47.966 28.623 1.00 21.20 71 ARG B CA 1
ATOM 2589 C C . ARG B 1 13 ? 59.663 47.603 29.752 1.00 20.15 71 ARG B C 1
ATOM 2590 O O . ARG B 1 13 ? 59.978 47.840 30.911 1.00 23.21 71 ARG B O 1
ATOM 2598 N N . PRO B 1 14 ? 58.509 47.004 29.417 1.00 22.44 72 PRO B N 1
ATOM 2599 C CA . PRO B 1 14 ? 57.579 46.580 30.463 1.00 23.39 72 PRO B CA 1
ATOM 2600 C C . PRO B 1 14 ? 58.153 45.489 31.363 1.00 24.55 72 PRO B C 1
ATOM 2601 O O . PRO B 1 14 ? 58.816 44.567 30.866 1.00 26.33 72 PRO B O 1
ATOM 2605 N N . GLY B 1 15 ? 57.902 45.597 32.666 1.00 23.24 73 GLY B N 1
ATOM 2606 C CA . GLY B 1 15 ? 58.087 44.486 33.580 1.00 23.24 73 GLY B CA 1
ATOM 2607 C C . GLY B 1 15 ? 56.839 43.607 33.567 1.00 21.91 73 GLY B C 1
ATOM 2608 O O . GLY B 1 15 ? 55.950 43.760 32.705 1.00 21.47 73 GLY B O 1
ATOM 2609 N N . LYS B 1 16 ? 56.761 42.712 34.550 1.00 21.23 74 LYS B N 1
ATOM 2610 C CA A LYS B 1 16 ? 55.631 41.795 34.707 0.50 21.80 74 LYS B CA 1
ATOM 2611 C CA B LYS B 1 16 ? 55.603 41.841 34.629 0.50 20.90 74 LYS B CA 1
ATOM 2612 C C . LYS B 1 16 ? 54.507 42.564 35.395 1.00 19.45 74 LYS B C 1
ATOM 2613 O O . LYS B 1 16 ? 54.768 43.328 36.322 1.00 19.45 74 LYS B O 1
ATOM 2624 N N . ILE B 1 17 ? 53.276 42.328 34.980 1.00 20.36 75 ILE B N 1
ATOM 2625 C CA . ILE B 1 17 ? 52.118 42.935 35.608 1.00 19.23 75 ILE B CA 1
ATOM 2626 C C . ILE B 1 17 ? 51.401 41.847 36.425 1.00 21.24 75 ILE B C 1
ATOM 2627 O O . ILE B 1 17 ? 51.096 40.742 35.935 1.00 21.20 75 ILE B O 1
ATOM 2632 N N . THR B 1 18 ? 51.148 42.149 37.683 1.00 21.04 76 THR B N 1
ATOM 2633 C CA . THR B 1 18 ? 50.490 41.186 38.576 1.00 21.31 76 THR B CA 1
ATOM 2634 C C . THR B 1 18 ? 49.001 41.504 38.705 1.00 19.43 76 THR B C 1
ATOM 2635 O O . THR B 1 18 ? 48.563 42.582 38.291 1.00 20.04 76 THR B O 1
ATOM 2639 N N . PRO B 1 19 ? 48.204 40.601 39.298 1.00 20.10 77 PRO B N 1
ATOM 2640 C CA . PRO B 1 19 ? 46.752 40.890 39.384 1.00 21.33 77 PRO B CA 1
ATOM 2641 C C . PRO B 1 19 ? 46.400 42.232 40.025 1.00 21.03 77 PRO B C 1
ATOM 2642 O O . PRO B 1 19 ? 47.135 42.745 40.851 1.00 22.49 77 PRO B O 1
ATOM 2646 N N . ARG B 1 20 ? 45.276 42.805 39.624 1.00 22.55 78 ARG B N 1
ATOM 2647 C CA . ARG B 1 20 ? 44.772 44.003 40.332 1.00 23.84 78 ARG B CA 1
ATOM 2648 C C . ARG B 1 20 ? 44.367 43.677 41.781 1.00 21.12 78 ARG B C 1
ATOM 2649 O O . ARG B 1 20 ? 43.945 42.563 42.071 1.00 22.01 78 ARG B O 1
ATOM 2657 N N . ARG B 1 21 ? 44.541 44.648 42.674 1.00 21.61 79 ARG B N 1
ATOM 2658 C CA . ARG B 1 21 ? 44.226 44.478 44.072 1.00 20.34 79 ARG B CA 1
ATOM 2659 C C . ARG B 1 21 ? 42.720 44.633 44.319 1.00 22.74 79 ARG B C 1
ATOM 2660 O O . ARG B 1 21 ? 42.037 45.396 43.626 1.00 22.62 79 ARG B O 1
ATOM 2668 N N . ALA B 1 22 ? 42.229 43.882 45.300 1.00 24.30 80 ALA B N 1
ATOM 2669 C CA . ALA B 1 22 ? 40.809 43.859 45.697 1.00 23.67 80 ALA B CA 1
ATOM 2670 C C . ALA B 1 22 ? 40.480 45.088 46.535 1.00 20.04 80 ALA B C 1
ATOM 2671 O O . ALA B 1 22 ? 41.277 45.507 47.393 1.00 21.49 80 ALA B O 1
ATOM 2673 N N . VAL B 1 23 ? 39.277 45.617 46.341 1.00 19.88 81 VAL B N 1
ATOM 2674 C CA . VAL B 1 23 ? 38.768 46.729 47.186 1.00 20.52 81 VAL B CA 1
ATOM 2675 C C . VAL B 1 23 ? 37.798 46.173 48.225 1.00 22.36 81 VAL B C 1
ATOM 2676 O O . VAL B 1 23 ? 36.879 45.441 47.856 1.00 22.92 81 VAL B O 1
ATOM 2680 N N . PRO B 1 24 ? 37.967 46.539 49.514 1.00 21.49 82 PRO B N 1
ATOM 2681 C CA . PRO B 1 24 ? 37.062 46.081 50.578 1.00 25.50 82 PRO B CA 1
ATOM 2682 C C . PRO B 1 24 ? 35.580 46.287 50.234 1.00 26.45 82 PRO B C 1
ATOM 2683 O O . PRO B 1 24 ? 35.206 47.279 49.591 1.00 26.41 82 PRO B O 1
ATOM 2687 N N . SER B 1 25 ? 34.733 45.354 50.682 1.00 28.83 83 SER B N 1
ATOM 2688 C CA . SER B 1 25 ? 33.309 45.357 50.323 1.00 27.65 83 SER B CA 1
ATOM 2689 C C . SER B 1 25 ? 32.532 46.634 50.652 1.00 27.00 83 SER B C 1
ATOM 2690 O O . SER B 1 25 ? 31.606 46.989 49.938 1.00 32.64 83 SER B O 1
ATOM 2693 N N . HIS B 1 26 ? 32.868 47.284 51.757 1.00 26.02 84 HIS B N 1
ATOM 2694 C CA . HIS B 1 26 ? 32.075 48.406 52.257 1.00 25.98 84 HIS B CA 1
ATOM 2695 C C . HIS B 1 26 ? 32.298 49.688 51.457 1.00 25.41 84 HIS B C 1
ATOM 2696 O O . HIS B 1 26 ? 31.588 50.657 51.613 1.00 25.66 84 HIS B O 1
ATOM 2703 N N . ILE B 1 27 ? 33.289 49.683 50.585 1.00 24.08 85 ILE B N 1
ATOM 2704 C CA . ILE B 1 27 ? 33.666 50.920 49.896 1.00 22.14 85 ILE B CA 1
ATOM 2705 C C . ILE B 1 27 ? 32.851 51.048 48.655 1.00 20.33 85 ILE B C 1
ATOM 2706 O O . ILE B 1 27 ? 32.778 50.098 47.864 1.00 21.76 85 ILE B O 1
ATOM 2711 N N . LEU B 1 28 ? 32.217 52.210 48.469 1.00 21.14 86 LEU B N 1
ATOM 2712 C CA . LEU B 1 28 ? 31.333 52.420 47.322 1.00 23.88 86 LEU B CA 1
ATOM 2713 C C . LEU B 1 28 ? 32.110 52.539 46.027 1.00 23.70 86 LEU B C 1
ATOM 2714 O O . LEU B 1 28 ? 33.135 53.213 45.942 1.00 23.50 86 LEU B O 1
ATOM 2719 N N . ARG B 1 29 ? 31.592 51.854 45.029 1.00 23.82 87 ARG B N 1
ATOM 2720 C CA A ARG B 1 29 ? 32.211 51.714 43.712 0.50 23.90 87 ARG B CA 1
ATOM 2721 C CA B ARG B 1 29 ? 32.251 51.767 43.743 0.50 22.84 87 ARG B CA 1
ATOM 2722 C C . ARG B 1 29 ? 31.583 52.651 42.703 1.00 23.26 87 ARG B C 1
ATOM 2723 O O . ARG B 1 29 ? 30.354 52.845 42.727 1.00 24.24 87 ARG B O 1
ATOM 2738 N N . PRO B 1 30 ? 32.391 53.202 41.773 1.00 21.57 88 PRO B N 1
ATOM 2739 C CA . PRO B 1 30 ? 31.799 53.938 40.662 1.00 20.30 88 PRO B CA 1
ATOM 2740 C C . PRO B 1 30 ? 31.256 52.907 39.652 1.00 20.51 88 PRO B C 1
ATOM 2741 O O . PRO B 1 30 ? 31.510 51.693 39.787 1.00 20.14 88 PRO B O 1
ATOM 2745 N N . ASP B 1 31 ? 30.539 53.385 38.649 1.00 22.02 89 ASP B N 1
ATOM 2746 C CA . ASP B 1 31 ? 29.717 52.484 37.817 1.00 24.35 89 ASP B CA 1
ATOM 2747 C C . ASP B 1 31 ? 30.472 51.523 36.905 1.00 25.44 89 ASP B C 1
ATOM 2748 O O . ASP B 1 31 ? 29.915 50.551 36.441 1.00 28.20 89 ASP B O 1
ATOM 2753 N N . TYR B 1 32 ? 31.743 51.801 36.645 1.00 21.41 90 TYR B N 1
ATOM 2754 C CA . TYR B 1 32 ? 32.566 50.953 35.791 1.00 22.02 90 TYR B CA 1
ATOM 2755 C C . TYR B 1 32 ? 33.354 49.865 36.546 1.00 21.36 90 TYR B C 1
ATOM 2756 O O . TYR B 1 32 ? 33.989 48.989 35.915 1.00 22.16 90 TYR B O 1
ATOM 2765 N N . ALA B 1 33 ? 33.347 49.934 37.872 1.00 21.11 91 ALA B N 1
ATOM 2766 C CA . ALA B 1 33 ? 34.186 49.071 38.708 1.00 23.47 91 ALA B CA 1
ATOM 2767 C C . ALA B 1 33 ? 33.912 47.602 38.511 1.00 27.23 91 ALA B C 1
ATOM 2768 O O . ALA B 1 33 ? 34.842 46.804 38.481 1.00 26.57 91 ALA B O 1
ATOM 2770 N N . ASP B 1 34 ? 32.642 47.246 38.399 1.00 28.40 92 ASP B N 1
ATOM 2771 C CA . ASP B 1 34 ? 32.303 45.829 38.398 1.00 37.46 92 ASP B CA 1
ATOM 2772 C C . ASP B 1 34 ? 31.980 45.245 37.026 1.00 39.37 92 ASP B C 1
ATOM 2773 O O . ASP B 1 34 ? 31.739 44.047 36.899 1.00 46.03 92 ASP B O 1
ATOM 2778 N N . ARG B 1 35 ? 32.022 46.088 36.000 1.00 38.67 93 ARG B N 1
ATOM 2779 C CA . ARG B 1 35 ? 31.722 45.697 34.635 1.00 37.31 93 ARG B CA 1
ATOM 2780 C C . ARG B 1 35 ? 32.929 45.102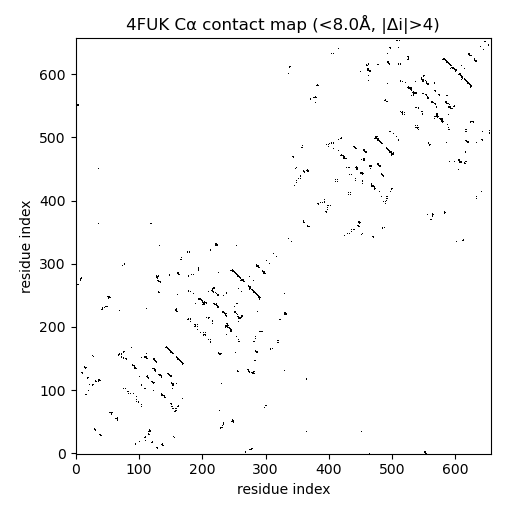 33.936 1.00 34.93 93 ARG B C 1
ATOM 2781 O O . ARG B 1 35 ? 33.990 45.681 33.958 1.00 29.67 93 ARG B O 1
ATOM 2789 N N . ALA B 1 36 ? 32.773 43.934 33.316 1.00 33.80 94 ALA B N 1
ATOM 2790 C CA . ALA B 1 36 ? 33.845 43.399 32.466 1.00 34.18 94 ALA B CA 1
ATOM 2791 C C . ALA B 1 36 ? 34.066 44.406 31.343 1.00 31.00 94 ALA B C 1
ATOM 2792 O O . ALA B 1 36 ? 33.104 44.857 30.749 1.00 32.91 94 ALA B O 1
ATOM 2794 N N . GLY B 1 37 ? 35.311 44.806 31.094 1.00 29.47 95 GLY B N 1
ATOM 2795 C CA . GLY B 1 37 ? 35.603 45.870 30.116 1.00 25.11 95 GLY B CA 1
ATOM 2796 C C . GLY B 1 37 ? 35.638 47.304 30.676 1.00 23.18 95 GLY B C 1
ATOM 2797 O O . GLY B 1 37 ? 36.176 48.223 30.031 1.00 22.31 95 GLY B O 1
ATOM 2798 N N . GLY B 1 38 ? 35.043 47.492 31.849 1.00 22.98 96 GLY B N 1
ATOM 2799 C CA . GLY B 1 38 ? 35.200 48.738 32.615 1.00 23.05 96 GLY B CA 1
ATOM 2800 C C . GLY B 1 38 ? 34.563 49.948 31.949 1.00 22.78 96 GLY B C 1
ATOM 2801 O O . GLY B 1 38 ? 34.947 51.087 32.235 1.00 20.60 96 GLY B O 1
ATOM 2802 N N . VAL B 1 39 ? 33.562 49.733 31.077 1.00 22.12 97 VAL B N 1
ATOM 2803 C CA . VAL B 1 39 ? 32.897 50.865 30.447 1.00 22.59 97 VAL B CA 1
ATOM 2804 C C . VAL B 1 39 ? 32.045 51.634 31.492 1.00 22.11 97 VAL B C 1
ATOM 2805 O O . VAL B 1 39 ? 31.379 51.028 32.335 1.00 23.76 97 VAL B O 1
ATOM 2809 N N . SER B 1 40 ? 32.124 52.968 31.488 1.00 20.03 98 SER B N 1
ATOM 2810 C CA . SER B 1 40 ? 31.313 53.760 32.399 1.00 20.21 98 SER B CA 1
ATOM 2811 C C . SER B 1 40 ? 30.038 54.192 31.668 1.00 21.70 98 SER B C 1
ATOM 2812 O O . SER B 1 40 ? 30.095 55.030 30.754 1.00 20.69 98 SER B O 1
ATOM 2815 N N . ALA B 1 41 ? 28.915 53.574 32.012 1.00 23.78 99 ALA B N 1
ATOM 2816 C CA . ALA B 1 41 ? 27.642 53.918 31.334 1.00 25.12 99 ALA B CA 1
ATOM 2817 C C . ALA B 1 41 ? 27.362 55.425 31.444 1.00 25.72 99 ALA B C 1
ATOM 2818 O O . ALA B 1 41 ? 26.985 56.056 30.453 1.00 27.48 99 ALA B O 1
ATOM 2820 N N . SER B 1 42 ? 27.607 56.001 32.623 1.00 24.06 100 SER B N 1
ATOM 2821 C CA . SER B 1 42 ? 27.335 57.415 32.841 1.00 26.28 100 SER B CA 1
ATOM 2822 C C . SER B 1 42 ? 28.208 58.322 31.985 1.00 24.77 100 SER B C 1
ATOM 2823 O O . SER B 1 42 ? 27.736 59.362 31.523 1.00 23.13 100 SER B O 1
ATOM 2826 N N . GLU B 1 43 ? 29.480 57.944 31.767 1.00 22.73 101 GLU B N 1
ATOM 2827 C CA . GLU B 1 43 ? 30.305 58.693 30.838 1.00 23.30 101 GLU B CA 1
ATOM 2828 C C . GLU B 1 43 ? 29.859 58.555 29.379 1.00 26.02 101 GLU B C 1
ATOM 2829 O O . GLU B 1 43 ? 29.948 59.513 28.611 1.00 26.42 101 GLU B O 1
ATOM 2835 N N . GLU B 1 44 ? 29.412 57.359 28.985 1.00 26.11 102 GLU B N 1
ATOM 2836 C CA . GLU B 1 44 ? 28.982 57.179 27.590 1.00 27.26 102 GLU B CA 1
ATOM 2837 C C . GLU B 1 44 ? 27.738 58.030 27.343 1.00 27.47 102 GLU B C 1
ATOM 2838 O O . GLU B 1 44 ? 27.583 58.586 26.277 1.00 30.16 102 GLU B O 1
ATOM 2844 N N . LYS B 1 45 ? 26.883 58.113 28.348 1.00 28.97 103 LYS B N 1
ATOM 2845 C CA . LYS B 1 45 ? 25.647 58.895 28.313 1.00 32.44 103 LYS B CA 1
ATOM 2846 C C . LYS B 1 45 ? 25.972 60.403 28.237 1.00 33.76 103 LYS B C 1
ATOM 2847 O O . LYS B 1 45 ? 25.399 61.146 27.433 1.00 31.99 103 LYS B O 1
ATOM 2851 N N . ASP B 1 46 ? 26.926 60.837 29.052 1.00 30.66 104 ASP B N 1
ATOM 2852 C CA . ASP B 1 46 ? 27.275 62.247 29.174 1.00 30.91 104 ASP B CA 1
ATOM 2853 C C . ASP B 1 46 ? 28.025 62.836 27.956 1.00 32.72 104 ASP B C 1
ATOM 2854 O O . ASP B 1 46 ? 27.836 64.013 27.630 1.00 33.00 104 ASP B O 1
ATOM 2859 N N . ARG B 1 47 ? 28.881 62.038 27.317 1.00 32.57 105 ARG B N 1
ATOM 2860 C CA . ARG B 1 47 ? 29.861 62.547 26.333 1.00 36.95 105 ARG B CA 1
ATOM 2861 C C . ARG B 1 47 ? 29.204 63.456 25.290 1.00 38.87 105 ARG B C 1
ATOM 2862 O O . ARG B 1 47 ? 28.147 63.117 24.751 1.00 39.77 105 ARG B O 1
ATOM 2870 N N . GLY B 1 48 ? 29.825 64.606 25.037 1.00 37.67 106 GLY B N 1
ATOM 2871 C CA . GLY B 1 48 ? 29.276 65.620 24.144 1.00 41.69 106 GLY B CA 1
ATOM 2872 C C . GLY B 1 48 ? 28.493 66.731 24.837 1.00 44.95 106 GLY B C 1
ATOM 2873 O O . GLY B 1 48 ? 28.507 67.868 24.365 1.00 47.15 106 GLY B O 1
ATOM 2874 N N . SER B 1 49 ? 27.808 66.418 25.945 1.00 44.23 107 SER B N 1
ATOM 2875 C CA . SER B 1 49 ? 26.954 67.403 26.637 1.00 40.67 107 SER B CA 1
ATOM 2876 C C . SER B 1 49 ? 27.730 68.632 27.173 1.00 36.35 107 SER B C 1
ATOM 2877 O O . SER B 1 49 ? 28.966 68.628 27.245 1.00 32.90 107 SER B O 1
ATOM 2880 N N . LYS B 1 50 ? 26.991 69.681 27.523 1.00 35.38 108 LYS B N 1
ATOM 2881 C CA . LYS B 1 50 ? 27.567 70.972 27.917 1.00 33.82 108 LYS B CA 1
ATOM 2882 C C . LYS B 1 50 ? 28.287 70.896 29.251 1.00 30.05 108 LYS B C 1
ATOM 2883 O O . LYS B 1 50 ? 27.892 70.121 30.118 1.00 28.40 108 LYS B O 1
ATOM 2887 N N . VAL B 1 51 ? 29.290 71.751 29.441 1.00 27.91 109 VAL B N 1
ATOM 2888 C CA . VAL B 1 51 ? 29.994 71.796 30.728 1.00 24.67 109 VAL B CA 1
ATOM 2889 C C . VAL B 1 51 ? 29.039 72.155 31.859 1.00 24.33 109 VAL B C 1
ATOM 2890 O O . VAL B 1 51 ? 28.320 73.173 31.788 1.00 25.54 109 VAL B O 1
ATOM 2894 N N . LYS B 1 52 ? 29.095 71.364 32.922 1.00 22.03 110 LYS B N 1
ATOM 2895 C CA . LYS B 1 52 ? 28.337 71.578 34.136 1.00 24.29 110 LYS B CA 1
ATOM 2896 C C . LYS B 1 52 ? 28.768 72.813 34.896 1.00 23.53 110 LYS B C 1
ATOM 2897 O O . LYS B 1 52 ? 29.965 73.073 35.032 1.00 22.10 110 LYS B O 1
ATOM 2903 N N . VAL B 1 53 ? 27.795 73.562 35.388 1.00 20.54 111 VAL B N 1
ATOM 2904 C CA . VAL B 1 53 ? 28.094 74.636 36.356 1.00 21.80 111 VAL B CA 1
ATOM 2905 C C . VAL B 1 53 ? 27.769 74.175 37.778 1.00 20.81 111 VAL B C 1
ATOM 2906 O O . VAL B 1 53 ? 26.607 73.970 38.137 1.00 21.12 111 VAL B O 1
ATOM 2910 N N . TYR B 1 54 ? 28.817 73.914 38.575 1.00 18.60 112 TYR B N 1
ATOM 2911 C CA . TYR B 1 54 ? 28.628 73.579 39.981 1.00 18.63 112 TYR B CA 1
ATOM 2912 C C . TYR B 1 54 ? 28.150 74.769 40.786 1.00 18.89 112 TYR B C 1
ATOM 2913 O O . TYR B 1 54 ? 28.519 75.898 40.504 1.00 18.42 112 TYR B O 1
ATOM 2922 N N . ASN B 1 55 ? 27.359 74.500 41.822 1.00 19.62 113 ASN B N 1
ATOM 2923 C CA . ASN B 1 55 ? 26.948 75.569 42.742 1.00 20.24 113 ASN B CA 1
ATOM 2924 C C . ASN B 1 55 ? 28.139 75.902 43.634 1.00 20.94 113 ASN B C 1
ATOM 2925 O O . ASN B 1 55 ? 28.693 74.999 44.256 1.00 21.30 113 ASN B O 1
ATOM 2930 N N . ILE B 1 56 ? 28.587 77.157 43.634 1.00 19.82 114 ILE B N 1
ATOM 2931 C CA . ILE B 1 56 ? 29.727 77.534 44.493 1.00 19.73 114 ILE B CA 1
ATOM 2932 C C . ILE B 1 56 ? 29.323 78.436 45.633 1.00 20.74 114 ILE B C 1
ATOM 2933 O O . ILE B 1 56 ? 30.177 79.021 46.332 1.00 17.35 114 ILE B O 1
ATOM 2938 N N . GLN B 1 57 ? 28.008 78.539 45.870 1.00 20.02 115 GLN B N 1
ATOM 2939 C CA . GLN B 1 57 ? 27.503 79.203 47.065 1.00 22.23 115 GLN B CA 1
ATOM 2940 C C . GLN B 1 57 ? 28.288 78.892 48.349 1.00 21.56 115 GLN B C 1
ATOM 2941 O O . GLN B 1 57 ? 28.571 79.788 49.159 1.00 21.44 115 GLN B O 1
ATOM 2947 N N . PHE B 1 58 ? 28.645 77.617 48.531 1.00 22.04 116 PHE B N 1
ATOM 2948 C CA . PHE B 1 58 ? 29.317 77.172 49.719 1.00 22.21 116 PHE B CA 1
ATOM 2949 C C . PHE B 1 58 ? 30.758 76.712 49.496 1.00 21.02 116 PHE B C 1
ATOM 2950 O O . PHE B 1 58 ? 31.331 76.071 50.362 1.00 22.28 116 PHE B O 1
ATOM 2958 N N . LEU B 1 59 ? 31.345 77.133 48.383 1.00 19.97 117 LEU B N 1
ATOM 2959 C CA . LEU B 1 59 ? 32.780 76.888 48.129 1.00 19.39 117 LEU B CA 1
ATOM 2960 C C . LEU B 1 59 ? 33.687 77.300 49.297 1.00 21.30 117 LEU B C 1
ATOM 2961 O O . LEU B 1 59 ? 34.687 76.620 49.597 1.00 22.17 117 LEU B O 1
ATOM 2966 N N . HIS B 1 60 ? 33.313 78.387 49.981 1.00 22.26 118 HIS B N 1
ATOM 2967 C CA . HIS B 1 60 ? 34.132 78.935 51.035 1.00 23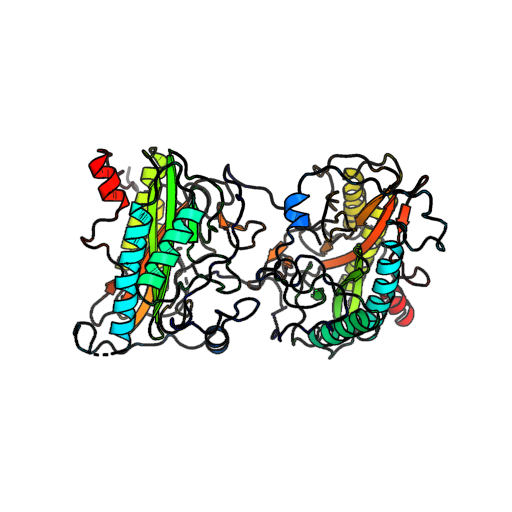.34 118 HIS B CA 1
ATOM 2968 C C . HIS B 1 60 ? 33.491 78.764 52.406 1.00 25.93 118 HIS B C 1
ATOM 2969 O O . HIS B 1 60 ? 33.772 79.514 53.349 1.00 26.31 118 HIS B O 1
ATOM 2976 N N . ASP B 1 61 ? 32.623 77.758 52.505 1.00 26.05 119 ASP B N 1
ATOM 2977 C CA . ASP B 1 61 ? 32.161 77.267 53.795 1.00 30.35 119 ASP B CA 1
ATOM 2978 C C . ASP B 1 61 ? 32.401 75.750 53.896 1.00 28.98 119 ASP B C 1
ATOM 2979 O O . ASP B 1 61 ? 31.543 74.944 53.514 1.00 29.88 119 ASP B O 1
ATOM 2984 N N . ASP B 1 62 ? 33.562 75.386 54.436 1.00 32.61 120 ASP B N 1
ATOM 2985 C CA . ASP B 1 62 ? 34.056 74.008 54.422 1.00 35.66 120 ASP B CA 1
ATOM 2986 C C . ASP B 1 62 ? 33.305 73.128 55.420 1.00 37.65 120 ASP B C 1
ATOM 2987 O O . ASP B 1 62 ? 33.562 71.921 55.482 1.00 40.84 120 ASP B O 1
ATOM 2992 N N . SER B 1 63 ? 32.380 73.717 56.191 1.00 35.47 121 SER B N 1
ATOM 2993 C CA . SER B 1 63 ? 31.498 72.926 57.070 1.00 35.21 121 SER B CA 1
ATOM 2994 C C . SER B 1 63 ? 30.393 72.258 56.245 1.00 34.74 121 SER B C 1
ATOM 2995 O O . SER B 1 63 ? 29.855 71.228 56.653 1.00 37.67 121 SER B O 1
ATOM 2998 N N . LYS B 1 64 ? 30.079 72.837 55.079 1.00 30.91 122 LYS B N 1
ATOM 2999 C CA . LYS B 1 64 ? 29.038 72.314 54.163 1.00 27.48 122 LYS B CA 1
ATOM 3000 C C . LYS B 1 64 ? 29.476 71.077 53.356 1.00 27.71 122 LYS B C 1
ATOM 3001 O O . LYS B 1 64 ? 29.462 71.093 52.126 1.00 25.71 122 LYS B O 1
ATOM 3007 N N . LYS B 1 65 ? 29.791 70.000 54.069 1.00 26.24 123 LYS B N 1
ATOM 3008 C CA . LYS B 1 65 ? 30.431 68.831 53.497 1.00 27.56 123 LYS B CA 1
ATOM 3009 C C . LYS B 1 65 ? 29.629 68.114 52.418 1.00 25.62 123 LYS B C 1
ATOM 3010 O O . LYS B 1 65 ? 30.223 67.377 51.631 1.00 25.30 123 LYS B O 1
ATOM 3016 N N . THR B 1 66 ? 28.309 68.316 52.366 1.00 24.28 124 THR B N 1
ATOM 3017 C CA . THR B 1 66 ? 27.487 67.576 51.416 1.00 24.08 124 THR B CA 1
ATOM 3018 C C . THR B 1 66 ? 27.336 68.254 50.048 1.00 22.48 124 THR B C 1
ATOM 3019 O O . THR B 1 66 ? 26.912 67.604 49.091 1.00 24.33 124 THR B O 1
ATOM 3023 N N . ALA B 1 67 ? 27.699 69.532 49.955 1.00 20.91 125 ALA B N 1
ATOM 3024 C CA . ALA B 1 67 ? 27.647 70.286 48.701 1.00 20.77 125 ALA B CA 1
ATOM 3025 C C . ALA B 1 67 ? 28.537 69.611 47.670 1.00 19.44 125 ALA B C 1
ATOM 3026 O O . ALA B 1 67 ? 29.624 69.152 48.031 1.00 19.74 125 ALA B O 1
ATOM 3028 N N . GLU B 1 68 ? 28.114 69.570 46.408 1.00 18.65 126 GLU B N 1
ATOM 3029 C CA . GLU B 1 68 ? 28.882 68.864 45.394 1.00 18.36 126 GLU B CA 1
ATOM 3030 C C . GLU B 1 68 ? 30.309 69.368 45.357 1.00 18.44 126 GLU B C 1
ATOM 3031 O O . GLU B 1 68 ? 31.243 68.569 45.261 1.00 18.93 126 GLU B O 1
ATOM 3037 N N . ILE B 1 69 ? 30.465 70.687 45.384 1.00 18.39 127 ILE B N 1
ATOM 3038 C CA . ILE B 1 69 ? 31.828 71.251 45.256 1.00 18.55 127 ILE B CA 1
ATOM 3039 C C . ILE B 1 69 ? 32.696 70.882 46.458 1.00 18.38 127 ILE B C 1
ATOM 3040 O O . ILE B 1 69 ? 33.916 70.699 46.317 1.00 19.02 127 ILE B O 1
ATOM 3045 N N . GLN B 1 70 ? 32.080 70.729 47.631 1.00 17.29 128 GLN B N 1
ATOM 3046 C CA . GLN B 1 70 ? 32.799 70.335 48.839 1.00 17.55 128 GLN B CA 1
ATOM 3047 C C . GLN B 1 70 ? 33.142 68.854 48.808 1.00 17.59 128 GLN B C 1
ATOM 3048 O O . GLN B 1 70 ? 34.225 68.451 49.291 1.00 17.42 128 GLN B O 1
ATOM 3054 N N . ARG B 1 71 ? 32.255 68.027 48.269 1.00 17.87 129 ARG B N 1
ATOM 3055 C CA A ARG B 1 71 ? 32.628 66.622 48.100 0.50 17.91 129 ARG B CA 1
ATOM 3056 C CA B ARG B 1 71 ? 32.610 66.612 48.064 0.50 18.83 129 ARG B CA 1
ATOM 3057 C C . ARG B 1 71 ? 33.806 66.481 47.127 1.00 18.22 129 ARG B C 1
ATOM 3058 O O . ARG B 1 71 ? 34.697 65.656 47.348 1.00 18.02 129 ARG B O 1
ATOM 3073 N N . ILE B 1 72 ? 33.850 67.304 46.082 1.00 17.30 130 ILE B N 1
ATOM 3074 C CA . ILE B 1 72 ? 35.032 67.296 45.187 1.00 17.42 130 ILE B CA 1
ATOM 3075 C C . ILE B 1 72 ? 36.304 67.734 45.940 1.00 18.02 130 ILE B C 1
ATOM 3076 O O . ILE B 1 72 ? 37.346 67.086 45.845 1.00 17.23 130 ILE B O 1
ATOM 3081 N N . LYS B 1 73 ? 36.206 68.791 46.729 1.00 18.19 131 LYS B N 1
ATOM 3082 C CA . LYS B 1 73 ? 37.353 69.264 47.551 1.00 18.20 131 LYS B CA 1
ATOM 3083 C C . LYS B 1 73 ? 37.885 68.177 48.523 1.00 18.10 131 LYS B C 1
ATOM 3084 O O . LYS B 1 73 ? 39.101 67.916 48.620 1.00 18.48 131 LYS B O 1
ATOM 3090 N N . THR B 1 74 ? 36.956 67.501 49.206 1.00 17.30 132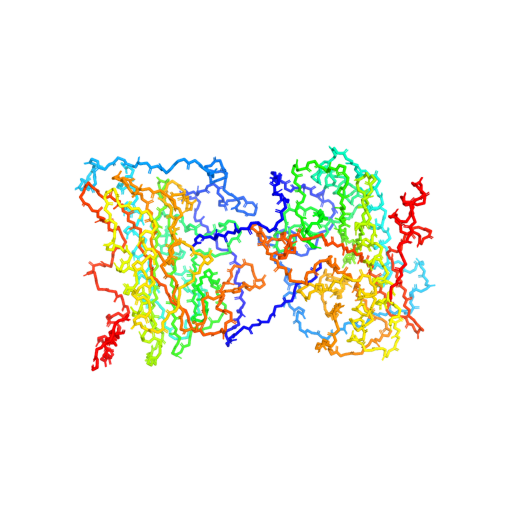 THR B N 1
ATOM 3091 C CA . THR B 1 74 ? 37.281 66.469 50.163 1.00 16.65 132 THR B CA 1
ATOM 3092 C C . THR B 1 74 ? 38.045 65.344 49.523 1.00 16.14 132 THR B C 1
ATOM 3093 O O . THR B 1 74 ? 39.101 64.952 50.034 1.00 16.53 132 THR B O 1
ATOM 3097 N N . VAL B 1 75 ? 37.527 64.835 48.395 1.00 15.33 133 VAL B N 1
ATOM 3098 C CA . VAL B 1 75 ? 38.196 63.691 47.752 1.00 15.70 133 VAL B CA 1
ATOM 3099 C C . VAL B 1 75 ? 39.542 64.137 47.172 1.00 15.38 133 VAL B C 1
ATOM 3100 O O . VAL B 1 75 ? 40.520 63.390 47.227 1.00 15.16 133 VAL B O 1
ATOM 3104 N N . CYS B 1 76 ? 39.621 65.391 46.721 1.00 14.71 134 CYS B N 1
ATOM 3105 C CA . CYS B 1 76 ? 40.931 65.895 46.255 1.00 15.13 134 CYS B CA 1
ATOM 3106 C C . CYS B 1 76 ? 41.987 65.973 47.363 1.00 15.68 134 CYS B C 1
ATOM 3107 O O . CYS B 1 76 ? 43.166 65.610 47.130 1.00 15.93 134 CYS B O 1
ATOM 3110 N N . GLN B 1 77 ? 41.599 66.442 48.548 1.00 16.19 135 GLN B N 1
ATOM 3111 C CA . GLN B 1 77 ? 42.519 66.627 49.677 1.00 17.07 135 GLN B CA 1
ATOM 3112 C C . GLN B 1 77 ? 42.969 65.271 50.182 1.00 16.17 135 GLN B C 1
ATOM 3113 O O . GLN B 1 77 ? 44.147 65.044 50.429 1.00 14.44 135 GLN B O 1
ATOM 3119 N N . LEU B 1 78 ? 42.029 64.335 50.253 1.00 16.09 136 LEU B N 1
ATOM 3120 C CA . LEU B 1 78 ? 42.370 62.965 50.577 1.00 15.46 136 LEU B CA 1
ATOM 3121 C C . LEU B 1 78 ? 43.299 62.295 49.577 1.00 14.53 136 LEU B C 1
ATOM 3122 O O . LEU B 1 78 ? 44.196 61.530 49.967 1.00 15.25 136 LEU B O 1
ATOM 3127 N N . SER B 1 79 ? 43.114 62.595 48.300 1.00 14.31 137 SER B N 1
ATOM 3128 C CA . SER B 1 79 ? 44.005 62.090 47.247 1.00 14.62 137 SER B CA 1
ATOM 3129 C C . SER B 1 79 ? 45.418 62.693 47.316 1.00 13.50 137 SER B C 1
ATOM 3130 O O . SER B 1 79 ? 46.380 61.984 47.045 1.00 13.63 137 SER B O 1
ATOM 3133 N N . ARG B 1 80 ? 45.534 63.961 47.703 1.00 12.97 138 ARG B N 1
ATOM 3134 C CA . ARG B 1 80 ? 46.857 64.560 48.018 1.00 13.51 138 ARG B CA 1
ATOM 3135 C C . ARG B 1 80 ? 47.560 63.773 49.160 1.00 14.56 138 ARG B C 1
ATOM 3136 O O . ARG B 1 80 ? 48.775 63.504 49.069 1.00 13.92 138 ARG B O 1
ATOM 3144 N N . GLU B 1 81 ? 46.813 63.372 50.203 1.00 15.48 139 GLU B N 1
ATOM 3145 C CA . GLU B 1 81 ? 47.425 62.556 51.296 1.00 14.90 139 GLU B CA 1
ATOM 3146 C C . GLU B 1 81 ? 48.019 61.284 50.700 1.00 14.60 139 GLU B C 1
ATOM 3147 O O . GLU B 1 81 ? 49.137 60.923 51.023 1.00 14.43 139 GLU B O 1
ATOM 3153 N N . VAL B 1 82 ? 47.276 60.647 49.790 1.00 13.59 140 VAL B N 1
ATOM 3154 C CA . VAL B 1 82 ? 47.674 59.388 49.159 1.00 13.80 140 VAL B CA 1
ATOM 3155 C C . VAL B 1 82 ? 48.899 59.621 48.278 1.00 13.61 140 VAL B C 1
ATOM 3156 O O . VAL B 1 82 ? 49.895 58.853 48.355 1.00 14.54 140 VAL B O 1
ATOM 3160 N N . LEU B 1 83 ? 48.863 60.678 47.470 1.00 13.48 141 LEU B N 1
ATOM 3161 C CA . LEU B 1 83 ? 49.992 60.937 46.541 1.00 14.18 141 LEU B CA 1
ATOM 3162 C C . LEU B 1 83 ? 51.305 61.245 47.315 1.00 14.12 141 LEU B C 1
ATOM 3163 O O . LEU B 1 83 ? 52.384 60.748 46.939 1.00 13.98 141 LEU B O 1
ATOM 3168 N N . ASP B 1 84 ? 51.205 62.018 48.396 1.00 15.30 142 ASP B N 1
ATOM 3169 C CA . ASP B 1 84 ? 52.383 62.327 49.230 1.00 16.91 142 ASP B CA 1
ATOM 3170 C C . ASP B 1 84 ? 52.957 61.073 49.907 1.00 16.87 142 ASP B C 1
ATOM 3171 O O . ASP B 1 84 ? 54.183 60.940 50.036 1.00 16.30 142 ASP B O 1
ATOM 3176 N N . ILE B 1 85 ? 52.091 60.122 50.289 1.00 15.85 143 ILE B N 1
ATOM 3177 C CA . ILE B 1 85 ? 52.581 58.820 50.776 1.00 15.09 143 ILE B CA 1
ATOM 3178 C C . ILE B 1 85 ? 53.378 58.096 49.702 1.00 16.13 143 ILE B C 1
ATOM 3179 O O . ILE B 1 85 ? 54.478 57.531 49.998 1.00 14.97 143 ILE B O 1
ATOM 3184 N N . ALA B 1 86 ? 52.826 58.082 48.478 1.00 15.91 144 ALA B N 1
ATOM 3185 C CA . ALA B 1 86 ? 53.430 57.389 47.334 1.00 16.62 144 ALA B CA 1
ATOM 3186 C C . ALA B 1 86 ? 54.778 58.005 46.938 1.00 15.44 144 ALA B C 1
ATOM 3187 O O . ALA B 1 86 ? 55.722 57.291 46.666 1.00 15.53 144 ALA B O 1
ATOM 3189 N N . THR B 1 87 ? 54.847 59.327 46.864 1.00 15.11 145 THR B N 1
ATOM 3190 C CA . THR B 1 87 ? 56.122 59.953 46.479 1.00 14.71 145 THR B CA 1
ATOM 3191 C C . THR B 1 87 ? 57.193 59.791 47.533 1.00 15.44 145 THR B C 1
ATOM 3192 O O . THR B 1 87 ? 58.357 59.679 47.200 1.00 15.58 145 THR B O 1
ATOM 3196 N N . ALA B 1 88 ? 56.792 59.741 48.796 1.00 15.64 146 ALA B N 1
ATOM 3197 C CA . ALA B 1 88 ? 57.745 59.533 49.864 1.00 17.92 146 ALA B CA 1
ATOM 3198 C C . ALA B 1 88 ? 58.339 58.132 49.776 1.00 19.10 146 ALA B C 1
ATOM 3199 O O . ALA B 1 88 ? 59.494 57.918 50.162 1.00 19.59 146 ALA B O 1
ATOM 3201 N N . ALA B 1 89 ? 57.567 57.172 49.281 1.00 16.28 147 ALA B N 1
ATOM 3202 C CA . ALA B 1 89 ? 58.037 55.772 49.182 1.00 16.89 147 ALA B CA 1
ATOM 3203 C C . ALA B 1 89 ? 58.869 55.463 47.911 1.00 18.19 147 ALA B C 1
ATOM 3204 O O . ALA B 1 89 ? 59.564 54.454 47.844 1.00 20.31 147 ALA B O 1
ATOM 3206 N N . ALA B 1 90 ? 58.808 56.333 46.907 1.00 18.26 148 ALA B N 1
ATOM 3207 C CA . ALA B 1 90 ? 59.478 56.088 45.651 1.00 20.43 148 ALA B CA 1
ATOM 3208 C C . ALA B 1 90 ? 60.972 56.351 45.824 1.00 22.13 148 ALA B C 1
ATOM 3209 O O . ALA B 1 90 ? 61.370 57.451 46.214 1.00 26.14 148 ALA B O 1
ATOM 3211 N N . LYS B 1 91 ? 61.776 55.338 45.537 1.00 20.77 149 LYS B N 1
ATOM 3212 C CA A LYS B 1 91 ? 63.234 55.398 45.727 0.50 19.88 149 LYS B CA 1
ATOM 3213 C CA B LYS B 1 91 ? 63.234 55.382 45.748 0.50 19.94 149 LYS B CA 1
ATOM 3214 C C . LYS B 1 91 ? 63.873 54.405 44.758 1.00 19.66 149 LYS B C 1
ATOM 3215 O O . LYS B 1 91 ? 63.212 53.463 44.293 1.00 18.64 149 LYS B O 1
ATOM 3226 N N . PRO B 1 92 ? 65.167 54.606 44.427 1.00 18.86 150 PRO B N 1
ATOM 3227 C CA . PRO B 1 92 ? 65.798 53.575 43.653 1.00 18.60 150 PRO B CA 1
ATOM 3228 C C . PRO B 1 92 ? 65.604 52.185 44.302 1.00 17.98 150 PRO B C 1
ATOM 3229 O O . PRO B 1 92 ? 65.639 52.035 45.531 1.00 19.37 150 PRO B O 1
ATOM 3233 N N . GLY B 1 93 ? 65.388 51.183 43.466 1.00 19.08 151 GLY B N 1
ATOM 3234 C CA . GLY B 1 93 ? 65.195 49.812 43.934 1.00 19.05 151 GLY B CA 1
ATOM 3235 C C . GLY B 1 93 ? 63.743 49.399 44.234 1.00 20.48 151 GLY B C 1
ATOM 3236 O O . GLY B 1 93 ? 63.483 48.239 44.453 1.00 20.73 151 GLY B O 1
ATOM 3237 N N . ILE B 1 94 ? 62.821 50.361 44.256 1.00 18.48 152 ILE B N 1
ATOM 3238 C CA . ILE B 1 94 ? 61.367 50.098 44.524 1.00 17.27 152 ILE B CA 1
ATOM 3239 C C . ILE B 1 94 ? 60.695 49.898 43.165 1.00 15.96 152 ILE B C 1
ATOM 3240 O O . ILE B 1 94 ? 60.998 50.643 42.229 1.00 17.25 152 ILE B O 1
ATOM 3245 N N . THR B 1 95 ? 59.809 48.898 43.035 1.00 15.41 153 THR B N 1
ATOM 3246 C CA . THR B 1 95 ? 59.118 48.700 41.742 1.00 15.53 153 THR B CA 1
ATOM 3247 C C . THR B 1 95 ? 57.891 49.622 41.701 1.00 14.78 153 THR B C 1
ATOM 3248 O O . THR B 1 95 ? 57.351 49.991 42.732 1.00 14.07 153 THR B O 1
ATOM 3252 N N . THR B 1 96 ? 57.386 49.892 40.508 1.00 13.66 154 THR B N 1
ATOM 3253 C CA . THR B 1 96 ? 56.162 50.659 40.461 1.00 14.76 154 THR B CA 1
ATOM 3254 C C . THR B 1 96 ? 54.970 49.815 40.986 1.00 15.18 154 THR B C 1
ATOM 3255 O O . THR B 1 96 ? 54.024 50.384 41.502 1.00 14.72 154 THR B O 1
ATOM 3259 N N . ASP B 1 97 ? 55.037 48.480 40.887 1.00 14.75 155 ASP B N 1
ATOM 3260 C CA . ASP B 1 97 ? 53.987 47.664 41.502 1.00 16.77 155 ASP B CA 1
ATOM 3261 C C . ASP B 1 97 ? 53.954 47.823 43.011 1.00 16.75 155 ASP B C 1
ATOM 3262 O O . ASP B 1 97 ? 52.885 47.847 43.611 1.00 16.66 155 ASP B O 1
ATOM 3267 N N . GLU B 1 98 ? 55.123 47.986 43.647 1.00 16.34 156 GLU B N 1
ATOM 3268 C CA . GLU B 1 98 ? 55.169 48.265 45.076 1.00 16.24 156 GLU B CA 1
ATOM 3269 C C . GLU B 1 98 ? 54.498 49.621 45.377 1.00 15.61 156 GLU B C 1
ATOM 3270 O O . GLU B 1 98 ? 53.846 49.804 46.425 1.00 15.50 156 GLU B O 1
ATOM 3276 N N . LEU B 1 99 ? 54.611 50.551 44.457 1.00 15.04 157 LEU B N 1
ATOM 3277 C CA . LEU B 1 99 ? 53.926 51.837 44.644 1.00 15.58 157 LEU B CA 1
ATOM 3278 C C . LEU B 1 99 ? 52.409 51.682 44.492 1.00 15.97 157 LEU B C 1
ATOM 3279 O O . LEU B 1 99 ? 51.648 52.332 45.226 1.00 15.10 157 LEU B O 1
ATOM 3284 N N . ASP B 1 100 ? 52.000 50.800 43.586 1.00 16.39 158 ASP B N 1
ATOM 3285 C CA . ASP B 1 100 ? 50.575 50.458 43.450 1.00 16.07 158 ASP B CA 1
ATOM 3286 C C . ASP B 1 100 ? 50.010 49.866 44.744 1.00 16.15 158 ASP B C 1
ATOM 3287 O O . ASP B 1 100 ? 48.903 50.253 45.171 1.00 16.51 158 ASP B O 1
ATOM 3292 N N . ARG B 1 101 ? 50.729 48.934 45.376 1.00 16.27 159 ARG B N 1
ATOM 3293 C CA . ARG B 1 101 ? 50.328 48.440 46.732 1.00 17.21 159 ARG B CA 1
ATOM 3294 C C . ARG B 1 101 ? 50.070 49.595 47.721 1.00 17.52 159 ARG B C 1
ATOM 3295 O O . ARG B 1 101 ? 49.032 49.639 48.379 1.00 14.56 159 ARG B O 1
ATOM 3303 N N . ILE B 1 102 ? 51.025 50.527 47.804 1.00 14.25 160 ILE B N 1
ATOM 3304 C CA . ILE B 1 102 ? 50.975 51.620 48.760 1.00 15.28 160 ILE B CA 1
ATOM 3305 C C . ILE B 1 102 ? 49.827 52.579 48.436 1.00 14.71 160 ILE B C 1
ATOM 3306 O O . ILE B 1 102 ? 49.087 52.926 49.325 1.00 15.93 160 ILE B O 1
ATOM 3311 N N . VAL B 1 103 ? 49.640 52.944 47.158 1.00 14.83 161 VAL B N 1
ATOM 3312 C CA . VAL B 1 103 ? 48.536 53.834 46.798 1.00 14.41 161 VAL B CA 1
ATOM 3313 C C . VAL B 1 103 ? 47.196 53.101 47.034 1.00 16.14 161 VAL B C 1
ATOM 3314 O O . VAL B 1 103 ? 46.256 53.658 47.633 1.00 15.12 161 VAL B O 1
ATOM 3318 N N . HIS B 1 104 ? 47.115 51.863 46.554 1.00 15.85 162 HIS B N 1
ATOM 3319 C CA . HIS B 1 104 ? 45.849 51.102 46.739 1.00 16.59 162 HIS B CA 1
ATOM 3320 C C . HIS B 1 104 ? 45.478 51.055 48.228 1.00 16.65 162 HIS B C 1
ATOM 3321 O O . HIS B 1 104 ? 44.360 51.423 48.596 1.00 16.88 162 HIS B O 1
ATOM 3328 N N . GLU B 1 105 ? 46.409 50.617 49.084 1.00 15.09 163 GLU B N 1
ATOM 3329 C CA . GLU B 1 105 ? 46.139 50.494 50.528 1.00 15.78 163 GLU B CA 1
ATOM 3330 C C . GLU B 1 105 ? 45.844 51.829 51.241 1.00 16.54 163 GLU B C 1
ATOM 3331 O O . GLU B 1 105 ? 44.945 51.900 52.050 1.00 16.73 163 GLU B O 1
ATOM 3337 N N . ALA B 1 106 ? 46.550 52.897 50.886 1.00 16.69 164 ALA B N 1
ATOM 3338 C CA . ALA B 1 106 ? 46.285 54.204 51.482 1.00 16.00 164 ALA B CA 1
ATOM 3339 C C . ALA B 1 106 ? 44.928 54.765 51.048 1.00 16.22 164 ALA B C 1
ATOM 3340 O O . ALA B 1 106 ? 44.235 55.424 51.825 1.00 15.77 164 ALA B O 1
ATOM 3342 N N . THR B 1 107 ? 44.489 54.416 49.843 1.00 15.85 165 THR B N 1
ATOM 3343 C CA . THR B 1 107 ? 43.188 54.865 49.314 1.00 16.02 165 THR B CA 1
ATOM 3344 C C . THR B 1 107 ? 42.071 54.123 50.040 1.00 16.18 165 THR B C 1
ATOM 3345 O O . THR B 1 107 ? 41.123 54.745 50.512 1.00 16.09 165 THR B O 1
ATOM 3349 N N . VAL B 1 108 ? 42.161 52.805 50.116 1.00 15.97 166 VAL B N 1
ATOM 3350 C CA . VAL B 1 108 ? 41.078 52.068 50.768 1.00 18.19 166 VAL B CA 1
ATOM 3351 C C . VAL B 1 108 ? 41.059 52.291 52.284 1.00 19.49 166 VAL B C 1
ATOM 3352 O O . VAL B 1 108 ? 39.997 52.244 52.905 1.00 19.68 166 VAL B O 1
ATOM 3356 N N . GLU B 1 109 ? 42.210 52.590 52.855 1.00 19.16 167 GLU B N 1
ATOM 3357 C CA . GLU B 1 109 ? 42.297 52.953 54.278 1.00 22.50 167 GLU B CA 1
ATOM 3358 C C . GLU B 1 109 ? 41.452 54.210 54.579 1.00 21.86 167 GLU B C 1
ATOM 3359 O O . GLU B 1 109 ? 40.950 54.410 55.690 1.00 20.11 167 GLU B O 1
ATOM 3365 N N . ARG B 1 110 ? 41.319 55.052 53.565 1.00 18.31 168 ARG B N 1
ATOM 3366 C CA . ARG B 1 110 ? 40.546 56.288 53.647 1.00 18.04 168 ARG B CA 1
ATOM 3367 C C . ARG B 1 110 ? 39.102 56.085 53.181 1.00 17.54 168 ARG B C 1
ATOM 3368 O O . ARG B 1 110 ? 38.370 57.052 52.960 1.00 18.67 168 ARG B O 1
ATOM 3376 N N . ASN B 1 111 ? 38.713 54.830 53.020 1.00 16.87 169 ASN B N 1
ATOM 3377 C CA . ASN B 1 111 ? 37.357 54.451 52.575 1.00 19.83 169 ASN B CA 1
ATOM 3378 C C . ASN B 1 1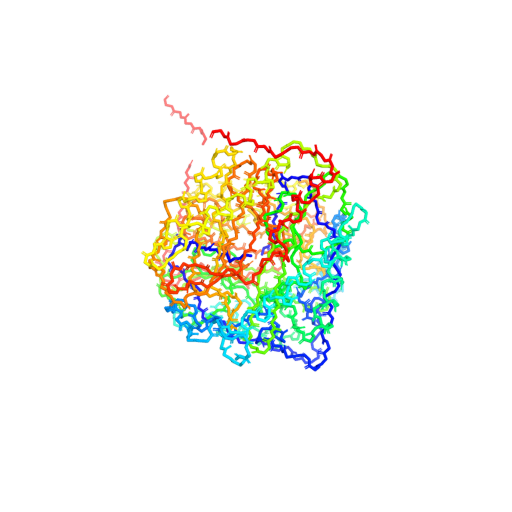11 ? 36.979 54.940 51.181 1.00 19.28 169 ASN B C 1
ATOM 3379 O O . ASN B 1 111 ? 35.810 55.201 50.868 1.00 19.73 169 ASN B O 1
ATOM 3384 N N . MET B 1 112 ? 37.982 55.028 50.317 1.00 18.36 170 MET B N 1
ATOM 3385 C CA A MET B 1 112 ? 37.789 55.535 48.968 0.50 16.47 170 MET B CA 1
ATOM 3386 C CA B MET B 1 112 ? 37.782 55.542 48.982 0.50 17.46 170 MET B CA 1
ATOM 3387 C C . MET B 1 112 ? 38.097 54.437 47.993 1.00 16.83 170 MET B C 1
ATOM 3388 O O . MET B 1 112 ? 38.793 53.471 48.332 1.00 15.43 170 MET B O 1
ATOM 3397 N N . TYR B 1 113 ? 37.611 54.594 46.764 1.00 15.13 171 TYR B N 1
ATOM 3398 C CA . TYR B 1 113 ? 37.891 53.645 45.706 1.00 14.50 171 TYR B CA 1
ATOM 3399 C C . TYR B 1 113 ? 38.967 54.278 44.797 1.00 14.58 171 TYR B C 1
ATOM 3400 O O . TYR B 1 113 ? 38.862 55.466 44.476 1.00 15.65 171 TYR B O 1
ATOM 3409 N N . PRO B 1 114 ? 40.018 53.517 44.416 1.00 14.67 172 PRO B N 1
ATOM 3410 C CA . PRO B 1 114 ? 41.015 54.102 43.468 1.00 15.72 172 PRO B CA 1
ATOM 3411 C C . PRO B 1 114 ? 40.468 54.199 42.025 1.00 15.57 172 PRO B C 1
ATOM 3412 O O . PRO B 1 114 ? 40.326 53.185 41.321 1.00 15.57 172 PRO B O 1
ATOM 3416 N N . SER B 1 115 ? 40.141 55.414 41.572 1.00 14.70 173 SER B N 1
ATOM 3417 C CA . SER B 1 115 ? 39.479 55.595 40.263 1.00 16.17 173 SER B CA 1
ATOM 3418 C C . SER B 1 115 ? 40.045 54.863 39.038 1.00 15.71 173 SER B C 1
ATOM 3419 O O . SER B 1 115 ? 39.268 54.376 38.219 1.00 15.44 173 SER B O 1
ATOM 3422 N N . PRO B 1 116 ? 41.394 54.790 38.868 1.00 14.92 174 PRO B N 1
ATOM 3423 C CA . PRO B 1 116 ? 41.917 54.102 37.689 1.00 14.57 174 PRO B CA 1
ATOM 3424 C C . PRO B 1 116 ? 41.530 52.612 37.614 1.00 14.34 174 PRO B C 1
ATOM 3425 O O . PRO B 1 116 ? 41.550 52.035 36.530 1.00 16.57 174 PRO B O 1
ATOM 3429 N N . LEU B 1 117 ? 41.214 52.010 38.758 1.00 14.27 175 LEU B N 1
ATOM 3430 C CA . LEU B 1 117 ? 41.077 50.521 38.826 1.00 14.41 175 LEU B CA 1
ATOM 3431 C C . LEU B 1 117 ? 39.880 50.064 37.991 1.00 14.95 175 LEU B C 1
ATOM 3432 O O . LEU B 1 117 ? 38.747 50.453 38.284 1.00 17.04 175 LEU B O 1
ATOM 3437 N N . ASN B 1 118 ? 40.190 49.316 36.933 1.00 17.09 176 ASN B N 1
ATOM 3438 C CA . ASN B 1 118 ? 39.255 48.833 35.910 1.00 18.60 176 ASN B CA 1
ATOM 3439 C C . ASN B 1 118 ? 38.595 49.938 35.093 1.00 19.78 176 ASN B C 1
ATOM 3440 O O . ASN B 1 118 ? 37.566 49.705 34.487 1.00 18.15 176 ASN B O 1
ATOM 3445 N N . TYR B 1 119 ? 39.139 51.158 35.114 1.00 17.37 177 TYR B N 1
ATOM 3446 C CA . TYR B 1 119 ? 38.533 52.216 34.334 1.00 17.03 177 TYR B CA 1
ATOM 3447 C C . TYR B 1 119 ? 38.789 51.945 32.866 1.00 17.50 177 TYR B C 1
ATOM 3448 O O . TYR B 1 119 ? 39.943 51.977 32.418 1.00 17.89 177 TYR B O 1
ATOM 3457 N N . TYR B 1 120 ? 37.719 51.618 32.115 1.00 19.46 178 TYR B N 1
ATOM 3458 C CA . TYR B 1 120 ? 37.870 51.081 30.740 1.00 19.44 178 TYR B CA 1
ATOM 3459 C C . TYR B 1 120 ? 38.893 49.952 30.651 1.00 19.32 178 TYR B C 1
ATOM 3460 O O . TYR B 1 120 ? 39.579 49.803 29.623 1.00 20.56 178 TYR B O 1
ATOM 3469 N N . GLY B 1 121 ? 38.936 49.173 31.731 1.00 20.15 179 GLY B N 1
ATOM 3470 C CA . GLY B 1 121 ? 39.802 47.987 31.844 1.00 19.57 179 GLY B CA 1
ATOM 3471 C C . GLY B 1 121 ? 41.227 48.237 32.302 1.00 20.88 179 GLY B C 1
ATOM 3472 O O . GLY B 1 121 ? 42.011 47.281 32.372 1.00 20.15 179 GLY B O 1
ATOM 3473 N N . PHE B 1 122 ? 41.577 49.488 32.630 1.00 18.27 180 PHE B N 1
ATOM 3474 C CA . PHE B 1 122 ? 42.925 49.721 33.192 1.00 17.74 180 PHE B CA 1
ATOM 3475 C C . PHE B 1 122 ? 43.166 48.760 34.326 1.00 17.04 180 PHE B C 1
ATOM 3476 O O . PHE B 1 122 ? 42.306 48.608 35.225 1.00 18.66 180 PHE B O 1
ATOM 3484 N N . PRO B 1 123 ? 44.343 48.086 34.341 1.00 16.74 181 PRO B N 1
ATOM 3485 C CA . PRO B 1 123 ? 44.409 46.944 35.233 1.00 17.56 181 PRO B CA 1
ATOM 3486 C C . PRO B 1 123 ? 44.990 47.128 36.637 1.00 18.64 181 PRO B C 1
ATOM 3487 O O . PRO B 1 123 ? 45.229 46.133 37.299 1.00 20.03 181 PRO B O 1
ATOM 3491 N N . LYS B 1 124 ? 45.320 48.345 37.055 1.00 17.33 182 LYS B N 1
ATOM 3492 C CA . LYS B 1 124 ? 45.903 48.553 38.384 1.00 18.33 182 LYS B CA 1
ATOM 3493 C C . LYS B 1 124 ? 45.181 49.763 38.996 1.00 16.71 182 LYS B C 1
ATOM 3494 O O . LYS B 1 124 ? 44.275 50.305 38.349 1.00 18.26 182 LYS B O 1
ATOM 3500 N N . SER B 1 125 ? 45.639 50.224 40.162 1.00 15.42 183 SER B N 1
ATOM 3501 C CA . SER B 1 125 ? 44.958 51.246 40.980 1.00 15.35 183 SER B CA 1
ATOM 3502 C C . SER B 1 125 ? 45.533 52.649 40.800 1.00 15.20 183 SER B C 1
ATOM 3503 O O . SER B 1 125 ? 44.984 53.608 41.330 1.00 15.66 183 SER B O 1
ATOM 3506 N N . VAL B 1 126 ? 46.651 52.764 40.060 1.00 14.59 184 VAL B N 1
ATOM 3507 C CA . VAL B 1 126 ? 47.347 54.062 39.936 1.00 14.28 184 VAL B CA 1
ATOM 3508 C C . VAL B 1 126 ? 48.130 54.022 38.619 1.00 14.03 184 VAL B C 1
ATOM 3509 O O . VAL B 1 126 ? 48.464 52.914 38.151 1.00 14.48 184 VAL B O 1
ATOM 3513 N N . CYS B 1 127 ? 48.417 55.188 38.009 1.00 14.02 185 CYS B N 1
ATOM 3514 C CA . CYS B 1 127 ? 49.303 55.212 36.837 1.00 14.70 185 CYS B CA 1
ATOM 3515 C C . CYS B 1 127 ? 50.683 55.667 37.293 1.00 14.98 185 CYS B C 1
ATOM 3516 O O . CYS B 1 127 ? 50.813 56.681 37.986 1.00 15.69 185 CYS B O 1
ATOM 3519 N N . THR B 1 128 ? 51.706 54.921 36.861 1.00 14.58 186 THR B N 1
ATOM 3520 C CA . THR B 1 128 ? 53.066 55.208 37.240 1.00 14.78 186 THR B CA 1
ATOM 3521 C C . THR B 1 128 ? 53.842 55.355 35.949 1.00 15.10 186 THR B C 1
ATOM 3522 O O . THR B 1 128 ? 54.005 54.390 35.224 1.00 17.52 186 THR B O 1
ATOM 3526 N N . SER B 1 129 ? 54.316 56.565 35.642 1.00 15.26 187 SER B N 1
ATOM 3527 C CA . SER B 1 129 ? 54.902 56.808 34.337 1.00 14.56 187 SER B CA 1
ATOM 3528 C C . SER B 1 129 ? 56.371 57.166 34.495 1.00 14.75 187 SER B C 1
ATOM 3529 O O . SER B 1 129 ? 56.663 58.192 35.055 1.00 14.71 187 SER B O 1
ATOM 3532 N N . VAL B 1 130 ? 57.252 56.304 33.978 1.00 14.82 188 VAL B N 1
ATOM 3533 C CA . VAL B 1 130 ? 58.746 56.475 34.101 1.00 15.57 188 VAL B CA 1
ATOM 3534 C C . VAL B 1 130 ? 59.384 57.045 32.830 1.00 16.56 188 VAL B C 1
ATOM 3535 O O . VAL B 1 130 ? 59.102 56.574 31.739 1.00 16.38 188 VAL B O 1
ATOM 3539 N N . ASN B 1 131 ? 60.260 58.061 32.965 1.00 18.27 189 ASN B N 1
ATOM 3540 C CA . ASN B 1 131 ? 61.094 58.535 31.817 1.00 15.89 189 ASN B CA 1
ATOM 3541 C C . ASN B 1 131 ? 60.327 58.888 30.515 1.00 15.42 189 ASN B C 1
ATOM 3542 O O . ASN B 1 131 ? 59.512 59.818 30.527 1.00 17.00 189 ASN B O 1
ATOM 3547 N N . GLU B 1 132 ? 60.517 58.119 29.436 1.00 15.72 190 GLU B N 1
ATOM 3548 C CA . GLU B 1 132 ? 59.844 58.449 28.153 1.00 15.58 190 GLU B CA 1
ATOM 3549 C C . GLU B 1 132 ? 58.338 58.158 28.170 1.00 15.47 190 GLU B C 1
ATOM 3550 O O . GLU B 1 132 ? 57.656 58.513 27.207 1.00 15.39 190 GLU B O 1
ATOM 3556 N N . VAL B 1 133 ? 57.851 57.542 29.241 1.00 15.85 191 VAL B N 1
ATOM 3557 C CA . VAL B 1 133 ? 56.388 57.343 29.363 1.00 15.24 191 VAL B CA 1
ATOM 3558 C C . VAL B 1 133 ? 55.740 58.715 29.580 1.00 16.50 191 VAL B C 1
ATOM 3559 O O . VAL B 1 133 ? 56.083 59.435 30.511 1.00 17.47 191 VAL B O 1
ATOM 3563 N N . ILE B 1 134 ? 54.768 59.024 28.724 1.00 15.33 192 ILE B N 1
ATOM 3564 C CA . ILE B 1 134 ? 54.013 60.279 28.766 1.00 15.29 192 ILE B CA 1
ATOM 3565 C C . ILE B 1 134 ? 52.938 60.221 29.838 1.00 15.67 192 ILE B C 1
ATOM 3566 O O . ILE B 1 134 ? 52.774 61.173 30.628 1.00 15.05 192 ILE B O 1
ATOM 3571 N N . CYS B 1 135 ? 52.197 59.113 29.855 1.00 15.26 193 CYS B N 1
ATOM 3572 C CA . CYS B 1 135 ? 51.090 58.944 30.782 1.00 14.95 193 CYS B CA 1
ATOM 3573 C C . CYS B 1 135 ? 50.612 57.496 30.721 1.00 14.80 193 CYS B C 1
ATOM 3574 O O . CYS B 1 135 ? 51.003 56.751 29.833 1.00 16.26 193 CYS B O 1
ATOM 3577 N N . HIS B 1 136 ? 49.820 57.112 31.706 1.00 15.52 194 HIS B N 1
ATOM 3578 C CA . HIS B 1 136 ? 49.137 55.809 31.730 1.00 16.12 194 HIS B CA 1
ATOM 3579 C C . HIS B 1 136 ? 50.050 54.598 31.845 1.00 16.25 194 HIS B C 1
ATOM 3580 O O . HIS B 1 136 ? 49.655 53.461 31.484 1.00 15.46 194 HIS B O 1
ATOM 3587 N N . GLY B 1 137 ? 51.247 54.797 32.407 1.00 14.86 195 GLY B N 1
ATOM 3588 C CA . GLY B 1 137 ? 52.098 53.659 32.686 1.00 15.75 195 GLY B CA 1
ATOM 3589 C C . GLY B 1 137 ? 51.445 52.698 33.679 1.00 15.61 195 GLY B C 1
ATOM 3590 O O . GLY B 1 137 ? 50.802 53.092 34.667 1.00 14.93 195 GLY B O 1
ATOM 3591 N N . ILE B 1 138 ? 51.583 51.406 33.398 1.00 14.96 196 ILE B N 1
ATOM 3592 C CA . ILE B 1 138 ? 50.989 50.410 34.289 1.00 15.51 196 ILE B CA 1
ATOM 3593 C C . ILE B 1 138 ? 52.015 49.942 35.308 1.00 15.19 196 ILE B C 1
ATOM 3594 O O . ILE B 1 138 ? 53.122 49.557 34.930 1.00 17.66 196 ILE B O 1
ATOM 3599 N N . PRO B 1 139 ? 51.700 50.025 36.628 1.00 14.73 197 PRO B N 1
ATOM 3600 C CA . PRO B 1 139 ? 52.608 49.538 37.660 1.00 15.32 197 PRO B CA 1
ATOM 3601 C C . PRO B 1 139 ? 53.073 48.106 37.358 1.00 16.49 197 PRO B C 1
ATOM 3602 O O . PRO B 1 139 ? 52.266 47.224 37.006 1.00 15.54 197 PRO B O 1
ATOM 3606 N N . ASP B 1 140 ? 54.372 47.879 37.461 1.00 15.29 198 ASP B N 1
ATOM 3607 C CA . ASP B 1 140 ? 54.903 46.562 37.058 1.00 16.98 198 ASP B CA 1
ATOM 3608 C C . ASP B 1 140 ? 56.138 46.175 37.893 1.00 17.00 198 ASP B C 1
ATOM 3609 O O . ASP B 1 140 ? 56.451 46.859 38.864 1.00 16.25 198 ASP B O 1
ATOM 3614 N N . SER B 1 141 ? 56.833 45.092 37.527 1.00 18.16 199 SER B N 1
ATOM 3615 C CA . SER B 1 141 ? 57.939 44.600 38.361 1.00 19.05 199 SER B CA 1
ATOM 3616 C C . SER B 1 141 ? 59.275 45.299 38.098 1.00 18.99 199 SER B C 1
ATOM 3617 O O . SER B 1 141 ? 60.303 44.866 38.613 1.00 18.41 199 SER B O 1
ATOM 3620 N N . ARG B 1 142 ? 59.280 46.359 37.304 1.00 18.03 200 ARG B N 1
ATOM 3621 C CA . ARG B 1 142 ? 60.540 47.060 37.063 1.00 18.28 200 ARG B CA 1
ATOM 3622 C C . ARG B 1 142 ? 60.953 47.885 38.292 1.00 18.80 200 ARG B C 1
ATOM 3623 O O . ARG B 1 142 ? 60.210 48.747 38.739 1.00 16.78 200 ARG B O 1
ATOM 3631 N N . GLU B 1 143 ? 62.176 47.654 38.797 1.00 18.12 201 GLU B N 1
ATOM 3632 C CA . GLU B 1 143 ? 62.727 48.491 39.840 1.00 16.52 201 GLU B CA 1
ATOM 3633 C C . GLU B 1 143 ? 63.108 49.866 39.290 1.00 16.82 201 GLU B C 1
ATOM 3634 O O . GLU B 1 143 ? 63.753 49.974 38.227 1.00 17.40 201 GLU B O 1
ATOM 3640 N N . LEU B 1 144 ? 62.710 50.902 40.017 1.00 16.25 202 LEU B N 1
ATOM 3641 C CA . LEU B 1 144 ? 63.079 52.264 39.666 1.00 17.02 202 LEU B CA 1
ATOM 3642 C C . LEU B 1 144 ? 64.607 52.398 39.812 1.00 17.69 202 LEU B C 1
ATOM 3643 O O . LEU B 1 144 ? 65.209 51.824 40.733 1.00 19.13 202 LEU B O 1
ATOM 3648 N N . GLU B 1 145 ? 65.223 53.132 38.896 1.00 19.50 203 GLU B N 1
ATOM 3649 C CA . GLU B 1 145 ? 66.691 53.193 38.828 1.00 19.13 203 GLU B CA 1
ATOM 3650 C C . GLU B 1 145 ? 67.168 54.590 39.174 1.00 20.43 203 GLU B C 1
ATOM 3651 O O . GLU B 1 145 ? 66.479 55.589 38.882 1.00 17.40 203 GLU B O 1
ATOM 3657 N N . GLU B 1 146 ? 68.365 54.664 39.773 1.00 20.28 204 GLU B N 1
ATOM 3658 C CA . GLU B 1 146 ? 69.057 55.958 39.957 1.00 21.06 204 GLU B CA 1
ATOM 3659 C C . GLU B 1 146 ? 69.004 56.781 38.685 1.00 20.57 204 GLU B C 1
ATOM 3660 O O . GLU B 1 146 ? 69.311 56.270 37.613 1.00 20.73 204 GLU B O 1
ATOM 3666 N N . GLY B 1 147 ? 68.574 58.043 38.775 1.00 18.56 205 GLY B N 1
ATOM 3667 C CA . GLY B 1 147 ? 68.512 58.884 37.615 1.00 17.46 205 GLY B CA 1
ATOM 3668 C C . GLY B 1 147 ? 67.181 58.915 36.891 1.00 18.41 205 GLY B C 1
ATOM 3669 O O . GLY B 1 147 ? 66.988 59.746 36.004 1.00 17.90 205 GLY B O 1
ATOM 3670 N N . ASP B 1 148 ? 66.252 58.032 37.275 1.00 17.71 206 ASP B N 1
ATOM 3671 C CA . ASP B 1 148 ? 64.932 58.046 36.617 1.00 16.96 206 ASP B CA 1
ATOM 3672 C C . ASP B 1 148 ? 64.103 59.238 37.068 1.00 16.61 206 ASP B C 1
ATOM 3673 O O . ASP B 1 148 ? 64.344 59.813 38.117 1.00 15.16 206 ASP B O 1
ATOM 3678 N N . ILE B 1 149 ? 63.072 59.560 36.274 1.00 15.89 207 ILE B N 1
ATOM 3679 C CA . ILE B 1 149 ? 62.000 60.422 36.752 1.00 14.89 207 ILE B CA 1
ATOM 3680 C C . ILE B 1 149 ? 60.704 59.608 36.750 1.00 15.16 207 ILE B C 1
ATOM 3681 O O . ILE B 1 149 ? 60.558 58.667 35.936 1.00 14.01 207 ILE B O 1
ATOM 3686 N N . LEU B 1 150 ? 59.810 59.931 37.679 1.00 14.19 208 LEU B N 1
ATOM 3687 C CA . LEU B 1 150 ? 58.574 59.108 37.848 1.00 12.39 208 LEU B CA 1
ATOM 3688 C C . LEU B 1 150 ? 57.414 60.069 38.065 1.00 12.40 208 LEU B C 1
ATOM 3689 O O . LEU B 1 150 ? 57.454 60.873 38.998 1.00 12.79 208 LEU B O 1
ATOM 3694 N N . ASN B 1 151 ? 56.344 59.923 37.268 1.00 12.69 209 ASN B N 1
ATOM 3695 C CA . ASN B 1 151 ? 55.083 60.582 37.600 1.00 12.09 209 ASN B CA 1
ATOM 3696 C C . ASN B 1 151 ? 54.122 59.570 38.239 1.00 12.69 209 ASN B C 1
ATOM 3697 O O . ASN B 1 151 ? 54.003 58.464 37.721 1.00 13.44 209 ASN B O 1
ATOM 3702 N N . ILE B 1 152 ? 53.480 59.938 39.340 1.00 12.81 210 ILE B N 1
ATOM 3703 C CA . ILE B 1 152 ? 52.417 59.119 39.954 1.00 12.54 210 ILE B CA 1
ATOM 3704 C C . ILE B 1 152 ? 51.145 59.928 39.774 1.00 13.52 210 ILE B C 1
ATOM 3705 O O . ILE B 1 152 ? 51.084 61.099 40.207 1.00 13.44 210 ILE B O 1
ATOM 3710 N N . ASP B 1 153 ? 50.141 59.301 39.145 1.00 12.55 211 ASP B N 1
ATOM 3711 C CA . ASP B 1 153 ? 48.871 59.981 38.861 1.00 14.41 211 ASP B CA 1
ATOM 3712 C C . ASP B 1 153 ? 47.800 59.220 39.631 1.00 14.83 211 ASP B C 1
ATOM 3713 O O . ASP B 1 153 ? 47.514 58.055 39.305 1.00 15.23 211 ASP B O 1
ATOM 3718 N N . VAL B 1 154 ? 47.295 59.889 40.665 1.00 15.24 212 VAL B N 1
ATOM 3719 C CA . VAL B 1 154 ? 46.346 59.380 41.647 1.00 15.14 212 VAL B CA 1
ATOM 3720 C C . VAL B 1 154 ? 44.963 59.935 41.340 1.00 15.34 212 VAL B C 1
ATOM 3721 O O . VAL B 1 154 ? 44.778 61.142 41.114 1.00 13.87 212 VAL B O 1
ATOM 3725 N N . SER B 1 155 ? 43.972 59.063 41.349 1.00 14.75 213 SER B N 1
ATOM 3726 C CA . SER B 1 155 ? 42.608 59.605 41.393 1.00 15.56 213 SER B CA 1
ATOM 3727 C C . SER B 1 155 ? 41.747 58.703 42.281 1.00 15.02 213 SER B C 1
ATOM 3728 O O . SER B 1 155 ? 41.927 57.474 42.284 1.00 14.21 213 SER B O 1
ATOM 3731 N N . SER B 1 156 ? 40.843 59.313 43.053 1.00 13.62 214 SER B N 1
ATOM 3732 C CA . SER B 1 156 ? 40.041 58.568 44.009 1.00 14.51 214 SER B CA 1
ATOM 3733 C C . SER B 1 156 ? 38.584 58.989 43.867 1.00 15.78 214 SER B C 1
ATOM 3734 O O . SER B 1 156 ? 38.253 60.056 43.324 1.00 14.34 214 SER B O 1
ATOM 3737 N N . TYR B 1 157 ? 37.726 58.081 44.304 1.00 15.09 215 TYR B N 1
ATOM 3738 C CA . TYR B 1 157 ? 36.279 58.285 44.211 1.00 15.05 215 TYR B CA 1
ATOM 3739 C C . TYR B 1 157 ? 35.689 58.027 45.589 1.00 14.93 215 TYR B C 1
ATOM 3740 O O . TYR B 1 157 ? 35.965 56.976 46.251 1.00 14.21 215 TYR B O 1
ATOM 3749 N N . LEU B 1 158 ? 34.905 59.006 46.050 1.00 15.86 216 LEU B N 1
ATOM 3750 C CA . LEU B 1 158 ? 34.398 59.050 47.417 1.00 17.39 216 LEU B CA 1
ATOM 3751 C C . LEU B 1 158 ? 33.054 59.771 47.435 1.00 18.06 216 LEU B C 1
ATOM 3752 O O . LEU B 1 158 ? 32.943 60.904 46.954 1.00 16.89 216 LEU B O 1
ATOM 3757 N N . ASN B 1 159 ? 32.022 59.087 47.955 1.00 18.96 217 ASN B N 1
ATOM 3758 C CA . ASN B 1 159 ? 30.682 59.753 48.069 1.00 19.70 217 ASN B CA 1
ATOM 3759 C C . ASN B 1 159 ? 30.194 60.365 46.771 1.00 18.27 217 ASN B C 1
ATOM 3760 O O . ASN B 1 159 ? 29.578 61.468 46.747 1.00 21.27 217 ASN B O 1
ATOM 3765 N N . GLY B 1 160 ? 30.490 59.663 45.683 1.00 16.94 218 GLY B N 1
ATOM 3766 C CA . GLY B 1 160 ? 30.025 60.007 44.358 1.00 17.04 218 GLY B CA 1
ATOM 3767 C C . GLY B 1 160 ? 30.868 60.953 43.538 1.00 16.90 218 GLY B C 1
ATOM 3768 O O . GLY B 1 160 ? 30.472 61.330 42.431 1.00 16.52 218 GLY B O 1
ATOM 3769 N N . PHE B 1 161 ? 32.046 61.319 44.062 1.00 16.86 219 PHE B N 1
ATOM 3770 C CA . PHE B 1 161 ? 32.874 62.298 43.345 1.00 16.31 219 PHE B CA 1
ATOM 3771 C C . PHE B 1 161 ? 34.310 61.832 43.262 1.00 15.50 219 PHE B C 1
ATOM 3772 O O . PHE B 1 161 ? 34.779 61.172 44.185 1.00 15.40 219 PHE B O 1
ATOM 3780 N N . HIS B 1 162 ? 34.948 62.173 42.139 1.00 14.33 220 HIS B N 1
ATOM 3781 C CA . HIS B 1 162 ? 36.361 61.855 41.904 1.00 15.81 220 HIS B CA 1
ATOM 3782 C C . HIS B 1 162 ? 37.239 63.088 42.207 1.00 15.76 220 HIS B C 1
ATOM 3783 O O . HIS B 1 162 ? 36.826 64.255 42.009 1.00 15.43 220 HIS B O 1
ATOM 3790 N N . GLY B 1 163 ? 38.478 62.815 42.629 1.00 15.56 221 GLY B N 1
ATOM 3791 C CA . GLY B 1 163 ? 39.517 63.853 42.645 1.00 18.05 221 GLY B CA 1
ATOM 3792 C C . GLY B 1 163 ? 40.729 63.337 41.910 1.00 16.61 221 GLY B C 1
ATOM 3793 O O . GLY B 1 163 ? 40.947 62.129 41.887 1.00 16.16 221 GLY B O 1
ATOM 3794 N N . ASP B 1 164 ? 41.548 64.224 41.364 1.00 15.62 222 ASP B N 1
ATOM 3795 C CA . ASP B 1 164 ? 42.556 63.791 40.404 1.00 14.67 222 ASP B CA 1
ATOM 3796 C C . ASP B 1 164 ? 43.783 64.688 40.540 1.00 14.16 222 ASP B C 1
ATOM 3797 O O . ASP B 1 164 ? 43.646 65.910 40.483 1.00 14.07 222 ASP B O 1
ATOM 3802 N N . LEU B 1 165 ? 44.975 64.100 40.616 1.00 13.54 223 LEU B N 1
ATOM 3803 C CA . LEU B 1 165 ? 46.190 64.959 40.665 1.00 12.08 223 LEU B CA 1
ATOM 3804 C C . LEU B 1 165 ? 47.397 64.124 40.328 1.00 12.21 223 LEU B C 1
ATOM 3805 O O . LEU B 1 165 ? 47.341 62.892 40.414 1.00 13.50 223 LEU B O 1
ATOM 3810 N N . ASN B 1 166 ? 48.504 64.765 39.975 1.00 12.59 224 ASN B N 1
ATOM 3811 C CA . ASN B 1 166 ? 49.683 63.975 39.629 1.00 12.41 224 ASN B CA 1
ATOM 3812 C C . ASN B 1 166 ? 50.903 64.835 39.726 1.00 12.39 224 ASN B C 1
ATOM 3813 O O . ASN B 1 166 ? 50.796 66.047 39.691 1.00 12.83 224 ASN B O 1
ATOM 3818 N N . GLU B 1 167 ? 52.045 64.196 39.892 1.00 12.31 225 GLU B N 1
ATOM 3819 C CA . GLU B 1 167 ? 53.285 64.994 39.884 1.00 12.06 225 GLU B CA 1
ATOM 3820 C C . GLU B 1 167 ? 54.447 64.125 39.474 1.00 12.48 225 GLU B C 1
ATOM 3821 O O . GLU B 1 167 ? 54.381 62.911 39.588 1.00 12.02 225 GLU B O 1
ATOM 3827 N N . THR B 1 168 ? 55.557 64.773 39.082 1.00 12.57 226 THR B N 1
ATOM 3828 C CA . THR B 1 168 ? 56.752 64.023 38.712 1.00 12.99 226 THR B CA 1
ATOM 3829 C C . THR B 1 168 ? 57.796 64.299 39.791 1.00 13.10 226 THR B C 1
ATOM 3830 O O . THR B 1 168 ? 57.902 65.431 40.251 1.00 13.61 226 THR B O 1
ATOM 3834 N N . VAL B 1 169 ? 58.541 63.266 40.197 1.00 13.58 227 VAL B N 1
ATOM 3835 C CA . VAL B 1 169 ? 59.608 63.387 41.191 1.00 12.94 227 VAL B CA 1
ATOM 3836 C C . VAL B 1 169 ? 60.858 62.710 40.616 1.00 14.42 227 VAL B C 1
ATOM 3837 O O . VAL B 1 169 ? 60.811 61.978 39.578 1.00 14.75 227 VAL B O 1
ATOM 3841 N N . PHE B 1 170 ? 61.999 63.029 41.231 1.00 13.98 228 PHE B N 1
ATOM 3842 C CA . PHE B 1 170 ? 63.266 62.431 40.827 1.00 14.82 228 PHE B CA 1
ATOM 3843 C C . PHE B 1 170 ? 63.539 61.183 41.600 1.00 14.01 228 PHE B C 1
ATOM 3844 O O . PHE B 1 170 ? 63.354 61.160 42.818 1.00 18.28 228 PHE B O 1
ATOM 3852 N N . ILE B 1 171 ? 64.012 60.144 40.913 1.00 15.25 229 ILE B N 1
ATOM 3853 C CA . ILE B 1 171 ? 64.434 58.939 41.588 1.00 16.15 229 ILE B CA 1
ATOM 3854 C C . ILE B 1 171 ? 65.965 59.004 41.643 1.00 16.43 229 ILE B C 1
ATOM 3855 O O . ILE B 1 171 ? 66.661 58.704 40.663 1.00 16.52 229 ILE B O 1
ATOM 3860 N N . GLY B 1 172 ? 66.460 59.391 42.809 1.00 20.61 230 GLY B N 1
ATOM 3861 C CA . GLY B 1 172 ? 67.895 59.670 42.966 1.00 19.62 230 GLY B CA 1
ATOM 3862 C C . GLY B 1 172 ? 68.274 60.951 42.276 1.00 20.21 230 GLY B C 1
ATOM 3863 O O . GLY B 1 172 ? 67.464 61.586 41.605 1.00 17.60 230 GLY B O 1
ATOM 3864 N N . ARG B 1 173 ? 69.547 61.324 42.406 1.00 21.63 231 ARG B N 1
ATOM 3865 C CA . ARG B 1 173 ? 70.021 62.591 41.883 1.00 21.91 231 ARG B CA 1
ATOM 3866 C C . ARG B 1 173 ? 69.846 62.669 40.367 1.00 20.32 231 ARG B C 1
ATOM 3867 O O . ARG B 1 173 ? 70.253 61.776 39.652 1.00 22.23 231 ARG B O 1
ATOM 3875 N N . PRO B 1 174 ? 69.216 63.742 39.852 1.00 20.64 232 PRO B N 1
ATOM 3876 C CA . PRO B 1 174 ? 68.916 63.805 38.434 1.00 19.47 232 PRO B CA 1
ATOM 3877 C C . PRO B 1 174 ? 70.021 64.459 37.581 1.00 22.09 232 PRO B C 1
ATOM 3878 O O . PRO B 1 174 ? 70.798 65.271 38.111 1.00 22.83 232 PRO B O 1
ATOM 3882 N N . ASP B 1 175 ? 70.044 64.155 36.282 1.00 22.86 233 ASP B N 1
ATOM 3883 C CA . ASP B 1 175 ? 70.897 64.894 35.369 1.00 24.07 233 ASP B CA 1
ATOM 3884 C C . ASP B 1 175 ? 70.266 66.223 34.963 1.00 24.42 233 ASP B C 1
ATOM 3885 O O . ASP B 1 175 ? 69.087 66.473 35.235 1.00 23.50 233 ASP B O 1
ATOM 3890 N N . ASP B 1 176 ? 71.047 67.087 34.319 1.00 24.69 234 ASP B N 1
ATOM 3891 C CA . ASP B 1 176 ? 70.592 68.441 33.954 1.00 26.60 234 ASP B CA 1
ATOM 3892 C C . ASP B 1 176 ? 69.353 68.489 33.053 1.00 23.52 234 ASP B C 1
ATOM 3893 O O . ASP B 1 176 ? 68.472 69.351 33.225 1.00 23.15 234 ASP B O 1
ATOM 3898 N N . ASP B 1 177 ? 69.306 67.609 32.051 1.00 21.26 235 ASP B N 1
ATOM 3899 C CA . ASP B 1 177 ? 68.159 67.599 31.136 1.00 22.04 235 ASP B CA 1
ATOM 3900 C C . ASP B 1 177 ? 66.868 67.206 31.880 1.00 20.15 235 ASP B C 1
ATOM 3901 O O . ASP B 1 177 ? 65.805 67.736 31.579 1.00 18.41 235 ASP B O 1
ATOM 3906 N N . SER B 1 178 ? 66.980 66.271 32.828 1.00 18.91 236 SER B N 1
ATOM 3907 C CA . SER B 1 178 ? 65.783 65.831 33.581 1.00 18.19 236 SER B CA 1
ATOM 3908 C C . SER B 1 178 ? 65.345 66.929 34.516 1.00 18.82 236 SER B C 1
ATOM 3909 O O . SER B 1 178 ? 64.155 67.133 34.712 1.00 19.61 236 SER B O 1
ATOM 3912 N N . VAL B 1 179 ? 66.298 67.669 35.091 1.00 17.57 237 VAL B N 1
ATOM 3913 C CA . VAL B 1 179 ? 65.901 68.840 35.921 1.00 18.26 237 VAL B CA 1
ATOM 3914 C C . VAL B 1 179 ? 65.167 69.880 35.082 1.00 17.71 237 VAL B C 1
ATOM 3915 O O . VAL B 1 179 ? 64.127 70.402 35.471 1.00 17.79 237 VAL B O 1
ATOM 3919 N N . ARG B 1 180 ? 65.709 70.196 33.908 1.00 17.93 238 ARG B N 1
ATOM 3920 C CA . ARG B 1 180 ? 65.074 71.152 33.014 1.00 19.00 238 ARG B CA 1
ATOM 3921 C C . ARG B 1 180 ? 63.659 70.708 32.635 1.00 18.18 238 ARG B C 1
ATOM 3922 O O . ARG B 1 180 ? 62.734 71.514 32.681 1.00 17.52 238 ARG B O 1
ATOM 3930 N N . LEU B 1 181 ? 63.510 69.426 32.304 1.00 16.71 239 LEU B N 1
ATOM 3931 C CA . LEU B 1 181 ? 62.229 68.887 31.873 1.00 16.51 239 LEU B CA 1
ATOM 3932 C C . LEU B 1 181 ? 61.177 68.934 32.991 1.00 15.85 239 LEU B C 1
ATOM 3933 O O . LEU B 1 181 ? 60.029 69.327 32.753 1.00 16.11 239 LEU B O 1
ATOM 3938 N N . VAL B 1 182 ? 61.545 68.468 34.186 1.00 16.19 240 VAL B N 1
ATOM 3939 C CA . VAL B 1 182 ? 60.573 68.365 35.288 1.00 15.71 240 VAL B CA 1
ATOM 3940 C C . VAL B 1 182 ? 60.179 69.780 35.716 1.00 16.28 240 VAL B C 1
ATOM 3941 O O . VAL B 1 182 ? 59.010 70.092 35.917 1.00 15.93 240 VAL B O 1
ATOM 3945 N N . HIS B 1 183 ? 61.163 70.669 35.858 1.00 15.51 241 HIS B N 1
ATOM 3946 C CA . HIS B 1 183 ? 60.791 72.060 36.164 1.00 15.60 241 HIS B CA 1
ATOM 3947 C C . HIS B 1 183 ? 59.956 72.710 35.056 1.00 15.08 241 HIS B C 1
ATOM 3948 O O . HIS B 1 183 ? 58.961 73.412 35.340 1.00 16.67 241 HIS B O 1
ATOM 3955 N N . ALA B 1 184 ? 60.306 72.478 33.779 1.00 16.52 242 ALA B N 1
ATOM 3956 C CA . ALA B 1 184 ? 59.485 72.990 32.682 1.00 15.41 242 ALA B CA 1
ATOM 3957 C C . ALA B 1 184 ? 58.035 72.504 32.807 1.00 16.84 242 ALA B C 1
ATOM 3958 O O . ALA B 1 184 ? 57.087 73.294 32.623 1.00 14.94 242 ALA B O 1
ATOM 3960 N N . ALA B 1 185 ? 57.869 71.211 33.121 1.00 15.68 243 ALA B N 1
ATOM 3961 C CA . ALA B 1 185 ? 56.514 70.677 33.222 1.00 15.43 243 ALA B CA 1
ATOM 3962 C C . ALA B 1 185 ? 55.710 71.391 34.329 1.00 16.09 243 ALA B C 1
ATOM 3963 O O . ALA B 1 185 ? 54.533 71.705 34.141 1.00 16.35 243 ALA B O 1
ATOM 3965 N N . TYR B 1 186 ? 56.314 71.605 35.505 1.00 17.16 244 TYR B N 1
ATOM 3966 C CA . TYR B 1 186 ? 55.660 72.323 36.568 1.00 16.30 244 TYR B CA 1
ATOM 3967 C C . TYR B 1 186 ? 55.374 73.775 36.189 1.00 16.94 244 TYR B C 1
ATOM 3968 O O . TYR B 1 186 ? 54.260 74.271 36.421 1.00 15.74 244 TYR B O 1
ATOM 3977 N N . GLU B 1 187 ? 56.362 74.459 35.609 1.00 16.93 245 GLU B N 1
ATOM 3978 C CA . GLU B 1 187 ? 56.118 75.852 35.150 1.00 17.95 245 GLU B CA 1
ATOM 3979 C C . GLU B 1 187 ? 54.967 75.929 34.149 1.00 16.73 245 GLU B C 1
ATOM 3980 O O . GLU B 1 187 ? 54.242 76.933 34.101 1.00 17.33 245 GLU B O 1
ATOM 3986 N N . CYS B 1 188 ? 54.821 74.874 33.343 1.00 17.16 246 CYS B N 1
ATOM 3987 C CA . CYS B 1 188 ? 53.751 74.804 32.334 1.00 16.83 246 CYS B CA 1
ATOM 3988 C C . CYS B 1 188 ? 52.402 74.663 33.005 1.00 15.85 246 CYS B C 1
ATOM 3989 O O . CYS B 1 188 ? 51.440 75.329 32.596 1.00 15.51 246 CYS B O 1
ATOM 3992 N N . LEU B 1 189 ? 52.307 73.777 33.997 1.00 14.60 247 LEU B N 1
ATOM 3993 C CA . LEU B 1 189 ? 51.078 73.724 34.830 1.00 15.94 247 LEU B CA 1
ATOM 3994 C C . LEU B 1 189 ? 50.749 75.136 35.360 1.00 16.34 247 LEU B C 1
ATOM 3995 O O . LEU B 1 189 ? 49.610 75.602 35.267 1.00 15.98 247 LEU B O 1
ATOM 4000 N N . CYS B 1 190 ? 51.725 75.780 35.998 1.00 14.96 248 CYS B N 1
ATOM 4001 C CA . CYS B 1 190 ? 51.467 77.135 36.510 1.00 16.33 248 CYS B CA 1
ATOM 4002 C C . CYS B 1 190 ? 51.040 78.130 35.419 1.00 16.78 248 CYS B C 1
ATOM 4003 O O . CYS B 1 190 ? 50.150 78.968 35.665 1.00 16.73 248 CYS B O 1
ATOM 4006 N N . ALA B 1 191 ? 51.657 78.056 34.235 1.00 16.39 249 ALA B N 1
ATOM 4007 C CA . ALA B 1 191 ? 51.298 78.941 33.101 1.00 17.95 249 ALA B CA 1
ATOM 4008 C C . ALA B 1 191 ? 49.833 78.743 32.704 1.00 17.87 249 ALA B C 1
ATOM 4009 O O . ALA B 1 191 ? 49.072 79.707 32.490 1.00 16.52 249 ALA B O 1
ATOM 4011 N N . GLY B 1 192 ? 49.422 77.476 32.644 1.00 17.99 250 GLY B N 1
ATOM 4012 C CA . GLY B 1 192 ? 48.019 77.162 32.309 1.00 17.03 250 GLY B CA 1
ATOM 4013 C C . GLY B 1 192 ? 47.045 77.687 33.350 1.00 16.83 250 GLY B C 1
ATOM 4014 O O . GLY B 1 192 ? 45.975 78.240 33.005 1.00 18.10 250 GLY B O 1
ATOM 4015 N N . ILE B 1 193 ? 47.353 77.439 34.624 1.00 16.39 251 ILE B N 1
ATOM 4016 C CA . ILE B 1 193 ? 46.479 77.885 35.698 1.00 16.57 251 ILE B CA 1
ATOM 4017 C C . ILE B 1 193 ? 46.425 79.423 35.711 1.00 17.57 251 ILE B C 1
ATOM 4018 O O . ILE B 1 193 ? 45.388 80.012 36.075 1.00 17.88 251 ILE B O 1
ATOM 4023 N N . GLY B 1 194 ? 47.527 80.060 35.324 1.00 17.15 252 GLY B N 1
ATOM 4024 C CA . GLY B 1 194 ? 47.553 81.532 35.281 1.00 18.60 252 GLY B CA 1
ATOM 4025 C C . GLY B 1 194 ? 46.490 82.145 34.376 1.00 19.66 252 GLY B C 1
ATOM 4026 O O . GLY B 1 194 ? 46.148 83.317 34.543 1.00 19.38 252 GLY B O 1
ATOM 4027 N N . VAL B 1 195 ? 45.963 81.353 33.432 1.00 18.88 253 VAL B N 1
ATOM 4028 C CA . VAL B 1 195 ? 44.981 81.795 32.431 1.00 19.34 253 VAL B CA 1
ATOM 4029 C C . VAL B 1 195 ? 43.594 81.717 33.071 1.00 18.40 253 VAL B C 1
ATOM 4030 O O . VAL B 1 195 ? 42.672 82.445 32.697 1.00 17.78 253 VAL B O 1
ATOM 4034 N N . VAL B 1 196 ? 43.453 80.858 34.075 1.00 16.82 254 VAL B N 1
ATOM 4035 C CA . VAL B 1 196 ? 42.111 80.520 34.588 1.00 18.03 254 VAL B CA 1
ATOM 4036 C C . VAL B 1 196 ? 41.472 81.641 35.423 1.00 19.38 254 VAL B C 1
ATOM 4037 O O . VAL B 1 196 ? 41.958 82.020 36.531 1.00 19.40 254 VAL B O 1
ATOM 4041 N N . LYS B 1 197 ? 40.337 82.103 34.934 1.00 18.64 255 LYS B N 1
ATOM 4042 C CA . LYS B 1 197 ? 39.522 83.057 35.680 1.00 19.39 255 LYS B CA 1
ATOM 4043 C C . LYS B 1 197 ? 38.237 83.189 34.878 1.00 19.80 255 LYS B C 1
ATOM 4044 O O . LYS B 1 197 ? 38.220 82.844 33.694 1.00 20.22 255 LYS B O 1
ATOM 4050 N N . PRO B 1 198 ? 37.166 83.714 35.480 1.00 20.79 256 PRO B N 1
ATOM 4051 C CA . PRO B 1 198 ? 35.926 83.873 34.701 1.00 22.51 256 PRO B CA 1
ATOM 4052 C C . PRO B 1 198 ? 36.110 84.605 33.354 1.00 23.30 256 PRO B C 1
ATOM 4053 O O . PRO B 1 198 ? 36.856 85.598 33.277 1.00 23.20 256 PRO B O 1
ATOM 4057 N N . GLU B 1 199 ? 35.430 84.107 32.316 1.00 24.15 257 GLU B N 1
ATOM 4058 C CA . GLU B 1 199 ? 35.455 84.691 30.966 1.00 26.44 257 GLU B CA 1
ATOM 4059 C C . GLU B 1 199 ? 36.721 84.450 30.137 1.00 26.39 257 GLU B C 1
ATOM 4060 O O . GLU B 1 199 ? 36.760 84.842 28.972 1.00 25.01 257 GLU B O 1
ATOM 4066 N N . ALA B 1 200 ? 37.761 83.840 30.723 1.00 23.19 258 ALA B N 1
ATOM 4067 C CA . ALA B 1 200 ? 38.902 83.391 29.920 1.00 23.14 258 ALA B CA 1
ATOM 4068 C C . ALA B 1 200 ? 38.383 82.317 28.972 1.00 23.54 258 ALA B C 1
ATOM 4069 O O . ALA B 1 200 ? 37.403 81.628 29.296 1.00 25.06 258 ALA B O 1
ATOM 4071 N N . LEU B 1 201 ? 39.035 82.176 27.820 1.00 22.84 259 LEU B N 1
ATOM 4072 C CA . LEU B 1 201 ? 38.675 81.154 26.840 1.00 23.80 259 LEU B CA 1
ATOM 4073 C C . LEU B 1 201 ? 39.495 79.909 27.139 1.00 22.36 259 LEU B C 1
ATOM 4074 O O . LEU B 1 201 ? 40.705 80.007 27.398 1.00 22.44 259 LEU B O 1
ATOM 4079 N N . TYR B 1 202 ? 38.855 78.748 27.111 1.00 20.85 260 TYR B N 1
ATOM 4080 C CA . TYR B 1 202 ? 39.597 77.487 27.284 1.00 21.97 260 TYR B CA 1
ATOM 4081 C C . TYR B 1 202 ? 40.806 77.349 26.350 1.00 22.77 260 TYR B C 1
ATOM 4082 O O . TYR B 1 202 ? 41.843 76.816 26.757 1.00 21.69 260 TYR B O 1
ATOM 4091 N N . LYS B 1 203 ? 40.707 77.843 25.102 1.00 22.27 261 LYS B N 1
ATOM 4092 C CA . LYS B 1 203 ? 41.838 77.744 24.176 1.00 23.77 261 LYS B CA 1
ATOM 4093 C C . LYS B 1 203 ? 43.090 78.498 24.617 1.00 22.76 261 LYS B C 1
ATOM 4094 O O . LYS B 1 203 ? 44.166 78.204 24.141 1.00 22.22 261 LYS B O 1
ATOM 4100 N N . GLN B 1 204 ? 42.957 79.475 25.513 1.00 22.49 262 GLN B N 1
ATOM 4101 C CA . GLN B 1 204 ? 44.124 80.254 25.933 1.00 22.58 262 GLN B CA 1
ATOM 4102 C C . GLN B 1 204 ? 45.037 79.459 26.870 1.00 21.95 262 GLN B C 1
ATOM 4103 O O . GLN B 1 204 ? 46.193 79.826 27.043 1.00 20.16 262 GLN B O 1
ATOM 4109 N N . VAL B 1 205 ? 44.501 78.395 27.472 1.00 19.81 263 VAL B N 1
ATOM 4110 C CA . VAL B 1 205 ? 45.290 77.575 28.412 1.00 20.69 263 VAL B CA 1
ATOM 4111 C C . VAL B 1 205 ? 46.471 77.021 27.632 1.00 19.10 263 VAL B C 1
ATOM 4112 O O . VAL B 1 205 ? 47.621 77.151 28.042 1.00 18.74 263 VAL B O 1
ATOM 4116 N N . GLY B 1 206 ? 46.192 76.435 26.482 1.00 19.54 264 GLY B N 1
ATOM 4117 C CA . GLY B 1 206 ? 47.237 75.868 25.648 1.00 20.60 264 GLY B CA 1
ATOM 4118 C C . GLY B 1 206 ? 48.227 76.865 25.063 1.00 20.74 264 GLY B C 1
ATOM 4119 O O . GLY B 1 206 ? 49.406 76.555 24.950 1.00 19.73 264 GLY B O 1
ATOM 4120 N N . ASP B 1 207 ? 47.761 78.067 24.733 1.00 20.56 265 ASP B N 1
ATOM 4121 C CA . ASP B 1 207 ? 48.675 79.119 24.255 1.00 21.85 265 ASP B CA 1
ATOM 4122 C C . ASP B 1 207 ? 49.704 79.431 25.314 1.00 21.18 265 ASP B C 1
ATOM 4123 O O . ASP B 1 207 ? 50.911 79.532 25.025 1.00 21.73 265 ASP B O 1
ATOM 4128 N N . ALA B 1 208 ? 49.238 79.549 26.558 1.00 18.98 266 ALA B N 1
ATOM 4129 C CA . ALA B 1 208 ? 50.157 79.845 27.653 1.00 19.47 266 ALA B CA 1
ATOM 4130 C C . ALA B 1 208 ? 51.126 78.703 27.981 1.00 19.55 266 ALA B C 1
ATOM 4131 O O . ALA B 1 208 ? 52.303 78.931 28.271 1.00 19.15 266 ALA B O 1
ATOM 4133 N N . ILE B 1 209 ? 50.638 77.467 27.924 1.00 18.69 267 ILE B N 1
ATOM 4134 C CA . ILE B 1 209 ? 51.480 76.320 28.235 1.00 18.51 267 ILE B CA 1
ATOM 4135 C C . ILE B 1 209 ? 52.576 76.171 27.199 1.00 18.25 267 ILE B C 1
ATOM 4136 O O . ILE B 1 209 ? 53.733 75.982 27.542 1.00 18.60 267 ILE B O 1
ATOM 4141 N N . GLU B 1 210 ? 52.210 76.276 25.929 1.00 19.26 268 GLU B N 1
ATOM 4142 C CA . GLU B 1 210 ? 53.196 76.021 24.885 1.00 20.96 268 GLU B CA 1
ATOM 4143 C C . GLU B 1 210 ? 54.256 77.120 24.900 1.00 20.34 268 GLU B C 1
ATOM 4144 O O . GLU B 1 210 ? 55.442 76.839 24.735 1.00 20.78 268 GLU B O 1
ATOM 4150 N N . ALA B 1 211 ? 53.837 78.351 25.160 1.00 21.38 269 ALA B N 1
ATOM 4151 C CA . ALA B 1 211 ? 54.795 79.464 25.282 1.00 22.78 269 ALA B CA 1
ATOM 4152 C C . ALA B 1 211 ? 55.842 79.199 26.356 1.00 22.55 269 ALA B C 1
ATOM 4153 O O . ALA B 1 211 ? 57.057 79.327 26.133 1.00 22.12 269 ALA B O 1
ATOM 4155 N N . CYS B 1 212 ? 55.377 78.737 27.516 1.00 20.68 270 CYS B N 1
ATOM 4156 C CA . CYS B 1 212 ? 56.269 78.351 28.599 1.00 20.22 270 CYS B CA 1
ATOM 4157 C C . CYS B 1 212 ? 57.191 77.179 28.216 1.00 20.42 270 CYS B C 1
ATOM 4158 O O . CYS B 1 212 ? 58.411 77.232 28.405 1.00 20.98 270 CYS B O 1
ATOM 4161 N N . ALA B 1 213 ? 56.612 76.114 27.659 1.00 20.00 271 ALA B N 1
ATOM 4162 C CA . ALA B 1 213 ? 57.404 74.949 27.268 1.00 21.16 271 ALA B CA 1
ATOM 4163 C C . ALA B 1 213 ? 58.540 75.367 26.338 1.00 21.73 271 ALA B C 1
ATOM 4164 O O . ALA B 1 213 ? 59.671 74.936 26.503 1.00 21.28 271 ALA B O 1
ATOM 4166 N N . SER B 1 214 ? 58.235 76.241 25.396 1.00 23.92 272 SER B N 1
ATOM 4167 C CA . SER B 1 214 ? 59.253 76.671 24.413 1.00 27.17 272 SER B CA 1
ATOM 4168 C C . SER B 1 214 ? 60.433 77.390 25.034 1.00 26.56 272 SER B C 1
ATOM 4169 O O . SER B 1 214 ? 61.569 77.267 24.535 1.00 27.36 272 SER B O 1
ATOM 4172 N N . GLN B 1 215 ? 60.181 78.091 26.140 1.00 25.13 273 GLN B N 1
ATOM 4173 C CA . GLN B 1 215 ? 61.239 78.762 26.905 1.00 26.01 273 GLN B CA 1
ATOM 4174 C C . GLN B 1 215 ? 62.206 77.807 27.571 1.00 26.57 273 GLN B C 1
ATOM 4175 O O . GLN B 1 215 ? 63.306 78.219 27.970 1.00 25.47 273 GLN B O 1
ATOM 4181 N N . TYR B 1 216 ? 61.808 76.526 27.695 1.00 22.77 274 TYR B N 1
ATOM 4182 C CA . TYR B 1 216 ? 62.727 75.480 28.153 1.00 23.28 274 TYR B CA 1
ATOM 4183 C C . TYR B 1 216 ? 63.102 74.466 27.083 1.00 22.07 274 TYR B C 1
ATOM 4184 O O . TYR B 1 216 ? 63.600 73.384 27.404 1.00 23.18 274 TYR B O 1
ATOM 4193 N N . GLN B 1 217 ? 62.841 74.816 25.820 1.00 23.25 275 GLN B N 1
ATOM 4194 C CA . GLN B 1 217 ? 63.162 73.990 24.643 1.00 23.17 275 GLN B CA 1
ATOM 4195 C C . GLN B 1 217 ? 62.471 72.614 24.672 1.00 23.43 275 GLN B C 1
ATOM 4196 O O . GLN B 1 217 ? 63.028 71.613 24.221 1.00 24.55 275 GLN B O 1
ATOM 4202 N N . CYS B 1 218 ? 61.251 72.581 25.194 1.00 22.43 276 CYS B N 1
ATOM 4203 C CA . CYS B 1 218 ? 60.474 71.340 25.282 1.00 22.07 276 CYS B CA 1
ATOM 4204 C C . CYS B 1 218 ? 59.234 71.472 24.404 1.00 21.96 276 CYS B C 1
ATOM 4205 O O . CYS B 1 218 ? 58.844 72.607 24.026 1.00 23.01 276 CYS B O 1
ATOM 4208 N N . SER B 1 219 ? 58.592 70.341 24.109 1.00 20.51 277 SER B N 1
ATOM 4209 C CA . SER B 1 219 ? 57.371 70.334 23.305 1.00 20.23 277 SER B CA 1
ATOM 4210 C C . SER B 1 219 ? 56.171 69.903 24.122 1.00 20.52 277 SER B C 1
ATOM 4211 O O . SER B 1 219 ? 56.326 69.414 25.255 1.00 20.24 277 SER B O 1
ATOM 4214 N N . VAL B 1 220 ? 54.981 70.058 23.549 1.00 18.81 278 VAL B N 1
ATOM 4215 C CA . VAL B 1 220 ? 53.773 69.807 24.327 1.00 19.11 278 VAL B CA 1
ATOM 4216 C C . VAL B 1 220 ? 53.002 68.684 23.676 1.00 20.49 278 VAL B C 1
ATOM 4217 O O . VAL B 1 220 ? 52.583 68.796 22.502 1.00 21.36 278 VAL B O 1
ATOM 4221 N N . VAL B 1 221 ? 52.755 67.641 24.458 1.00 19.36 279 VAL B N 1
ATOM 4222 C CA . VAL B 1 221 ? 51.951 66.504 23.987 1.00 19.01 279 VAL B CA 1
ATOM 4223 C C . VAL B 1 221 ? 50.572 66.982 23.523 1.00 19.21 279 VAL B C 1
ATOM 4224 O O . VAL B 1 221 ? 49.943 67.786 24.195 1.00 18.32 279 VAL B O 1
ATOM 4228 N N . ARG B 1 222 ? 50.092 66.439 22.399 1.00 20.09 280 ARG B N 1
ATOM 4229 C CA . ARG B 1 222 ? 48.787 66.858 21.855 1.00 20.79 280 ARG B CA 1
ATOM 4230 C C . ARG B 1 222 ? 47.648 65.854 22.038 1.00 21.64 280 ARG B C 1
ATOM 4231 O O . ARG B 1 222 ? 46.486 66.242 22.121 1.00 22.78 280 ARG B O 1
ATOM 4239 N N . THR B 1 223 ? 47.976 64.570 22.149 1.00 20.77 281 THR B N 1
ATOM 4240 C CA . THR B 1 223 ? 46.957 63.520 22.139 1.00 21.76 281 THR B CA 1
ATOM 4241 C C . THR B 1 223 ? 46.146 63.446 23.411 1.00 23.27 281 THR B C 1
ATOM 4242 O O . THR B 1 223 ? 44.965 63.071 23.382 1.00 25.12 281 THR B O 1
ATOM 4246 N N . TYR B 1 224 ? 46.785 63.849 24.507 1.00 20.31 282 TYR B N 1
ATOM 4247 C CA . TYR B 1 224 ? 46.211 63.744 25.833 1.00 19.12 282 TYR B CA 1
ATOM 4248 C C . TYR B 1 224 ? 45.972 65.125 26.394 1.00 18.89 282 TYR B C 1
ATOM 4249 O O . TYR B 1 224 ? 46.759 66.040 26.157 1.00 18.78 282 TYR B O 1
ATOM 4258 N N . THR B 1 225 ? 44.884 65.267 27.133 1.00 18.79 283 THR B N 1
ATOM 4259 C CA . THR B 1 225 ? 44.441 66.578 27.600 1.00 18.85 283 THR B CA 1
ATOM 4260 C C . THR B 1 225 ? 43.970 66.560 29.058 1.00 17.52 283 THR B C 1
ATOM 4261 O O . THR B 1 225 ? 43.744 65.488 29.672 1.00 17.73 283 THR B O 1
ATOM 4265 N N . GLY B 1 226 ? 43.757 67.761 29.596 1.00 16.65 284 GLY B N 1
ATOM 4266 C CA . GLY B 1 226 ? 43.002 67.897 30.828 1.00 17.07 284 GLY B CA 1
ATOM 4267 C C . GLY B 1 226 ? 41.515 67.709 30.555 1.00 16.96 284 GLY B C 1
ATOM 4268 O O . GLY B 1 226 ? 41.094 67.628 29.405 1.00 18.25 284 GLY B O 1
ATOM 4269 N N . HIS B 1 227 ? 40.733 67.646 31.614 1.00 16.81 285 HIS B N 1
ATOM 4270 C CA . HIS B 1 227 ? 39.337 67.208 31.515 1.00 16.43 285 HIS B CA 1
ATOM 4271 C C . HIS B 1 227 ? 38.508 67.714 32.666 1.00 16.94 285 HIS B C 1
ATOM 4272 O O . HIS B 1 227 ? 38.996 67.875 33.791 1.00 16.15 285 HIS B O 1
ATOM 4279 N N . GLY B 1 228 ? 37.196 67.849 32.448 1.00 16.49 286 GLY B N 1
ATOM 4280 C CA . GLY B 1 228 ? 36.350 67.961 33.578 1.00 17.66 286 GLY B CA 1
ATOM 4281 C C . GLY B 1 228 ? 36.439 66.711 34.426 1.00 16.48 286 GLY B C 1
ATOM 4282 O O . GLY B 1 228 ? 36.764 65.606 33.952 1.00 19.66 286 GLY B O 1
ATOM 4283 N N . VAL B 1 229 ? 36.200 66.896 35.705 1.00 17.93 287 VAL B N 1
ATOM 4284 C CA . VAL B 1 229 ? 36.175 65.818 36.656 1.00 16.64 287 VAL B CA 1
ATOM 4285 C C . VAL B 1 229 ? 35.153 66.184 37.735 1.00 17.44 287 VAL B C 1
ATOM 4286 O O . VAL B 1 229 ? 34.935 67.371 38.007 1.00 16.88 287 VAL B O 1
ATOM 4290 N N . GLY B 1 230 ? 34.500 65.178 38.328 1.00 17.97 288 GLY B N 1
ATOM 4291 C CA . GLY B 1 230 ? 33.560 65.437 39.438 1.00 18.42 288 GLY B CA 1
ATOM 4292 C C . GLY B 1 230 ? 32.751 64.180 39.708 1.00 20.39 288 GLY B C 1
ATOM 4293 O O . GLY B 1 230 ? 33.280 63.185 40.130 1.00 18.04 288 GLY B O 1
ATOM 4294 N N . HIS B 1 231 ? 31.451 64.200 39.421 1.00 20.46 289 HIS B N 1
ATOM 4295 C CA . HIS B 1 231 ? 30.703 62.964 39.496 1.00 21.21 289 HIS B CA 1
ATOM 4296 C C . HIS B 1 231 ? 31.253 61.935 38.502 1.00 19.44 289 HIS B C 1
ATOM 4297 O O . HIS B 1 231 ? 31.238 60.735 38.786 1.00 22.02 289 HIS B O 1
ATOM 4304 N N . LEU B 1 232 ? 31.754 62.403 37.366 1.00 19.34 290 LEU B N 1
ATOM 4305 C CA . LEU B 1 232 ? 32.364 61.559 36.363 1.00 18.73 290 LEU B CA 1
ATOM 4306 C C . LEU B 1 232 ? 33.886 61.711 36.492 1.00 19.55 290 LEU B C 1
ATOM 4307 O O . LEU B 1 232 ? 34.347 62.745 36.922 1.00 19.71 290 LEU B O 1
ATOM 4312 N N . PHE B 1 233 ? 34.647 60.707 36.065 1.00 19.52 291 PHE B N 1
ATOM 4313 C CA . PHE B 1 233 ? 36.119 60.761 36.157 1.00 18.75 291 PHE B CA 1
ATOM 4314 C C . PHE B 1 233 ? 36.642 61.646 35.005 1.00 19.66 291 PHE B C 1
ATOM 4315 O O . PHE B 1 233 ? 37.465 62.562 35.211 1.00 19.04 291 PHE B O 1
ATOM 4323 N N . HIS B 1 234 ? 36.116 61.425 33.793 1.00 20.45 292 HIS B N 1
ATOM 4324 C CA . HIS B 1 234 ? 36.476 62.232 32.621 1.00 20.26 292 HIS B CA 1
ATOM 4325 C C . HIS B 1 234 ? 35.200 62.789 31.992 1.00 23.12 292 HIS B C 1
ATOM 4326 O O . HIS B 1 234 ? 34.308 62.012 31.612 1.00 21.18 292 HIS B O 1
ATOM 4333 N N . THR B 1 235 ? 35.121 64.107 31.859 1.00 20.62 293 THR B N 1
ATOM 4334 C CA . THR B 1 235 ? 33.945 64.740 31.243 1.00 20.50 293 THR B CA 1
ATOM 4335 C C . THR B 1 235 ? 34.381 66.082 30.626 1.00 22.38 293 THR B C 1
ATOM 4336 O O . THR B 1 235 ? 35.573 66.409 30.615 1.00 18.37 293 THR B O 1
ATOM 4340 N N . SER B 1 236 ? 33.429 66.864 30.114 1.00 21.31 294 SER B N 1
ATOM 4341 C CA . SER B 1 236 ? 33.785 68.170 29.574 1.00 20.53 294 SER B CA 1
ATOM 4342 C C . SER B 1 236 ? 34.088 69.110 30.743 1.00 18.70 294 SER B C 1
ATOM 4343 O O . SER B 1 236 ? 33.557 68.944 31.830 1.00 16.99 294 SER B O 1
ATOM 4346 N N . PRO B 1 237 ? 34.938 70.116 30.513 1.00 19.69 295 PRO B N 1
ATOM 4347 C CA . PRO B 1 237 ? 35.543 70.494 29.247 1.00 20.08 295 PRO B CA 1
ATOM 4348 C C . PRO B 1 237 ? 36.794 69.630 28.840 1.00 22.62 295 PRO B C 1
ATOM 4349 O O . PRO B 1 237 ? 37.422 69.010 29.691 1.00 24.08 295 PRO B O 1
ATOM 4353 N N . THR B 1 238 ? 37.124 69.612 27.562 1.00 21.43 296 THR B N 1
ATOM 4354 C CA . THR B 1 238 ? 38.424 69.138 27.085 1.00 21.99 296 THR B CA 1
ATOM 4355 C C . THR B 1 238 ? 39.402 70.285 27.223 1.00 22.91 296 THR B C 1
ATOM 4356 O O . THR B 1 238 ? 39.120 71.371 26.738 1.00 22.32 296 THR B O 1
ATOM 4360 N N . VAL B 1 239 ? 40.547 70.056 27.871 1.00 21.86 297 VAL B N 1
ATOM 4361 C CA . VAL B 1 239 ? 41.446 71.178 28.147 1.00 22.09 297 VAL B CA 1
ATOM 4362 C C . VAL B 1 239 ? 42.749 70.873 27.419 1.00 22.08 297 VAL B C 1
ATOM 4363 O O . VAL B 1 239 ? 43.631 70.177 27.967 1.00 21.08 297 VAL B O 1
ATOM 4367 N N . CYS B 1 240 ? 42.857 71.348 26.168 1.00 22.28 298 CYS B N 1
ATOM 4368 C CA . CYS B 1 240 ? 44.057 71.129 25.356 1.00 22.64 298 CYS B CA 1
ATOM 4369 C C . CYS B 1 240 ? 45.224 71.878 25.961 1.00 20.79 298 CYS B C 1
ATOM 4370 O O . CYS B 1 240 ? 45.033 72.989 26.463 1.00 21.90 298 CYS B O 1
ATOM 4373 N N . HIS B 1 241 ? 46.416 71.270 25.924 1.00 20.45 299 HIS B N 1
ATOM 4374 C CA . HIS B 1 241 ? 47.629 71.910 26.470 1.00 20.64 299 HIS B CA 1
ATOM 4375 C C . HIS B 1 241 ? 48.533 72.613 25.446 1.00 20.32 299 HIS B C 1
ATOM 4376 O O . HIS B 1 241 ? 49.521 73.267 25.836 1.00 20.55 299 HIS B O 1
ATOM 4383 N N . TYR B 1 242 ? 48.205 72.505 24.157 1.00 23.56 300 TYR B N 1
ATOM 4384 C CA . TYR B 1 242 ? 49.080 73.034 23.082 1.00 24.75 300 TYR B CA 1
ATOM 4385 C C . TYR B 1 242 ? 48.505 74.293 22.440 1.00 24.66 300 TYR B C 1
ATOM 4386 O O . TYR B 1 242 ? 47.320 74.598 22.592 1.00 24.51 300 TYR B O 1
ATOM 4395 N N . ALA B 1 243 ? 49.356 75.028 21.731 1.00 26.38 301 ALA B N 1
ATOM 4396 C CA . ALA B 1 243 ? 48.952 76.324 21.200 1.00 27.51 301 ALA B CA 1
ATOM 4397 C C . ALA B 1 243 ? 48.087 76.210 19.937 1.00 28.68 301 ALA B C 1
ATOM 4398 O O . ALA B 1 243 ? 48.127 75.205 19.231 1.00 28.50 301 ALA B O 1
ATOM 4400 N N . ASN B 1 244 ? 47.303 77.257 19.674 1.00 32.56 302 ASN B N 1
ATOM 4401 C CA . ASN B 1 244 ? 46.453 77.369 18.472 1.00 34.04 302 ASN B CA 1
ATOM 4402 C C . ASN B 1 244 ? 45.515 76.177 18.310 1.00 33.57 302 ASN B C 1
ATOM 4403 O O . ASN B 1 244 ? 45.413 75.582 17.240 1.00 31.54 302 ASN B O 1
ATOM 4408 N N . ASN B 1 245 ? 44.833 75.819 19.389 1.00 31.40 303 ASN B N 1
ATOM 4409 C CA . ASN B 1 245 ? 44.046 74.609 19.385 1.00 32.28 303 ASN B CA 1
ATOM 4410 C C . ASN B 1 245 ? 42.583 74.926 19.063 1.00 35.54 303 ASN B C 1
ATOM 4411 O O . ASN B 1 245 ? 42.190 76.101 18.988 1.00 36.86 303 ASN B O 1
ATOM 4416 N N . LYS B 1 246 ? 41.780 73.886 18.884 1.00 38.62 304 LYS B N 1
ATOM 4417 C CA . LYS B 1 246 ? 40.415 74.082 18.393 1.00 45.62 304 LYS B CA 1
ATOM 4418 C C . LYS B 1 246 ? 39.385 74.274 19.508 1.00 50.06 304 LYS B C 1
ATOM 4419 O O . LYS B 1 246 ? 38.201 74.527 19.226 1.00 52.36 304 LYS B O 1
ATOM 4422 N N . SER B 1 247 ? 39.846 74.176 20.760 1.00 51.36 305 SER B N 1
ATOM 4423 C CA . SER B 1 247 ? 38.995 74.288 21.951 1.00 51.16 305 SER B CA 1
ATOM 4424 C C . SER B 1 247 ? 38.042 75.446 21.830 1.00 48.26 305 SER B C 1
ATOM 4425 O O . SER B 1 247 ? 38.449 76.575 21.549 1.00 49.53 305 SER B O 1
ATOM 4428 N N . LEU B 1 248 ? 36.767 75.147 22.039 1.00 47.53 306 LEU B N 1
ATOM 4429 C CA . LEU B 1 248 ? 35.735 76.160 22.036 1.00 43.55 306 LEU B CA 1
ATOM 4430 C C . LEU B 1 248 ? 35.332 76.417 23.495 1.00 41.78 306 LEU B C 1
ATOM 4431 O O . LEU B 1 248 ? 35.612 75.607 24.394 1.00 43.93 306 LEU B O 1
ATOM 4436 N N . GLY B 1 249 ? 34.733 77.567 23.739 1.00 34.81 307 GLY B N 1
ATOM 4437 C CA . GLY B 1 249 ? 34.061 77.778 25.012 1.00 32.80 307 GLY B CA 1
ATOM 4438 C C . GLY B 1 249 ? 34.786 78.722 25.942 1.00 29.83 307 GLY B C 1
ATOM 4439 O O . GLY B 1 249 ? 36.010 78.938 25.822 1.00 28.08 307 GLY B O 1
ATOM 4440 N N . MET B 1 250 ? 34.014 79.267 26.877 1.00 27.46 308 MET B N 1
ATOM 4441 C CA . MET B 1 250 ? 34.494 80.240 27.832 1.00 26.92 308 MET B CA 1
ATOM 4442 C C . MET B 1 250 ? 34.409 79.669 29.246 1.00 25.12 308 MET B C 1
ATOM 4443 O O . MET B 1 250 ? 33.486 78.914 29.560 1.00 26.89 308 MET B O 1
ATOM 4448 N N . MET B 1 251 ? 35.370 80.024 30.108 1.00 23.34 309 MET B N 1
ATOM 4449 C CA . MET B 1 251 ? 35.313 79.599 31.500 1.00 22.63 309 MET B CA 1
ATOM 4450 C C . MET B 1 251 ? 34.281 80.385 32.271 1.00 22.43 309 MET B C 1
ATOM 4451 O O . MET B 1 251 ? 34.174 81.602 32.124 1.00 23.60 309 MET B O 1
ATOM 4456 N N . ARG B 1 252 ? 33.571 79.703 33.159 1.00 22.51 310 ARG B N 1
ATOM 4457 C CA . ARG B 1 252 ? 32.561 80.340 34.010 1.00 24.92 310 ARG B CA 1
ATOM 4458 C C . ARG B 1 252 ? 32.756 79.917 35.455 1.00 22.08 310 ARG B C 1
ATOM 4459 O O . ARG B 1 252 ? 33.203 78.791 35.688 1.00 20.79 310 ARG B O 1
ATOM 4467 N N . PRO B 1 253 ? 32.418 80.788 36.431 1.00 20.52 311 PRO B N 1
ATOM 4468 C CA . PRO B 1 253 ? 32.383 80.356 37.828 1.00 20.35 311 PRO B CA 1
ATOM 4469 C C . PRO B 1 253 ? 31.606 79.027 37.980 1.00 21.84 311 PRO B C 1
ATOM 4470 O O . PRO B 1 253 ? 30.523 78.858 37.373 1.00 19.19 311 PRO B O 1
ATOM 4474 N N . GLY B 1 254 ? 32.186 78.090 38.722 1.00 20.20 312 GLY B N 1
ATOM 4475 C CA . GLY B 1 254 ? 31.561 76.778 38.890 1.00 18.89 312 GLY B CA 1
ATOM 4476 C C . GLY B 1 254 ? 32.003 75.693 37.929 1.00 20.09 312 GLY B C 1
ATOM 4477 O O . GLY B 1 254 ? 31.565 74.525 38.075 1.00 19.18 312 GLY B O 1
ATOM 4478 N N . HIS B 1 255 ? 32.866 76.025 36.961 1.00 18.70 313 HIS B N 1
ATOM 4479 C CA . HIS B 1 255 ? 33.438 75.001 36.090 1.00 19.50 313 HIS B CA 1
ATOM 4480 C C . HIS B 1 255 ? 34.583 74.276 36.847 1.00 18.34 313 HIS B C 1
ATOM 4481 O O . HIS B 1 255 ? 35.456 74.922 37.408 1.00 16.71 313 HIS B O 1
ATOM 4488 N N . VAL B 1 256 ? 34.578 72.933 36.828 1.00 17.14 314 VAL B N 1
ATOM 4489 C CA . VAL B 1 256 ? 35.572 72.123 37.538 1.00 16.77 314 VAL B CA 1
ATOM 4490 C C . VAL B 1 256 ? 36.354 71.289 36.498 1.00 17.43 314 VAL B C 1
ATOM 4491 O O . VAL B 1 256 ? 35.749 70.533 35.722 1.00 16.49 314 VAL B O 1
ATOM 4495 N N . PHE B 1 257 ? 37.700 71.372 36.472 1.00 15.15 315 PHE B N 1
ATOM 4496 C CA . PHE B 1 257 ? 38.452 70.612 35.441 1.00 14.40 315 PHE B CA 1
ATOM 4497 C C . PHE B 1 257 ? 39.898 70.468 35.883 1.00 14.26 315 PHE B C 1
ATOM 4498 O O . PHE B 1 257 ? 40.288 71.051 36.889 1.00 14.17 315 PHE B O 1
ATOM 4506 N N . THR B 1 258 ? 40.652 69.672 35.151 1.00 14.83 316 THR B N 1
ATOM 4507 C CA . THR B 1 258 ? 42.070 69.517 35.464 1.00 14.57 316 THR B CA 1
ATOM 4508 C C . THR B 1 258 ? 42.877 70.252 34.410 1.00 14.96 316 THR B C 1
ATOM 4509 O O . THR B 1 258 ? 42.447 70.402 33.230 1.00 14.97 316 THR B O 1
ATOM 4513 N N . ILE B 1 259 ? 44.096 70.656 34.805 1.00 14.49 317 ILE B N 1
ATOM 4514 C CA . ILE B 1 259 ? 45.090 71.059 33.841 1.00 14.23 317 ILE B CA 1
ATOM 4515 C C . ILE B 1 259 ? 46.259 70.138 34.119 1.00 14.35 317 ILE B C 1
ATOM 4516 O O . ILE B 1 259 ? 46.658 69.977 35.262 1.00 15.74 317 ILE B O 1
ATOM 4521 N N . GLU B 1 260 ? 46.757 69.473 33.086 1.00 15.00 318 GLU B N 1
ATOM 4522 C CA . GLU B 1 260 ? 47.751 68.404 33.332 1.00 15.13 318 GLU B CA 1
ATOM 4523 C C . GLU B 1 260 ? 48.752 68.248 32.190 1.00 15.09 318 GLU B C 1
ATOM 4524 O O . GLU B 1 260 ? 48.931 67.135 31.689 1.00 14.96 318 GLU B O 1
ATOM 4530 N N . PRO B 1 261 ? 49.525 69.316 31.889 1.00 15.79 319 PRO B N 1
ATOM 4531 C CA . PRO B 1 261 ? 50.367 69.247 30.719 1.00 15.58 319 PRO B CA 1
ATOM 4532 C C . PRO B 1 261 ? 51.431 68.158 30.785 1.00 15.15 319 PRO B C 1
ATOM 4533 O O . PRO B 1 261 ? 52.151 68.033 31.779 1.00 16.96 319 PRO B O 1
ATOM 4537 N N . MET B 1 262 ? 51.538 67.417 29.689 1.00 15.53 320 MET B N 1
ATOM 4538 C CA . MET B 1 262 ? 52.640 66.483 29.453 1.00 16.62 320 MET B CA 1
ATOM 4539 C C . MET B 1 262 ? 53.615 67.150 28.475 1.00 16.54 320 MET B C 1
ATOM 4540 O O . MET B 1 262 ? 53.218 67.573 27.385 1.00 17.20 320 MET B O 1
ATOM 4545 N N . ILE B 1 263 ? 54.883 67.237 28.885 1.00 17.52 321 ILE B N 1
ATOM 4546 C CA . ILE B 1 263 ? 55.905 68.079 28.252 1.00 18.46 321 ILE B CA 1
ATOM 4547 C C . ILE B 1 263 ? 57.050 67.133 27.889 1.00 18.43 321 ILE B C 1
ATOM 4548 O O . ILE B 1 263 ? 57.434 66.320 28.715 1.00 20.14 321 ILE B O 1
ATOM 4553 N N . ASN B 1 264 ? 57.563 67.214 26.652 1.00 19.23 322 ASN B N 1
ATOM 4554 C CA . ASN B 1 264 ? 58.621 66.311 26.179 1.00 18.63 322 ASN B CA 1
ATOM 4555 C C . ASN B 1 264 ? 59.923 67.041 25.903 1.00 19.88 322 ASN B C 1
ATOM 4556 O O . ASN B 1 264 ? 59.914 68.182 25.443 1.00 19.98 322 ASN B O 1
ATOM 4561 N N . LEU B 1 265 ? 61.035 66.352 26.118 1.00 19.78 323 LEU B N 1
ATOM 4562 C CA . LEU B 1 265 ? 62.357 66.922 25.782 1.00 20.69 323 LEU B CA 1
ATOM 4563 C C . LEU B 1 265 ? 62.588 66.962 24.274 1.00 21.71 323 LEU B C 1
ATOM 4564 O O . LEU B 1 265 ? 63.376 67.798 23.802 1.00 22.78 323 LEU B O 1
ATOM 4569 N N . GLY B 1 266 ? 61.945 66.061 23.524 1.00 21.49 324 GLY B N 1
ATOM 4570 C CA . GLY B 1 266 ? 62.031 66.027 22.039 1.00 21.53 324 GLY B CA 1
ATOM 4571 C C . GLY B 1 266 ? 60.760 66.465 21.333 1.00 21.80 324 GLY B C 1
ATOM 4572 O O . GLY B 1 266 ? 60.200 67.514 21.640 1.00 23.82 324 GLY B O 1
ATOM 4573 N N . THR B 1 267 ? 60.276 65.669 20.388 1.00 23.94 325 THR B N 1
ATOM 4574 C CA . THR B 1 267 ? 59.073 66.034 19.667 1.00 26.68 325 THR B CA 1
ATOM 4575 C C . THR B 1 267 ? 57.836 65.719 20.499 1.00 25.21 325 THR B C 1
ATOM 4576 O O . THR B 1 267 ? 57.912 64.978 21.486 1.00 24.49 325 THR B O 1
ATOM 4580 N N . TRP B 1 268 ? 56.715 66.316 20.107 1.00 24.52 326 TRP B N 1
ATOM 4581 C CA . TRP B 1 268 ? 55.457 66.162 20.828 1.00 23.88 326 TRP B CA 1
ATOM 4582 C C . TRP B 1 268 ? 54.793 64.802 20.624 1.00 23.34 326 TRP B C 1
ATOM 4583 O O . TRP B 1 268 ? 53.903 64.455 21.365 1.00 21.67 326 TRP B O 1
ATOM 4594 N N . GLN B 1 269 ? 55.202 64.051 19.606 1.00 21.90 327 GLN B N 1
ATOM 4595 C CA . GLN B 1 269 ? 54.454 62.865 19.199 1.00 23.23 327 GLN B CA 1
ATOM 4596 C C . GLN B 1 269 ? 54.540 61.698 20.169 1.00 20.82 327 GLN B C 1
ATOM 4597 O O . GLN B 1 269 ? 55.564 61.512 20.834 1.00 20.89 327 GLN B O 1
ATOM 4603 N N . ASP B 1 270 ? 53.456 60.928 20.229 1.00 20.81 328 ASP B N 1
ATOM 4604 C CA . ASP B 1 270 ? 53.327 59.799 21.164 1.00 21.20 328 ASP B CA 1
ATOM 4605 C C . ASP B 1 270 ? 53.066 58.491 20.412 1.00 21.06 328 ASP B C 1
ATOM 4606 O O . ASP B 1 270 ? 52.616 58.506 19.260 1.00 21.68 328 ASP B O 1
ATOM 4611 N N . VAL B 1 271 ? 53.384 57.368 21.055 1.00 21.55 329 VAL B N 1
ATOM 4612 C CA . VAL B 1 271 ? 53.030 56.015 20.592 1.00 21.93 329 VAL B CA 1
ATOM 4613 C C . VAL B 1 271 ? 52.512 55.208 21.773 1.00 23.08 329 VAL B C 1
ATOM 4614 O O . VAL B 1 271 ? 52.760 55.574 22.953 1.00 20.97 329 VAL B O 1
ATOM 4618 N N . THR B 1 272 ? 51.766 54.130 21.486 1.00 20.88 330 THR B N 1
ATOM 4619 C CA . THR B 1 272 ? 51.170 53.335 22.550 1.00 20.77 330 THR B CA 1
ATOM 4620 C C . THR B 1 272 ? 51.728 51.933 22.550 1.00 20.79 330 THR B C 1
ATOM 4621 O O . THR B 1 272 ? 51.833 51.316 21.488 1.00 21.32 330 THR B O 1
ATOM 4625 N N . TRP B 1 273 ? 52.058 51.446 23.743 1.00 19.37 331 TRP B N 1
ATOM 4626 C CA . TRP B 1 273 ? 52.583 50.093 23.948 1.00 17.86 331 TRP B CA 1
ATOM 4627 C C . TRP B 1 273 ? 51.516 49.023 23.681 1.00 19.65 331 TRP B C 1
ATOM 4628 O O . TRP B 1 273 ? 50.315 49.325 23.658 1.00 19.03 331 TRP B O 1
ATOM 4639 N N . PRO B 1 274 ? 51.950 47.765 23.463 1.00 21.15 332 PRO B N 1
ATOM 4640 C CA . PRO B 1 274 ? 50.977 46.656 23.219 1.00 21.31 332 PRO B CA 1
ATOM 4641 C C . PRO B 1 274 ? 50.000 46.417 24.376 1.00 21.23 332 PRO B C 1
ATOM 4642 O O . PRO B 1 274 ? 48.921 45.833 24.155 1.00 21.33 332 PRO B O 1
ATOM 4646 N N . ASP B 1 275 ? 50.319 46.873 25.601 1.00 19.78 333 ASP B N 1
ATOM 4647 C CA . ASP B 1 275 ? 49.354 46.803 26.689 1.00 19.94 333 ASP B CA 1
ATOM 4648 C C . ASP B 1 275 ? 48.087 47.675 26.492 1.00 18.62 333 ASP B C 1
ATOM 4649 O O . ASP B 1 275 ? 47.120 47.576 27.282 1.00 19.77 333 ASP B O 1
ATOM 4654 N N . LYS B 1 276 ? 48.149 48.541 25.484 1.00 19.30 334 LYS B N 1
ATOM 4655 C CA . LYS B 1 276 ? 47.061 49.428 25.029 1.00 19.96 334 LYS B CA 1
ATOM 4656 C C . LYS B 1 276 ? 46.904 50.688 25.870 1.00 21.06 334 LYS B C 1
ATOM 4657 O O . LYS B 1 276 ? 46.007 51.483 25.604 1.00 20.85 334 LYS B O 1
ATOM 4663 N N . TRP B 1 277 ? 47.767 50.860 26.873 1.00 18.75 335 TRP B N 1
ATOM 4664 C CA . TRP B 1 277 ? 47.656 51.989 27.778 1.00 18.36 335 TRP B CA 1
ATOM 4665 C C . TRP B 1 277 ? 48.902 52.847 27.810 1.00 18.12 335 TRP B C 1
ATOM 4666 O O . TRP B 1 277 ? 48.835 54.071 27.617 1.00 16.32 335 TRP B O 1
ATOM 4677 N N . THR B 1 278 ? 50.036 52.206 28.091 1.00 17.87 336 THR B N 1
ATOM 4678 C CA . THR B 1 278 ? 51.305 52.958 28.259 1.00 17.73 336 THR B CA 1
ATOM 4679 C C . THR B 1 278 ? 51.581 53.794 27.003 1.00 18.08 336 THR B C 1
ATOM 4680 O O . THR B 1 278 ? 51.650 53.268 25.904 1.00 17.91 336 THR B O 1
ATOM 4684 N N . SER B 1 279 ? 51.762 55.101 27.169 1.00 17.61 337 SER B N 1
ATOM 4685 C CA . SER B 1 279 ? 52.057 55.976 26.038 1.00 18.15 337 SER B CA 1
ATOM 4686 C C . SER B 1 279 ? 53.464 56.456 26.256 1.00 19.78 337 SER B C 1
ATOM 4687 O O . SER B 1 279 ? 53.781 56.902 27.380 1.00 16.25 337 SER B O 1
ATOM 4690 N N . THR B 1 280 ? 54.305 56.338 25.228 1.00 17.90 338 THR B N 1
ATOM 4691 C CA . THR B 1 280 ? 55.639 56.939 25.292 1.00 18.94 338 THR B CA 1
ATOM 4692 C C . THR B 1 280 ? 55.867 57.953 24.181 1.00 18.79 338 THR B C 1
ATOM 4693 O O . THR B 1 280 ? 55.145 58.030 23.152 1.00 18.31 338 THR B O 1
ATOM 4697 N N . THR B 1 281 ? 56.931 58.731 24.352 1.00 19.34 339 THR B N 1
ATOM 4698 C CA . THR B 1 281 ? 57.307 59.613 23.291 1.00 19.31 339 THR B CA 1
ATOM 4699 C C . THR B 1 281 ? 57.731 58.768 22.068 1.00 21.61 339 THR B C 1
ATOM 4700 O O . THR B 1 281 ? 58.333 57.677 22.198 1.00 20.77 339 THR B O 1
ATOM 4704 N N . LYS B 1 282 ? 57.402 59.294 20.890 1.00 22.20 340 LYS B N 1
ATOM 4705 C CA . LYS B 1 282 ? 57.781 58.633 19.625 1.00 23.51 340 LYS B CA 1
ATOM 4706 C C . LYS B 1 282 ? 59.309 58.577 19.423 1.00 23.54 340 LYS B C 1
ATOM 4707 O O . LYS B 1 282 ? 59.818 57.631 18.816 1.00 26.20 340 LYS B O 1
ATOM 4713 N N . ASP B 1 283 ? 60.050 59.565 19.939 1.00 23.59 341 ASP B N 1
ATOM 4714 C CA . ASP B 1 283 ? 61.500 59.592 19.772 1.00 23.44 341 ASP B CA 1
ATOM 4715 C C . ASP B 1 283 ? 62.257 58.977 20.957 1.00 23.30 341 ASP B C 1
ATOM 4716 O O . ASP B 1 283 ? 63.476 58.929 20.971 1.00 21.70 341 ASP B O 1
ATOM 4721 N N . GLY B 1 284 ? 61.516 58.516 21.956 1.00 21.37 342 GLY B N 1
ATOM 4722 C CA . GLY B 1 284 ? 62.122 57.891 23.119 1.00 22.36 342 GLY B CA 1
ATOM 4723 C C . GLY B 1 284 ? 62.761 58.834 24.127 1.00 21.52 342 GLY B C 1
ATOM 4724 O O . GLY B 1 284 ? 63.422 58.350 25.041 1.00 23.11 342 GLY B O 1
ATOM 4725 N N . ARG B 1 285 ? 62.599 60.162 23.970 1.00 22.03 343 ARG B N 1
ATOM 4726 C CA A ARG B 1 285 ? 63.141 61.136 24.952 0.50 21.55 343 ARG B CA 1
ATOM 4727 C CA B ARG B 1 285 ? 63.137 61.131 24.954 0.50 21.50 343 ARG B CA 1
ATOM 4728 C C . ARG B 1 285 ? 62.193 61.230 26.148 1.00 20.79 343 ARG B C 1
ATOM 4729 O O . ARG B 1 285 ? 61.041 60.796 26.073 1.00 19.59 343 ARG B O 1
ATOM 4744 N N . ARG B 1 286 ? 62.661 61.820 27.237 1.00 18.54 344 ARG B N 1
ATOM 4745 C CA . ARG B 1 286 ? 61.854 61.844 28.464 1.00 18.27 344 ARG B CA 1
ATOM 4746 C C . ARG B 1 286 ? 60.677 62.816 28.391 1.00 17.57 344 ARG B C 1
ATOM 4747 O O . ARG B 1 286 ? 60.704 63.798 27.620 1.00 17.41 344 ARG B O 1
ATOM 4755 N N . SER B 1 287 ? 59.631 62.521 29.163 1.00 16.80 345 SER B N 1
ATOM 4756 C CA . SER B 1 287 ? 58.432 63.351 29.244 1.00 15.18 345 SER B CA 1
ATOM 4757 C C . SER B 1 287 ? 58.078 63.504 30.737 1.00 14.18 345 SER B C 1
ATOM 4758 O O . SER B 1 287 ? 58.285 62.562 31.507 1.00 13.63 345 SER B O 1
ATOM 4761 N N . ALA B 1 288 ? 57.537 64.663 31.142 1.00 13.35 346 ALA B N 1
ATOM 4762 C CA . ALA B 1 288 ? 57.144 64.888 32.521 1.00 15.10 346 ALA B CA 1
ATOM 4763 C C . ALA B 1 288 ? 55.789 65.615 32.562 1.00 14.53 346 ALA B C 1
ATOM 4764 O O . ALA B 1 288 ? 55.425 66.282 31.619 1.00 14.84 346 ALA B O 1
ATOM 4766 N N . GLN B 1 289 ? 55.087 65.471 33.675 1.00 14.41 347 GLN B N 1
ATOM 4767 C CA . GLN B 1 289 ? 53.703 65.969 33.789 1.00 14.20 347 GLN B CA 1
ATOM 4768 C C . GLN B 1 289 ? 53.416 66.402 35.225 1.00 13.29 347 GLN B C 1
ATOM 4769 O O . GLN B 1 289 ? 53.939 65.809 36.165 1.00 14.98 347 GLN B O 1
ATOM 4775 N N . PHE B 1 290 ? 52.534 67.376 35.417 1.00 12.89 348 PHE B N 1
ATOM 4776 C CA . PHE B 1 290 ? 51.973 67.678 36.740 1.00 12.37 348 PHE B CA 1
ATOM 4777 C C . PHE B 1 290 ? 50.494 67.960 36.482 1.00 12.72 348 PHE B C 1
ATOM 4778 O O . PHE B 1 290 ? 50.150 68.343 35.338 1.00 14.60 348 PHE B O 1
ATOM 4786 N N . GLU B 1 291 ? 49.674 67.800 37.510 1.00 13.01 349 GLU B N 1
ATOM 4787 C CA . GLU B 1 291 ? 48.183 67.958 37.365 1.00 12.56 349 GLU B CA 1
ATOM 4788 C C . GLU B 1 291 ? 47.546 68.455 38.636 1.00 13.01 349 GLU B C 1
ATOM 4789 O O . GLU B 1 291 ? 47.842 67.936 39.737 1.00 13.96 349 GLU B O 1
ATOM 4795 N N . HIS B 1 292 ? 46.617 69.404 38.489 1.00 13.10 350 HIS B N 1
ATOM 4796 C CA . HIS B 1 292 ? 45.762 69.816 39.594 1.00 13.49 350 HIS B CA 1
ATOM 4797 C C . HIS B 1 292 ? 44.320 69.737 39.113 1.00 12.81 350 HIS B C 1
ATOM 4798 O O . HIS B 1 292 ? 44.079 69.921 37.944 1.00 15.03 350 HIS B O 1
ATOM 4805 N N . THR B 1 293 ? 43.423 69.436 40.034 1.00 13.51 351 THR B N 1
ATOM 4806 C CA . THR B 1 293 ? 41.968 69.685 39.879 1.00 13.85 351 THR B CA 1
ATOM 4807 C C . THR B 1 293 ? 41.664 71.076 40.461 1.00 14.26 351 THR B C 1
ATOM 4808 O O . THR B 1 293 ? 42.144 71.420 41.561 1.00 14.81 351 THR B O 1
ATOM 4812 N N . MET B 1 294 ? 40.851 71.857 39.742 1.00 13.74 352 MET B N 1
ATOM 4813 C CA . MET B 1 294 ? 40.519 73.213 40.173 1.00 14.29 352 MET B CA 1
ATOM 4814 C C . MET B 1 294 ? 39.074 73.572 39.807 1.00 14.82 352 MET B C 1
ATOM 4815 O O . MET B 1 294 ? 38.477 72.908 38.975 1.00 16.57 352 MET B O 1
ATOM 4820 N N . VAL B 1 295 ? 38.561 74.633 40.429 1.00 14.21 353 VAL B N 1
ATOM 4821 C CA . VAL B 1 295 ? 37.283 75.226 40.086 1.00 14.76 353 VAL B CA 1
ATOM 4822 C C . VAL B 1 295 ? 37.517 76.689 39.718 1.00 15.62 353 VAL B C 1
ATOM 4823 O O . VAL B 1 295 ? 38.386 77.378 40.318 1.00 16.06 353 VAL B O 1
ATOM 4827 N N . VAL B 1 296 ? 36.798 77.152 38.714 1.00 15.73 354 VAL B N 1
ATOM 4828 C CA . VAL B 1 296 ? 36.724 78.595 38.420 1.00 16.71 354 VAL B CA 1
ATOM 4829 C C . VAL B 1 296 ? 35.838 79.241 39.494 1.00 16.81 354 VAL B C 1
ATOM 4830 O O . VAL B 1 296 ? 34.706 78.792 39.736 1.00 16.84 354 VAL B O 1
ATOM 4834 N N . THR B 1 297 ? 36.346 80.296 40.138 1.00 17.69 355 THR B N 1
ATOM 4835 C CA . THR B 1 297 ? 35.625 80.949 41.240 1.00 18.74 355 THR B CA 1
ATOM 4836 C C . THR B 1 297 ? 34.979 82.269 40.737 1.00 20.66 355 THR B C 1
ATOM 4837 O O . THR B 1 297 ? 35.105 82.602 39.574 1.00 21.07 355 THR B O 1
ATOM 4841 N N . ASN B 1 298 ? 34.319 83.013 41.620 1.00 20.20 356 ASN B N 1
ATOM 4842 C CA . ASN B 1 298 ? 33.790 84.323 41.256 1.00 22.01 356 ASN B CA 1
ATOM 4843 C C . ASN B 1 298 ? 34.850 85.294 40.748 1.00 24.06 356 ASN B C 1
ATOM 4844 O O . ASN B 1 298 ? 34.553 86.175 39.937 1.00 24.55 356 ASN B O 1
ATOM 4849 N N . GLY B 1 299 ? 36.075 85.150 41.246 1.00 21.72 357 GLY B N 1
ATOM 4850 C CA . GLY B 1 299 ? 37.168 86.043 40.871 1.00 25.16 357 GLY B CA 1
ATOM 4851 C C . GLY B 1 299 ? 38.416 85.439 40.235 1.00 25.97 357 GLY B C 1
ATOM 4852 O O . GLY B 1 299 ? 39.245 86.155 39.663 1.00 27.49 357 GLY B O 1
ATOM 4853 N N . GLY B 1 300 ? 38.565 84.128 40.292 1.00 22.01 358 GLY B N 1
ATOM 4854 C CA . GLY B 1 300 ? 39.806 83.556 39.826 1.00 19.12 358 GLY B CA 1
ATOM 4855 C C . GLY B 1 300 ? 39.709 82.048 39.779 1.00 19.59 358 GLY B C 1
ATOM 4856 O O . GLY B 1 300 ? 38.793 81.500 39.150 1.00 20.29 358 GLY B O 1
ATOM 4857 N N . VAL B 1 301 ? 40.626 81.385 40.480 1.00 17.78 359 VAL B N 1
ATOM 4858 C CA . VAL B 1 301 ? 40.694 79.921 40.387 1.00 17.43 359 VAL B CA 1
ATOM 4859 C C . VAL B 1 301 ? 41.093 79.375 41.727 1.00 18.66 359 VAL B C 1
ATOM 4860 O O . VAL B 1 301 ? 41.870 80.028 42.467 1.00 18.26 359 VAL B O 1
ATOM 4864 N N . GLU B 1 302 ? 40.552 78.204 42.091 1.00 18.12 360 GLU B N 1
ATOM 4865 C CA . GLU B 1 302 ? 40.968 77.574 43.351 1.00 18.00 360 GLU B CA 1
ATOM 4866 C C . GLU B 1 302 ? 41.407 76.154 43.056 1.00 16.32 360 GLU B C 1
ATOM 4867 O O . GLU B 1 302 ? 40.610 75.346 42.625 1.00 16.10 360 GLU B O 1
ATOM 4873 N N . ILE B 1 303 ? 42.660 75.828 43.305 1.00 15.75 361 ILE B N 1
ATOM 4874 C CA . ILE B 1 303 ? 43.068 74.422 43.145 1.00 15.65 361 ILE B CA 1
ATOM 4875 C C . ILE B 1 303 ? 42.726 73.666 44.444 1.00 15.58 361 ILE B C 1
ATOM 4876 O O . ILE B 1 303 ? 42.846 74.213 45.543 1.00 17.55 361 ILE B O 1
ATOM 4881 N N . PHE B 1 304 ? 42.283 72.413 44.312 1.00 15.91 362 PHE B N 1
ATOM 4882 C CA . PHE B 1 304 ? 41.894 71.582 45.448 1.00 16.35 362 PHE B CA 1
ATOM 4883 C C . PHE B 1 304 ? 42.979 70.581 45.803 1.00 14.78 362 PHE B C 1
ATOM 4884 O O . PHE B 1 304 ? 42.878 69.917 46.834 1.00 15.84 362 PHE B O 1
ATOM 4892 N N . THR B 1 305 ? 44.006 70.466 44.950 1.00 14.38 363 THR B N 1
ATOM 4893 C CA . THR B 1 305 ? 44.995 69.397 45.076 1.00 13.63 363 THR B CA 1
ATOM 4894 C C . THR B 1 305 ? 46.427 69.897 45.403 1.00 13.90 363 THR B C 1
ATOM 4895 O O . THR B 1 305 ? 47.406 69.236 45.080 1.00 13.88 363 THR B O 1
ATOM 4899 N N . ASP B 1 306 ? 46.521 71.075 45.978 1.00 14.17 364 ASP B N 1
ATOM 4900 C CA . ASP B 1 306 ? 47.823 71.688 46.298 1.00 15.13 364 ASP B CA 1
ATOM 4901 C C . ASP B 1 306 ? 48.610 70.841 47.279 1.00 15.47 364 ASP B C 1
ATOM 4902 O O . ASP B 1 306 ? 48.053 70.046 48.070 1.00 15.80 364 ASP B O 1
ATOM 4907 N N . TRP B 1 307 ? 49.927 71.026 47.235 1.00 16.17 365 TRP B N 1
ATOM 4908 C CA . TRP B 1 307 ? 50.796 70.463 48.240 1.00 16.83 365 TRP B CA 1
ATOM 4909 C C . TRP B 1 307 ? 50.478 71.167 49.557 1.00 17.99 365 TRP B C 1
ATOM 4910 O O . TRP B 1 307 ? 49.955 72.271 49.555 1.00 17.04 365 TRP B O 1
ATOM 4921 N N . VAL B 1 308 ? 50.822 70.540 50.683 1.00 20.56 366 VAL B N 1
ATOM 4922 C CA . VAL B 1 308 ? 50.443 71.074 52.012 1.00 24.96 366 VAL B CA 1
ATOM 4923 C C . VAL B 1 308 ? 50.937 72.524 52.257 1.00 25.91 366 VAL B C 1
ATOM 4924 O O . VAL B 1 308 ? 50.195 73.368 52.855 1.00 25.60 366 VAL B O 1
ATOM 4928 N N . ASP B 1 309 ? 52.155 72.804 51.793 1.00 22.04 367 ASP B N 1
ATOM 4929 C CA . ASP B 1 309 ? 52.790 74.153 51.883 1.00 21.38 367 ASP B CA 1
ATOM 4930 C C . ASP B 1 309 ? 52.958 74.788 50.503 1.00 19.36 367 ASP B C 1
ATOM 4931 O O . ASP B 1 309 ? 53.693 75.777 50.296 1.00 19.69 367 ASP B O 1
ATOM 4936 N N . GLY B 1 310 ? 52.272 74.229 49.523 1.00 17.44 368 GLY B N 1
ATOM 4937 C CA . GLY B 1 310 ? 52.322 74.803 48.205 1.00 15.91 368 GLY B CA 1
ATOM 4938 C C . GLY B 1 310 ? 53.590 74.584 47.411 1.00 15.89 368 GLY B C 1
ATOM 4939 O O . GLY B 1 310 ? 53.664 74.999 46.241 1.00 18.12 368 GLY B O 1
ATOM 4940 N N . VAL B 1 311 ? 54.563 73.914 48.021 1.00 17.19 369 VAL B N 1
ATOM 4941 C CA . VAL B 1 311 ? 55.858 73.653 47.384 1.00 17.63 369 VAL B CA 1
ATOM 4942 C C . VAL B 1 311 ? 55.859 72.233 46.809 1.00 16.06 369 VAL B C 1
ATOM 4943 O O . VAL B 1 311 ? 55.678 71.269 47.542 1.00 15.82 369 VAL B O 1
ATOM 4947 N N . PRO B 1 312 ? 56.038 72.113 45.496 1.00 15.51 370 PRO B N 1
ATOM 4948 C CA . PRO B 1 312 ? 56.059 70.781 44.890 1.00 15.38 370 PRO B CA 1
ATOM 4949 C C . PRO B 1 312 ? 57.203 69.911 45.363 1.00 15.55 370 PRO B C 1
ATOM 4950 O O . PRO B 1 312 ? 58.311 70.416 45.587 1.00 13.09 370 PRO B O 1
ATOM 4954 N N . THR B 1 313 ? 56.977 68.607 45.446 1.00 14.08 371 THR B N 1
ATOM 4955 C CA . THR B 1 313 ? 57.977 67.713 46.025 1.00 15.44 371 THR B CA 1
ATOM 4956 C C . THR B 1 313 ? 59.326 67.754 45.261 1.00 15.88 371 THR B C 1
ATOM 4957 O O . THR B 1 313 ? 60.421 67.764 45.894 1.00 16.97 371 THR B O 1
ATOM 4961 N N . TYR B 1 314 ? 59.279 67.814 43.923 1.00 15.00 372 TYR B N 1
ATOM 4962 C CA . TYR B 1 314 ? 60.551 67.849 43.160 1.00 15.22 372 TYR B CA 1
ATOM 4963 C C . TYR B 1 314 ? 61.374 69.081 43.572 1.00 16.09 372 TYR B C 1
ATOM 4964 O O . TYR B 1 314 ? 62.607 69.015 43.544 1.00 16.15 372 TYR B O 1
ATOM 4973 N N . GLN B 1 315 ? 60.717 70.198 43.895 1.00 15.50 373 GLN B N 1
ATOM 4974 C CA . GLN B 1 315 ? 61.489 71.380 44.359 1.00 17.50 373 GLN B CA 1
ATOM 4975 C C . GLN B 1 315 ? 62.107 71.143 45.719 1.00 19.49 373 GLN B C 1
ATOM 4976 O O . GLN B 1 315 ? 63.233 71.585 45.985 1.00 19.46 373 GLN B O 1
ATOM 4982 N N . LYS B 1 316 ? 61.375 70.479 46.598 1.00 18.56 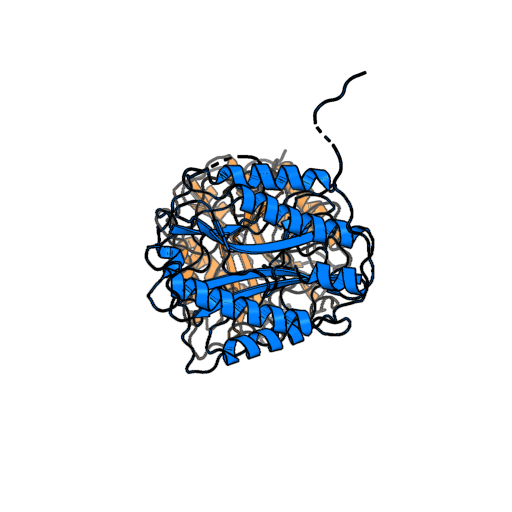374 LYS B N 1
ATOM 4983 C CA . LYS B 1 316 ? 61.971 70.074 47.860 1.00 19.87 374 LYS B CA 1
ATOM 4984 C C . LYS B 1 316 ? 63.197 69.189 47.648 1.00 20.30 374 LYS B C 1
ATOM 4985 O O . LYS B 1 316 ? 64.214 69.378 48.341 1.00 19.03 374 LYS B O 1
ATOM 4991 N N . GLN B 1 317 ? 63.135 68.254 46.680 1.00 18.89 375 GLN B N 1
ATOM 4992 C CA . GLN B 1 317 ? 64.279 67.356 46.404 1.00 19.35 375 GLN B CA 1
ATOM 4993 C C . GLN B 1 317 ? 65.465 68.191 45.941 1.00 19.28 375 GLN B C 1
ATOM 4994 O O . GLN B 1 317 ? 66.600 67.964 46.391 1.00 17.36 375 GLN B O 1
ATOM 5000 N N . LEU B 1 318 ? 65.209 69.128 45.017 1.00 18.11 376 LEU B N 1
ATOM 5001 C CA . LEU B 1 318 ? 66.324 69.935 44.456 1.00 19.06 376 LEU B CA 1
ATOM 5002 C C . LEU B 1 318 ? 66.960 70.849 45.528 1.00 21.13 376 LEU B C 1
ATOM 5003 O O . LEU B 1 318 ? 68.187 71.032 45.564 1.00 21.15 376 LEU B O 1
ATOM 5008 N N . LYS B 1 319 ? 66.122 71.389 46.399 1.00 23.64 377 LYS B N 1
ATOM 5009 C CA . LYS B 1 319 ? 66.621 72.224 47.513 1.00 27.16 377 LYS B CA 1
ATOM 5010 C C . LYS B 1 319 ? 67.496 71.378 48.471 1.00 28.60 377 LYS B C 1
ATOM 5011 O O . LYS B 1 319 ? 68.591 71.813 48.892 1.00 25.00 377 LYS B O 1
ATOM 5015 N N . GLU B 1 320 ? 67.042 70.166 48.798 1.00 24.80 378 GLU B N 1
ATOM 5016 C CA . GLU B 1 320 ? 67.843 69.217 49.585 1.00 24.74 378 GLU B CA 1
ATOM 5017 C C . GLU B 1 320 ? 69.179 68.866 48.938 1.00 26.50 378 GLU B C 1
ATOM 5018 O O . GLU B 1 320 ? 70.223 68.754 49.617 1.00 24.97 378 GLU B O 1
ATOM 5021 N N . TRP B 1 321 ? 69.181 68.700 47.620 1.00 23.14 379 TRP B N 1
ATOM 5022 C CA . TRP B 1 321 ? 70.412 68.413 46.943 1.00 24.01 379 TRP B CA 1
ATOM 5023 C C . TRP B 1 321 ? 71.220 69.673 46.610 1.00 23.68 379 TRP B C 1
ATOM 5024 O O . TRP B 1 321 ? 72.358 69.555 46.167 1.00 27.69 379 TRP B O 1
ATOM 5035 N N . GLY B 1 322 ? 70.636 70.848 46.794 1.00 25.71 380 GLY B N 1
ATOM 5036 C CA . GLY B 1 322 ? 71.270 72.122 46.373 1.00 31.47 380 GLY B CA 1
ATOM 5037 C C . GLY B 1 322 ? 71.467 72.240 44.863 1.00 33.10 380 GLY B C 1
ATOM 5038 O O . GLY B 1 322 ? 72.401 72.889 44.398 1.00 36.01 380 GLY B O 1
ATOM 5039 N N . ILE B 1 323 ? 70.591 71.605 44.092 1.00 29.29 381 ILE B N 1
ATOM 5040 C CA . ILE B 1 323 ? 70.666 71.646 42.624 1.00 25.49 381 ILE B CA 1
ATOM 5041 C C . ILE B 1 323 ? 69.801 72.832 42.166 1.00 27.90 381 ILE B C 1
ATOM 5042 O O . ILE B 1 323 ? 68.686 73.020 42.668 1.00 29.51 381 ILE B O 1
ATOM 5047 N N . MET B 1 324 ? 70.298 73.655 41.242 1.00 27.07 382 MET B N 1
ATOM 5048 C CA . MET B 1 324 ? 69.578 74.868 40.881 1.00 29.73 382 MET B CA 1
ATOM 5049 C C . MET B 1 324 ? 68.468 74.642 39.866 1.00 26.91 382 MET B C 1
ATOM 5050 O O . MET B 1 324 ? 68.543 73.730 39.045 1.00 26.63 382 MET B O 1
ATOM 5055 N N . LEU B 1 325 ? 67.439 75.471 39.953 1.00 29.26 383 LEU B N 1
ATOM 5056 C CA . LEU B 1 325 ? 66.356 75.473 38.967 1.00 30.67 383 LEU B CA 1
ATOM 5057 C C . LEU B 1 325 ? 66.896 76.107 37.705 1.00 34.55 383 LEU B C 1
ATOM 5058 O O . LEU B 1 325 ? 67.613 77.125 37.798 1.00 37.05 383 LEU B O 1
ATOM 5063 N N . PRO B 1 326 ? 66.624 75.494 36.528 1.00 32.79 384 PRO B N 1
ATOM 5064 C CA . PRO B 1 326 ? 67.078 75.984 35.224 1.00 31.82 384 PRO B CA 1
ATOM 5065 C C . PRO B 1 326 ? 66.394 77.308 34.878 1.00 34.53 384 PRO B C 1
ATOM 5066 O O . PRO B 1 326 ? 65.251 77.540 35.293 1.00 34.32 384 PRO B O 1
ATOM 5070 N N . GLN B 1 327 ? 67.096 78.170 34.143 1.00 40.39 385 GLN B N 1
ATOM 5071 C CA . GLN B 1 327 ? 66.570 79.494 33.778 1.00 44.65 385 GLN B CA 1
ATOM 5072 C C . GLN B 1 327 ? 65.836 79.432 32.448 1.00 38.29 385 GLN B C 1
ATOM 5073 O O . GLN B 1 327 ? 66.225 78.660 31.584 1.00 45.23 385 GLN B O 1
ATOM 5075 N N . ARG B 1 328 ? 64.778 80.224 32.286 1.00 42.57 386 ARG B N 1
ATOM 5076 C CA . ARG B 1 328 ? 64.102 80.340 30.984 1.00 43.00 386 ARG B CA 1
ATOM 5077 C C . ARG B 1 328 ? 65.023 80.963 29.926 1.00 46.00 386 ARG B C 1
ATOM 5078 O O . ARG B 1 328 ? 65.975 81.675 30.255 1.00 45.91 386 ARG B O 1
ATOM 5086 N N . LYS B 1 329 ? 64.738 80.682 28.658 1.00 46.86 387 LYS B N 1
ATOM 5087 C CA . LYS B 1 329 ? 65.411 81.365 27.549 1.00 53.51 387 LYS B CA 1
ATOM 5088 C C . LYS B 1 329 ? 64.462 82.304 26.795 1.00 53.56 387 LYS B C 1
ATOM 5089 O O . LYS B 1 329 ? 63.263 82.353 27.066 1.00 54.28 387 LYS B O 1
#